Protein AF-A0A6C0EA77-F1 (afdb_monomer_lite)

Structure (mmCIF, N/CA/C/O backbone):
data_AF-A0A6C0EA77-F1
#
_entry.id   AF-A0A6C0EA77-F1
#
loop_
_atom_site.group_PDB
_atom_site.id
_atom_site.type_symbol
_atom_site.label_atom_id
_atom_site.label_alt_id
_atom_site.label_comp_id
_atom_site.label_asym_id
_atom_site.label_entity_id
_atom_site.label_seq_id
_atom_site.pdbx_PDB_ins_code
_atom_site.Cartn_x
_atom_site.Cartn_y
_atom_site.Cartn_z
_atom_site.occupancy
_atom_site.B_iso_or_equiv
_atom_site.auth_seq_id
_atom_site.auth_comp_id
_atom_site.auth_asym_id
_atom_site.auth_atom_id
_atom_site.pdbx_PDB_model_num
ATOM 1 N N . MET A 1 1 ? -48.193 -10.029 -31.477 1.00 40.25 1 MET A N 1
ATOM 2 C CA . MET A 1 1 ? -48.999 -8.963 -32.120 1.00 40.25 1 MET A CA 1
ATOM 3 C C . MET A 1 1 ? -50.515 -9.068 -31.832 1.00 40.25 1 MET A C 1
ATOM 5 O O . MET A 1 1 ? -51.301 -8.547 -32.607 1.00 40.25 1 MET A O 1
ATOM 9 N N . ALA A 1 2 ? -50.953 -9.656 -30.701 1.00 32.03 2 ALA A N 1
ATOM 10 C CA . ALA A 1 2 ? -52.383 -9.775 -30.340 1.00 32.03 2 ALA A CA 1
ATOM 11 C C . ALA A 1 2 ? -52.748 -9.271 -28.919 1.00 32.03 2 ALA A C 1
ATOM 13 O O . ALA A 1 2 ? -53.896 -9.382 -28.514 1.00 32.03 2 ALA A O 1
ATOM 14 N N . LEU A 1 3 ? -51.807 -8.672 -28.175 1.00 29.16 3 LEU A N 1
ATOM 15 C CA . LEU A 1 3 ? -52.054 -8.090 -26.840 1.00 29.16 3 LEU A CA 1
ATOM 16 C C . LEU A 1 3 ? -52.189 -6.555 -26.846 1.00 29.16 3 LEU A C 1
ATOM 18 O O . LEU A 1 3 ? -52.496 -5.957 -25.824 1.00 29.16 3 LEU A O 1
ATOM 22 N N . SER A 1 4 ? -52.022 -5.903 -28.000 1.00 28.41 4 SER A N 1
ATOM 23 C CA . SER A 1 4 ? -52.086 -4.439 -28.140 1.00 28.41 4 SER A CA 1
ATOM 24 C C . SER A 1 4 ? -53.464 -3.901 -28.558 1.00 28.41 4 SER A C 1
ATOM 26 O O . SER A 1 4 ? -53.570 -2.737 -28.929 1.00 28.41 4 SER A O 1
ATOM 28 N N . LYS A 1 5 ? -54.523 -4.726 -28.535 1.00 31.78 5 LYS A N 1
ATOM 29 C CA . LYS A 1 5 ? -55.884 -4.347 -28.978 1.00 31.78 5 LYS A CA 1
ATOM 30 C C . LYS A 1 5 ? -56.953 -4.334 -27.874 1.00 31.78 5 LYS A C 1
ATOM 32 O O . LYS A 1 5 ? -58.130 -4.206 -28.184 1.00 31.78 5 LYS A O 1
ATOM 37 N N . LEU A 1 6 ? -56.566 -4.408 -26.599 1.00 29.39 6 LEU A N 1
ATOM 38 C CA . LEU A 1 6 ? -57.495 -4.314 -25.457 1.00 29.39 6 LEU A CA 1
ATOM 39 C C . LEU A 1 6 ? -57.454 -2.964 -24.723 1.00 29.39 6 LEU A C 1
ATOM 41 O O . LEU A 1 6 ? -57.927 -2.850 -23.597 1.00 29.39 6 LEU A O 1
ATOM 45 N N . VAL A 1 7 ? -56.944 -1.913 -25.369 1.00 33.16 7 VAL A N 1
ATOM 46 C CA . VAL A 1 7 ? -57.145 -0.539 -24.894 1.00 33.16 7 VAL A CA 1
ATOM 47 C C . VAL A 1 7 ? -58.480 -0.043 -25.450 1.00 33.16 7 VAL A C 1
ATOM 49 O O . VAL A 1 7 ? -58.542 0.464 -26.567 1.00 33.16 7 VAL A O 1
ATOM 52 N N . MET A 1 8 ? -59.560 -0.224 -24.686 1.00 27.12 8 MET A N 1
ATOM 53 C CA . MET A 1 8 ? -60.803 0.531 -24.882 1.00 27.12 8 MET A CA 1
ATOM 54 C C . MET A 1 8 ? -60.910 1.675 -23.860 1.00 27.12 8 MET A C 1
ATOM 56 O O . MET A 1 8 ? -60.368 1.562 -22.758 1.00 27.12 8 MET A O 1
ATOM 60 N N . PRO A 1 9 ? -61.583 2.790 -24.206 1.00 30.00 9 PRO A N 1
ATOM 61 C CA . PRO A 1 9 ? -61.539 4.028 -23.440 1.00 30.00 9 PRO A CA 1
ATOM 62 C C . PRO A 1 9 ? -62.367 3.940 -22.155 1.00 30.00 9 PRO A C 1
ATOM 64 O O . PRO A 1 9 ? -63.505 3.473 -22.149 1.00 30.00 9 PRO A O 1
ATOM 67 N N . PHE A 1 10 ? -61.797 4.473 -21.076 1.00 34.44 10 PHE A N 1
ATOM 68 C CA . PHE A 1 10 ? -62.438 4.733 -19.791 1.00 34.44 10 PHE A CA 1
ATOM 69 C C . PHE A 1 10 ? -63.732 5.544 -19.957 1.00 34.44 10 PHE A C 1
ATOM 71 O O . PHE A 1 10 ? -63.677 6.768 -20.061 1.00 34.44 10 PHE A O 1
ATOM 78 N N . LYS A 1 11 ? -64.890 4.876 -19.963 1.00 31.81 11 LYS A N 1
ATOM 79 C CA . LYS A 1 11 ? -66.186 5.372 -19.455 1.00 31.81 11 LYS A CA 1
ATOM 80 C C . LYS A 1 11 ? -67.249 4.283 -19.646 1.00 31.81 11 LYS A C 1
ATOM 82 O O . LYS A 1 11 ? -67.615 3.974 -20.771 1.00 31.81 11 LYS A O 1
ATOM 87 N N . ARG A 1 12 ? -67.773 3.773 -18.521 1.00 33.94 12 ARG A N 1
ATOM 88 C CA . ARG A 1 12 ? -68.818 2.731 -18.369 1.00 33.94 12 ARG A CA 1
ATOM 89 C C . ARG A 1 12 ? -68.350 1.275 -18.521 1.00 33.94 12 ARG A C 1
ATOM 91 O O . ARG A 1 12 ? -68.742 0.580 -19.448 1.00 33.94 12 ARG A O 1
ATOM 98 N N . LEU A 1 13 ? -67.621 0.784 -17.519 1.00 34.97 13 LEU A N 1
ATOM 99 C CA . LEU A 1 13 ? -67.754 -0.611 -17.089 1.00 34.97 13 LEU A CA 1
ATOM 100 C C . LEU A 1 13 ? -68.566 -0.615 -15.796 1.00 34.97 13 LEU A C 1
ATOM 102 O O . LEU A 1 13 ? -68.224 0.044 -14.819 1.00 34.97 13 LEU A O 1
ATOM 106 N N . VAL A 1 14 ? -69.703 -1.291 -15.871 1.00 38.25 14 VAL A N 1
ATOM 107 C CA . VAL A 1 14 ? -70.642 -1.527 -14.783 1.00 38.25 14 VAL A CA 1
ATOM 108 C C . VAL A 1 14 ? -69.963 -2.387 -13.712 1.00 38.25 14 VAL A C 1
ATOM 110 O O . VAL A 1 14 ? -69.321 -3.385 -14.028 1.00 38.25 14 VAL A O 1
ATOM 113 N N . TYR A 1 15 ? -70.121 -1.961 -12.460 1.00 50.69 15 TYR A N 1
ATOM 114 C CA . TYR A 1 15 ? -69.788 -2.632 -11.205 1.00 50.69 15 TYR A CA 1
ATOM 115 C C . TYR A 1 15 ? -69.960 -4.159 -11.254 1.00 50.69 15 TYR A C 1
ATOM 117 O O . TYR A 1 15 ? -71.081 -4.657 -11.348 1.00 50.69 15 TYR A O 1
ATOM 125 N N . ARG A 1 16 ? -68.852 -4.900 -11.157 1.00 54.34 16 ARG A N 1
ATOM 126 C CA . ARG A 1 16 ? -68.843 -6.359 -10.969 1.00 54.34 16 ARG A CA 1
ATOM 127 C C . ARG A 1 16 ? -67.801 -6.744 -9.920 1.00 54.34 16 ARG A C 1
ATOM 129 O O . ARG A 1 16 ? -66.709 -7.222 -10.213 1.00 54.34 16 ARG A O 1
ATOM 136 N N . GLU A 1 17 ? -68.146 -6.432 -8.676 1.00 55.50 17 GLU A N 1
ATOM 137 C CA . GLU A 1 17 ? -67.391 -6.743 -7.457 1.00 55.50 17 GLU A CA 1
ATOM 138 C C . GLU A 1 17 ? -67.159 -8.257 -7.275 1.00 55.50 17 GLU A C 1
ATOM 140 O O . GLU A 1 17 ? -66.119 -8.687 -6.777 1.00 55.50 17 GLU A O 1
ATOM 145 N N . ASP A 1 18 ? -68.093 -9.063 -7.789 1.00 60.72 18 ASP A N 1
ATOM 146 C CA . ASP A 1 18 ? -68.051 -10.525 -7.870 1.00 60.72 18 ASP A CA 1
ATOM 147 C C . ASP A 1 18 ? -66.812 -11.045 -8.615 1.00 60.72 18 ASP A C 1
ATOM 149 O O . ASP A 1 18 ? -66.191 -12.019 -8.191 1.00 60.72 18 ASP A O 1
ATOM 153 N N . ILE A 1 19 ? -66.394 -10.362 -9.682 1.00 59.69 19 ILE A N 1
ATOM 154 C CA . ILE A 1 19 ? -65.247 -10.780 -10.499 1.00 59.69 19 ILE A CA 1
ATOM 155 C C . ILE A 1 19 ? -63.931 -10.560 -9.745 1.00 59.69 19 ILE A C 1
ATOM 157 O O . ILE A 1 19 ? -63.053 -11.424 -9.751 1.00 59.69 19 ILE A O 1
ATOM 161 N N . TYR A 1 20 ? -63.793 -9.427 -9.055 1.00 59.44 20 TYR A N 1
ATOM 162 C CA . TYR A 1 20 ? -62.599 -9.138 -8.260 1.00 59.44 20 TYR A CA 1
ATOM 163 C C . TYR A 1 20 ? -62.501 -10.046 -7.033 1.00 59.44 20 TYR A C 1
ATOM 165 O O . TYR A 1 20 ? -61.415 -10.535 -6.724 1.00 59.44 20 TYR A O 1
ATOM 173 N N . ALA A 1 21 ? -63.632 -10.340 -6.390 1.00 60.44 21 ALA A N 1
ATOM 174 C CA . ALA A 1 21 ? -63.709 -11.281 -5.279 1.00 60.44 21 ALA A CA 1
ATOM 175 C C . ALA A 1 21 ? -63.195 -12.678 -5.672 1.00 60.44 21 ALA A C 1
ATOM 177 O O . ALA A 1 21 ? -62.405 -13.274 -4.937 1.00 60.44 21 ALA A O 1
ATOM 178 N N . ASP A 1 22 ? -63.586 -13.182 -6.844 1.00 65.06 22 ASP A N 1
ATOM 179 C CA . ASP A 1 22 ? -63.135 -14.484 -7.345 1.00 65.06 22 ASP A CA 1
ATOM 180 C C . ASP A 1 22 ? -61.663 -14.490 -7.778 1.00 65.06 22 ASP A C 1
ATOM 182 O O . ASP A 1 22 ? -60.958 -15.482 -7.568 1.00 65.06 22 ASP A O 1
ATOM 186 N N . ILE A 1 23 ? -61.168 -13.382 -8.339 1.00 56.84 23 ILE A N 1
ATOM 187 C CA . ILE A 1 23 ? -59.751 -13.229 -8.693 1.00 56.84 23 ILE A CA 1
ATOM 188 C C . ILE A 1 23 ? -58.877 -13.220 -7.435 1.00 56.84 23 ILE A C 1
ATOM 190 O O . ILE A 1 23 ? -57.870 -13.920 -7.409 1.00 56.84 23 ILE A O 1
ATOM 194 N N . ILE A 1 24 ? -59.262 -12.496 -6.380 1.00 58.25 24 ILE A N 1
ATOM 195 C CA . ILE A 1 24 ? -58.490 -12.407 -5.127 1.00 58.25 24 ILE A CA 1
ATOM 196 C C . ILE A 1 24 ? -58.441 -13.760 -4.413 1.00 58.25 24 ILE A C 1
ATOM 198 O O . ILE A 1 24 ? -57.379 -14.163 -3.945 1.00 58.25 24 ILE A O 1
ATOM 202 N N . LYS A 1 25 ? -59.558 -14.500 -4.388 1.00 63.41 25 LYS A N 1
ATOM 203 C CA . LYS A 1 25 ? -59.599 -15.859 -3.819 1.00 63.41 25 LYS A CA 1
ATOM 204 C C . LYS A 1 25 ? -58.650 -16.828 -4.532 1.00 63.41 25 LYS A C 1
ATOM 206 O O . LYS A 1 25 ? -58.117 -17.730 -3.898 1.00 63.41 25 LYS A O 1
ATOM 211 N N . LYS A 1 26 ? -58.448 -16.669 -5.846 1.00 58.91 26 LYS A N 1
ATOM 212 C CA . LYS A 1 26 ? -57.553 -17.529 -6.646 1.00 58.91 26 LYS A CA 1
ATOM 213 C C . LYS A 1 26 ? -56.109 -17.022 -6.687 1.00 58.91 26 LYS A C 1
ATOM 215 O O . LYS A 1 26 ? -55.182 -17.825 -6.756 1.00 58.91 26 LYS A O 1
ATOM 220 N N . HIS A 1 27 ? -55.915 -15.707 -6.641 1.00 57.34 27 HIS A N 1
ATOM 221 C CA . HIS A 1 27 ? -54.627 -15.032 -6.782 1.00 57.34 27 HIS A CA 1
ATOM 222 C C . HIS A 1 27 ? -54.547 -13.818 -5.834 1.00 57.34 27 HIS A C 1
ATOM 224 O O . HIS A 1 27 ? -54.763 -12.685 -6.270 1.00 57.34 27 HIS A O 1
ATOM 230 N N . PRO A 1 28 ? -54.179 -14.016 -4.553 1.00 52.66 28 PRO A N 1
ATOM 231 C CA . PRO A 1 28 ? -54.221 -12.959 -3.533 1.00 52.66 28 PRO A CA 1
ATOM 232 C C . PRO A 1 28 ? -53.395 -11.707 -3.874 1.00 52.66 28 PRO A C 1
ATOM 234 O O . PRO A 1 28 ? -53.787 -10.595 -3.549 1.00 52.66 28 PRO A O 1
ATOM 237 N N . LEU A 1 29 ? -52.288 -11.854 -4.612 1.00 53.97 29 LEU A N 1
ATOM 238 C CA . LEU A 1 29 ? -51.427 -10.733 -5.025 1.00 53.97 29 LEU A CA 1
ATOM 239 C C . LEU A 1 29 ? -52.006 -9.877 -6.166 1.00 53.97 29 LEU A C 1
ATOM 241 O O . LEU A 1 29 ? -51.543 -8.755 -6.383 1.00 53.97 29 LEU A O 1
ATOM 245 N N . ALA A 1 30 ? -53.028 -10.362 -6.883 1.00 54.22 30 ALA A N 1
ATOM 246 C CA . ALA A 1 30 ? -53.712 -9.595 -7.931 1.00 54.22 30 ALA A CA 1
ATOM 247 C C . ALA A 1 30 ? -54.481 -8.389 -7.362 1.00 54.22 30 ALA A C 1
ATOM 249 O O . ALA A 1 30 ? -54.870 -7.485 -8.102 1.00 54.22 30 ALA A O 1
ATOM 250 N N . ILE A 1 31 ? -54.635 -8.342 -6.036 1.00 56.91 31 ILE A N 1
ATOM 251 C CA . ILE A 1 31 ? -55.291 -7.271 -5.299 1.00 56.91 31 ILE A CA 1
ATOM 252 C C . ILE A 1 31 ? -54.661 -5.889 -5.528 1.00 56.91 31 ILE A C 1
ATOM 254 O O . ILE A 1 31 ? -55.365 -4.885 -5.536 1.00 56.91 31 ILE A O 1
ATOM 258 N N . LYS A 1 32 ? -53.359 -5.840 -5.847 1.00 54.66 32 LYS A N 1
ATOM 259 C CA . LYS A 1 32 ? -52.628 -4.606 -6.196 1.00 54.66 32 LYS A CA 1
ATOM 260 C C . LYS A 1 32 ? -53.115 -3.946 -7.488 1.00 54.66 32 LYS A C 1
ATOM 262 O O . LYS A 1 32 ? -52.778 -2.796 -7.751 1.00 54.66 32 LYS A O 1
ATOM 267 N N . GLN A 1 33 ? -53.862 -4.683 -8.311 1.00 57.94 33 GLN A N 1
ATOM 268 C CA . GLN A 1 33 ? -54.412 -4.206 -9.580 1.00 57.94 33 GLN A CA 1
ATOM 269 C C . GLN A 1 33 ? -55.906 -3.870 -9.486 1.00 57.94 33 GLN A C 1
ATOM 271 O O . GLN A 1 33 ? -56.500 -3.458 -10.482 1.00 57.94 33 GLN A O 1
ATOM 276 N N . VAL A 1 34 ? -56.523 -4.039 -8.309 1.00 58.00 34 VAL A N 1
ATOM 277 C CA . VAL A 1 34 ? -57.930 -3.690 -8.089 1.00 58.00 34 VAL A CA 1
ATOM 278 C C . VAL A 1 34 ? -58.056 -2.164 -8.070 1.00 58.00 34 VAL A C 1
ATOM 280 O O . VAL A 1 34 ? -57.411 -1.511 -7.247 1.00 58.00 34 VAL A O 1
ATOM 283 N N . PRO A 1 35 ? -58.872 -1.565 -8.956 1.00 54.00 35 PRO A N 1
ATOM 284 C CA . PRO A 1 35 ? -59.045 -0.119 -8.977 1.00 54.00 35 PRO A CA 1
ATOM 285 C C . PRO A 1 35 ? -59.631 0.398 -7.658 1.00 54.00 35 PRO A C 1
ATOM 287 O O . PRO A 1 35 ? -60.556 -0.205 -7.115 1.00 54.00 35 PRO A O 1
ATOM 290 N N . TYR A 1 36 ? -59.148 1.545 -7.175 1.00 54.50 36 TYR A N 1
ATOM 291 C CA . TYR A 1 36 ? -59.525 2.091 -5.861 1.00 54.50 36 TYR A CA 1
ATOM 292 C C . TYR A 1 36 ? -61.039 2.315 -5.686 1.00 54.50 36 TYR A C 1
ATOM 294 O O . TYR A 1 36 ? -61.563 2.177 -4.589 1.00 54.50 36 TYR A O 1
ATOM 302 N N . TRP A 1 37 ? -61.770 2.614 -6.765 1.00 53.88 37 TRP A N 1
ATOM 303 C CA . TRP A 1 37 ? -63.228 2.812 -6.738 1.00 53.88 37 TRP A CA 1
ATOM 304 C C . TRP A 1 37 ? -64.040 1.510 -6.655 1.00 53.88 37 TRP A C 1
ATOM 306 O O . TRP A 1 37 ? -65.258 1.569 -6.527 1.00 53.88 37 TRP A O 1
ATOM 316 N N . CYS A 1 38 ? -63.397 0.341 -6.753 1.00 53.56 38 CYS A N 1
ATOM 317 C CA . CYS A 1 38 ? -64.032 -0.965 -6.550 1.00 53.56 38 CYS A CA 1
ATOM 318 C C . CYS A 1 38 ? -63.833 -1.496 -5.122 1.00 53.56 38 CYS A C 1
ATOM 320 O O . CYS A 1 38 ? -64.165 -2.646 -4.870 1.00 53.56 38 CYS A O 1
ATOM 322 N N . GLN A 1 39 ? -63.264 -0.711 -4.201 1.00 57.59 39 GLN A N 1
ATOM 323 C CA . GLN A 1 39 ? -62.893 -1.186 -2.870 1.00 57.59 39 GLN A CA 1
ATOM 324 C C . GLN A 1 39 ? -64.055 -1.065 -1.878 1.00 57.59 39 GLN A C 1
ATOM 326 O O . GLN A 1 39 ? -64.406 0.024 -1.431 1.00 57.59 39 GLN A O 1
ATOM 331 N N . THR A 1 40 ? -64.655 -2.204 -1.545 1.00 58.28 40 THR A N 1
ATOM 332 C CA . THR A 1 40 ? -65.819 -2.323 -0.658 1.00 58.28 40 THR A CA 1
ATOM 333 C C . THR A 1 40 ? -65.459 -3.036 0.646 1.00 58.28 40 THR A C 1
ATOM 335 O O . THR A 1 40 ? -64.425 -3.704 0.758 1.00 58.28 40 THR A O 1
ATOM 338 N N . GLU A 1 41 ? -66.342 -2.955 1.641 1.00 49.88 41 GLU A N 1
ATOM 339 C CA . GLU A 1 41 ? -66.232 -3.727 2.886 1.00 49.88 41 GLU A CA 1
ATOM 340 C C . GLU A 1 41 ? -66.149 -5.245 2.619 1.00 49.88 41 GLU A C 1
ATOM 342 O O . GLU A 1 41 ? -65.365 -5.960 3.246 1.00 49.88 41 GLU A O 1
ATOM 347 N N . GLN A 1 42 ? -66.876 -5.736 1.611 1.00 56.06 42 GLN A N 1
ATOM 348 C CA . GLN A 1 42 ? -66.912 -7.151 1.252 1.00 56.06 42 GLN A CA 1
ATOM 349 C C . GLN A 1 42 ? -65.589 -7.636 0.634 1.00 56.06 42 GLN A C 1
ATOM 351 O O . GLN A 1 42 ? -65.090 -8.698 1.013 1.00 56.06 42 GLN A O 1
ATOM 356 N N . LEU A 1 43 ? -64.961 -6.852 -0.248 1.00 56.69 43 LEU A N 1
ATOM 357 C CA . LEU A 1 43 ? -63.629 -7.165 -0.784 1.00 56.69 43 LEU A CA 1
ATOM 358 C C . LEU A 1 43 ? -62.529 -7.045 0.277 1.00 56.69 43 LEU A C 1
ATOM 360 O O . LEU A 1 43 ? -61.597 -7.848 0.282 1.00 56.69 43 LEU A O 1
ATOM 364 N N . THR A 1 44 ? -62.678 -6.112 1.220 1.00 52.75 44 THR A N 1
ATOM 365 C CA . THR A 1 44 ? -61.775 -5.959 2.375 1.00 52.75 44 THR A CA 1
ATOM 366 C C . THR A 1 44 ? -61.776 -7.219 3.241 1.00 52.75 44 THR A C 1
ATOM 368 O O . THR A 1 44 ? -60.721 -7.732 3.620 1.00 52.75 44 THR A O 1
ATOM 371 N N . LYS A 1 45 ? -62.965 -7.774 3.494 1.00 51.78 45 LYS A N 1
ATOM 372 C CA . LYS A 1 45 ? -63.132 -9.025 4.237 1.00 51.78 45 LYS A CA 1
ATOM 373 C C . LYS A 1 45 ? -62.506 -10.218 3.510 1.00 51.78 45 LYS A C 1
ATOM 375 O O . LYS A 1 45 ? -61.800 -11.007 4.131 1.00 51.78 45 LYS A O 1
ATOM 380 N N . ILE A 1 46 ? -62.680 -10.308 2.190 1.00 56.81 46 ILE A N 1
ATOM 381 C CA . ILE A 1 46 ? -62.063 -11.359 1.364 1.00 56.81 46 ILE A CA 1
ATOM 382 C C . ILE A 1 46 ? -60.531 -11.238 1.366 1.00 56.81 46 ILE A C 1
ATOM 384 O O . ILE A 1 46 ? -59.840 -12.249 1.498 1.00 56.81 46 ILE A O 1
ATOM 388 N N . ALA A 1 47 ? -59.983 -10.024 1.274 1.00 52.66 47 ALA A N 1
ATOM 389 C CA . ALA A 1 47 ? -58.542 -9.777 1.347 1.00 52.66 47 ALA A CA 1
ATOM 390 C C . ALA A 1 47 ? -57.946 -10.201 2.700 1.00 52.66 47 ALA A C 1
ATOM 392 O O . ALA A 1 47 ? -56.874 -10.808 2.757 1.00 52.66 47 ALA A O 1
ATOM 393 N N . PHE A 1 48 ? -58.664 -9.924 3.791 1.00 48.59 48 PHE A N 1
ATOM 394 C CA . PHE A 1 48 ? -58.296 -10.358 5.136 1.00 48.59 48 PHE A CA 1
ATOM 395 C C . PHE A 1 48 ? -58.330 -11.882 5.285 1.00 48.59 48 PHE A C 1
ATOM 397 O O . PHE A 1 48 ? -57.367 -12.480 5.766 1.00 48.59 48 PHE A O 1
ATOM 404 N N . GLU A 1 49 ? -59.396 -12.532 4.815 1.00 50.00 49 GLU A N 1
ATOM 405 C CA . GLU A 1 49 ? -59.535 -13.991 4.876 1.00 50.00 49 GLU A CA 1
ATOM 406 C C . GLU A 1 49 ? -58.411 -14.720 4.121 1.00 50.00 49 GLU A C 1
ATOM 408 O O . GLU A 1 49 ? -57.963 -15.776 4.583 1.00 50.00 49 GLU A O 1
ATOM 413 N N . ASN A 1 50 ? -57.907 -14.115 3.037 1.00 51.88 50 ASN A N 1
ATOM 414 C CA . ASN A 1 50 ? -56.840 -14.638 2.175 1.00 51.88 50 ASN A CA 1
ATOM 415 C C . ASN A 1 50 ? -55.428 -14.107 2.510 1.00 51.88 50 ASN A C 1
ATOM 417 O O . ASN A 1 50 ? -54.479 -14.409 1.791 1.00 51.88 50 ASN A O 1
ATOM 421 N N . GLY A 1 51 ? -55.260 -13.353 3.605 1.00 47.78 51 GLY A N 1
ATOM 422 C CA . GLY A 1 51 ? -53.943 -12.941 4.114 1.00 47.78 51 GLY A CA 1
ATOM 423 C C . GLY A 1 51 ? -53.226 -11.850 3.309 1.00 47.78 51 GLY A C 1
ATOM 424 O O . GLY A 1 51 ? -52.026 -11.669 3.485 1.00 47.78 51 GLY A O 1
ATOM 425 N N . CYS A 1 52 ? -53.937 -11.112 2.452 1.00 49.31 52 CYS A N 1
ATOM 426 C CA . CYS A 1 52 ? -53.383 -10.055 1.595 1.00 49.31 52 CYS A CA 1
ATOM 427 C C . CYS A 1 52 ? -53.948 -8.657 1.922 1.00 49.31 52 CYS A C 1
ATOM 429 O O . CYS A 1 52 ? -53.961 -7.769 1.070 1.00 49.31 52 CYS A O 1
ATOM 431 N N . LEU A 1 53 ? -54.435 -8.454 3.156 1.00 47.75 53 LEU A N 1
ATOM 432 C CA . LEU A 1 53 ? -55.040 -7.186 3.589 1.00 47.75 53 LEU A CA 1
ATOM 433 C C . LEU A 1 53 ? -54.053 -6.013 3.517 1.00 47.75 53 LEU A C 1
ATOM 435 O O . LEU A 1 53 ? -54.440 -4.931 3.096 1.00 47.75 53 LEU A O 1
ATOM 439 N N . ILE A 1 54 ? -52.786 -6.230 3.877 1.00 44.66 54 ILE A N 1
ATOM 440 C CA . ILE A 1 54 ? -51.753 -5.182 3.842 1.00 44.66 54 ILE A CA 1
ATOM 441 C C . ILE A 1 54 ? -51.540 -4.694 2.403 1.00 44.66 54 ILE A C 1
ATOM 443 O O . ILE A 1 54 ? -51.615 -3.500 2.147 1.00 44.66 54 ILE A O 1
ATOM 447 N N . ASP A 1 55 ? -51.405 -5.611 1.440 1.00 46.72 55 ASP A N 1
ATOM 448 C CA . ASP A 1 55 ? -51.244 -5.266 0.020 1.00 46.72 55 ASP A CA 1
ATOM 449 C C . ASP A 1 55 ? -52.480 -4.556 -0.571 1.00 46.72 55 ASP A C 1
ATOM 451 O O . ASP A 1 55 ? -52.353 -3.710 -1.460 1.00 46.72 55 ASP A O 1
ATOM 455 N N . TYR A 1 56 ? -53.681 -4.8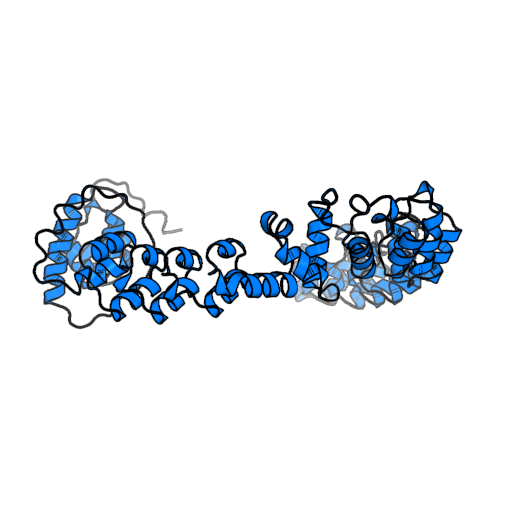93 -0.091 1.00 48.09 56 TYR A N 1
ATOM 456 C CA . TYR A 1 56 ? -54.924 -4.214 -0.467 1.00 48.09 56 TYR A CA 1
ATOM 457 C C . TYR A 1 56 ? -54.974 -2.784 0.078 1.00 48.09 56 TYR A C 1
ATOM 459 O O . TYR A 1 56 ? -55.289 -1.853 -0.663 1.00 48.09 56 TYR A O 1
ATOM 467 N N . VAL A 1 57 ? -54.602 -2.598 1.345 1.00 47.34 57 VAL A N 1
ATOM 468 C CA . VAL A 1 57 ? -54.581 -1.294 2.022 1.00 47.34 57 VAL A CA 1
ATOM 469 C C . VAL A 1 57 ? -53.464 -0.392 1.476 1.00 47.34 57 VAL A C 1
ATOM 471 O O . VAL A 1 57 ? -53.686 0.802 1.284 1.00 47.34 57 VAL A O 1
ATOM 474 N N . ASP A 1 58 ? -52.311 -0.943 1.104 1.00 48.28 58 ASP A N 1
ATOM 475 C CA . ASP A 1 58 ? -51.238 -0.188 0.440 1.00 48.28 58 ASP A CA 1
ATOM 476 C C . ASP A 1 58 ? -51.654 0.329 -0.944 1.00 48.28 58 ASP A C 1
ATOM 478 O O . ASP A 1 58 ? -51.267 1.428 -1.353 1.00 48.28 58 ASP A O 1
ATOM 482 N N . SER A 1 59 ? -52.491 -0.421 -1.672 1.00 51.59 59 SER A N 1
ATOM 483 C CA . SER A 1 59 ? -53.066 0.055 -2.940 1.00 51.59 59 SER A CA 1
ATOM 484 C C . SER A 1 59 ? -54.025 1.243 -2.743 1.00 51.59 59 SER A C 1
ATOM 486 O O . SER A 1 59 ? -54.138 2.100 -3.622 1.00 51.59 59 SER A O 1
ATOM 488 N N . TYR A 1 60 ? -54.670 1.325 -1.572 1.00 48.12 60 TYR A N 1
ATOM 489 C CA . TYR A 1 60 ? -55.615 2.377 -1.181 1.00 48.12 60 TYR A CA 1
ATOM 490 C C . TYR A 1 60 ? -54.910 3.675 -0.754 1.00 48.12 60 TYR A C 1
ATOM 492 O O . TYR A 1 60 ? -55.360 4.777 -1.077 1.00 48.12 60 TYR A O 1
ATOM 500 N N . TYR A 1 61 ? -53.756 3.551 -0.090 1.00 41.78 61 TYR A N 1
ATOM 501 C CA . TYR A 1 61 ? -53.017 4.663 0.519 1.00 41.78 61 TYR A CA 1
ATOM 502 C C . TYR A 1 61 ? -52.509 5.720 -0.466 1.00 41.78 61 TYR A C 1
ATOM 504 O O . TYR A 1 61 ? -52.211 6.845 -0.068 1.00 41.78 61 TYR A O 1
ATOM 512 N N . ARG A 1 62 ? -52.434 5.404 -1.765 1.00 44.66 62 ARG A N 1
ATOM 513 C CA . ARG A 1 62 ? -51.972 6.377 -2.761 1.00 44.66 62 ARG A CA 1
ATOM 514 C C . ARG A 1 62 ? -52.921 7.569 -2.953 1.00 44.66 62 ARG A C 1
ATOM 516 O O . ARG A 1 62 ? -52.486 8.510 -3.604 1.00 44.66 62 ARG A O 1
ATOM 523 N N . ASN A 1 63 ? -54.160 7.569 -2.419 1.00 40.09 63 ASN A N 1
ATOM 524 C CA . ASN A 1 63 ? -55.159 8.572 -2.827 1.00 40.09 63 ASN A CA 1
ATOM 525 C C . ASN A 1 63 ? -56.017 9.341 -1.766 1.00 40.09 63 ASN A C 1
ATOM 527 O O . ASN A 1 63 ? -56.528 10.363 -2.195 1.00 40.09 63 ASN A O 1
ATOM 531 N N . TYR A 1 64 ? -56.198 9.015 -0.461 1.00 35.72 64 TYR A N 1
ATOM 532 C CA . TYR A 1 64 ? -56.991 9.860 0.513 1.00 35.72 64 TYR A CA 1
ATOM 533 C C . TYR A 1 64 ? -56.624 9.637 2.032 1.00 35.72 64 TYR A C 1
ATOM 535 O O . TYR A 1 64 ? -55.913 8.679 2.326 1.00 35.72 64 TYR A O 1
ATOM 543 N N . PRO A 1 65 ? -57.050 10.496 3.011 1.00 34.84 65 PRO A N 1
ATOM 544 C CA . PRO A 1 65 ? -56.441 10.663 4.346 1.00 34.84 65 PRO A CA 1
ATOM 545 C C . PRO A 1 65 ? -57.014 9.824 5.519 1.00 34.84 65 PRO A C 1
ATOM 547 O O . PRO A 1 65 ? -58.131 9.315 5.516 1.00 34.84 65 PRO A O 1
ATOM 550 N N . VAL A 1 66 ? -56.203 9.802 6.584 1.00 36.84 66 VAL A N 1
ATOM 551 C CA . VAL A 1 66 ? -55.961 8.814 7.663 1.00 36.84 66 VAL A CA 1
ATOM 552 C C . VAL A 1 66 ? -57.109 8.485 8.648 1.00 36.84 66 VAL A C 1
ATOM 554 O O . VAL A 1 66 ? -57.005 7.523 9.402 1.00 36.84 66 VAL A O 1
ATOM 557 N N . ARG A 1 67 ? -58.227 9.220 8.691 1.00 33.12 67 ARG A N 1
ATOM 558 C CA . ARG A 1 67 ? -59.173 9.111 9.831 1.00 33.12 67 ARG A CA 1
ATOM 559 C C . ARG A 1 67 ? -60.035 7.839 9.827 1.00 33.12 67 ARG A C 1
ATOM 561 O O . ARG A 1 67 ? -60.305 7.288 10.885 1.00 33.12 67 ARG A O 1
ATOM 568 N N . THR A 1 68 ? -60.398 7.334 8.652 1.00 38.00 68 THR A N 1
ATOM 569 C CA . THR A 1 68 ? -61.227 6.122 8.485 1.00 38.00 68 THR A CA 1
ATOM 570 C C . THR A 1 68 ? -60.451 4.825 8.764 1.00 38.00 68 THR A C 1
ATOM 572 O O . THR A 1 68 ? -61.044 3.778 9.010 1.00 38.00 68 THR A O 1
ATOM 575 N N . TYR A 1 69 ? -59.114 4.897 8.754 1.00 40.88 69 TYR A N 1
ATOM 576 C CA . TYR A 1 69 ? -58.197 3.774 8.968 1.00 40.88 69 TYR A CA 1
ATOM 577 C C . TYR A 1 69 ? -58.260 3.238 10.401 1.00 40.88 69 TYR A C 1
ATOM 579 O O . TYR A 1 69 ? -58.295 2.028 10.613 1.00 40.88 69 TYR A O 1
ATOM 587 N N . TYR A 1 70 ? -58.317 4.133 11.389 1.00 37.91 70 TYR A N 1
ATOM 588 C CA . TYR A 1 70 ? -58.231 3.748 12.796 1.00 37.91 70 TYR A CA 1
ATOM 589 C C . TYR A 1 70 ? -59.474 2.978 13.257 1.00 37.91 70 TYR A C 1
ATOM 591 O O . TYR A 1 70 ? -59.352 1.984 13.968 1.00 37.91 70 TYR A O 1
ATOM 599 N N . ASP A 1 71 ? -60.660 3.372 12.790 1.00 39.94 71 ASP A N 1
ATOM 600 C CA . ASP A 1 71 ? -61.919 2.719 13.160 1.00 39.94 71 ASP A CA 1
ATOM 601 C C . ASP A 1 71 ? -62.101 1.364 12.455 1.00 39.94 71 ASP A C 1
ATOM 603 O O . ASP A 1 71 ? -62.557 0.399 13.076 1.00 39.94 71 ASP A O 1
ATOM 607 N N . LEU A 1 72 ? -61.659 1.242 11.197 1.00 38.94 72 LEU A N 1
ATOM 608 C CA . LEU A 1 72 ? -61.709 -0.018 10.447 1.00 38.94 72 LEU A CA 1
ATOM 609 C C . LEU A 1 72 ? -60.698 -1.042 10.994 1.00 38.94 72 LEU A C 1
ATOM 611 O O . LEU A 1 72 ? -61.040 -2.209 11.183 1.00 38.94 72 LEU A O 1
ATOM 615 N N . TYR A 1 73 ? -59.478 -0.601 11.323 1.00 40.06 73 TYR A N 1
ATOM 616 C CA . TYR A 1 73 ? -58.441 -1.457 11.910 1.00 40.06 73 TYR A CA 1
ATOM 617 C C . TYR A 1 73 ? -58.808 -1.894 13.332 1.00 40.06 73 TYR A C 1
ATOM 619 O O . TYR A 1 73 ? -58.625 -3.055 13.686 1.00 40.06 73 TYR A O 1
ATOM 627 N N . LYS A 1 74 ? -59.401 -0.999 14.135 1.00 40.09 74 LYS A N 1
ATOM 628 C CA . LYS A 1 74 ? -59.918 -1.308 15.477 1.00 40.09 74 LYS A CA 1
ATOM 629 C C . LYS A 1 74 ? -61.036 -2.352 15.421 1.00 40.09 74 LYS A C 1
ATOM 631 O O . LYS A 1 74 ? -61.019 -3.285 16.216 1.00 40.09 74 LYS A O 1
ATOM 636 N N . THR A 1 75 ? -61.948 -2.250 14.453 1.00 40.88 75 THR A N 1
ATOM 637 C CA . THR A 1 75 ? -63.060 -3.204 14.284 1.00 40.88 75 THR A CA 1
ATOM 638 C C . THR A 1 75 ? -62.570 -4.571 13.787 1.00 40.88 75 THR A C 1
ATOM 640 O O . THR A 1 75 ? -62.905 -5.598 14.374 1.00 40.88 75 THR A O 1
ATOM 643 N N . LEU A 1 76 ? -61.686 -4.603 12.783 1.00 39.19 76 LEU A N 1
ATOM 644 C CA . LEU A 1 76 ? -61.143 -5.848 12.219 1.00 39.19 76 LEU A CA 1
ATOM 645 C C . LEU A 1 76 ? -60.127 -6.546 13.142 1.00 39.19 76 LEU A C 1
ATOM 647 O O . LEU A 1 76 ? -60.066 -7.775 13.160 1.00 39.19 76 LEU A O 1
ATOM 651 N N . ALA A 1 77 ? -59.357 -5.801 13.944 1.00 40.06 77 ALA A N 1
ATOM 652 C CA . ALA A 1 77 ? -58.463 -6.372 14.954 1.00 40.06 77 ALA A CA 1
ATOM 653 C C . ALA A 1 77 ? -59.247 -7.008 16.115 1.00 40.06 77 ALA A C 1
ATOM 655 O O . ALA A 1 77 ? -58.879 -8.090 16.578 1.00 40.06 77 ALA A O 1
ATOM 656 N N . LEU A 1 78 ? -60.356 -6.386 16.540 1.00 38.44 78 LEU A N 1
ATOM 657 C CA . LEU A 1 78 ? -61.268 -6.944 17.546 1.00 38.44 78 LEU A CA 1
ATOM 658 C C . LEU A 1 78 ? -61.958 -8.229 17.049 1.00 38.44 78 LEU A C 1
ATOM 660 O O . LEU A 1 78 ? -62.052 -9.197 17.803 1.00 38.44 78 LEU A O 1
ATOM 664 N N . GLU A 1 79 ? -62.374 -8.285 15.779 1.00 37.69 79 GLU A N 1
ATOM 665 C CA . GLU A 1 79 ? -62.974 -9.492 15.184 1.00 37.69 79 GLU A CA 1
ATOM 666 C C . GLU A 1 79 ? -61.943 -10.592 14.857 1.00 37.69 79 GLU A C 1
ATOM 668 O O . GLU A 1 79 ? -62.224 -11.785 15.011 1.00 37.69 79 GLU A O 1
ATOM 673 N N . GLY A 1 80 ? -60.729 -10.218 14.441 1.00 36.16 80 GLY A N 1
ATOM 674 C CA . GLY A 1 80 ? -59.641 -11.143 14.113 1.00 36.16 80 GLY A CA 1
ATOM 675 C C . GLY A 1 80 ? -59.072 -11.877 15.331 1.00 36.16 80 GLY A C 1
ATOM 676 O O . GLY A 1 80 ? -58.778 -13.075 15.248 1.00 36.16 80 GLY A O 1
ATOM 677 N N . LEU A 1 81 ? -58.990 -11.197 16.481 1.00 36.75 81 LEU A N 1
ATOM 678 C CA . LEU A 1 81 ? -58.525 -11.773 17.750 1.00 36.75 81 LEU A CA 1
ATOM 679 C C . LEU A 1 81 ? -59.501 -12.805 18.339 1.00 36.75 81 LEU A C 1
ATOM 681 O O . LEU A 1 81 ? -59.069 -13.709 19.051 1.00 36.75 81 LEU A O 1
ATOM 685 N N . GLN A 1 82 ? -60.792 -12.746 17.992 1.00 35.19 82 GLN A N 1
ATOM 686 C CA . GLN A 1 82 ? -61.767 -13.764 18.402 1.00 35.19 82 GLN A CA 1
ATOM 687 C C . GLN A 1 82 ? -61.664 -15.074 17.597 1.00 35.19 82 GLN A C 1
ATOM 689 O O . GLN A 1 82 ? -62.206 -16.089 18.036 1.00 35.19 82 GLN A O 1
ATOM 694 N N . LYS A 1 83 ? -60.989 -15.096 16.431 1.00 38.66 83 LYS A N 1
ATOM 695 C CA . LYS A 1 83 ? -61.107 -16.215 15.471 1.00 38.66 83 LYS A CA 1
ATOM 696 C C . LYS A 1 83 ? -59.837 -16.969 15.066 1.00 38.66 83 LYS A C 1
ATOM 698 O O . LYS A 1 83 ? -59.988 -17.967 14.361 1.00 38.66 83 LYS A O 1
ATOM 703 N N . ARG A 1 84 ? -58.607 -16.616 15.467 1.00 36.09 84 ARG A N 1
ATOM 704 C CA . ARG A 1 84 ? -57.420 -17.391 15.019 1.00 36.09 84 ARG A CA 1
ATOM 705 C C . ARG A 1 84 ? -56.417 -17.739 16.122 1.00 36.09 84 ARG A C 1
ATOM 707 O O . ARG A 1 84 ? -55.727 -16.884 16.654 1.00 36.09 84 ARG A O 1
ATOM 714 N N . LYS A 1 85 ? -56.293 -19.053 16.365 1.00 33.12 85 LYS A N 1
ATOM 715 C CA . LYS A 1 85 ? -55.288 -19.711 17.218 1.00 33.12 85 LYS A CA 1
ATOM 716 C C . LYS A 1 85 ? -53.977 -20.081 16.508 1.00 33.12 85 LYS A C 1
ATOM 718 O O . LYS A 1 85 ? -53.076 -20.515 17.199 1.00 33.12 85 LYS A O 1
ATOM 723 N N . ASN A 1 86 ? -53.834 -19.965 15.183 1.00 37.91 86 ASN A N 1
ATOM 724 C CA . ASN A 1 86 ? -52.661 -20.527 14.490 1.00 37.91 86 ASN A CA 1
ATOM 725 C C . ASN A 1 86 ? -52.365 -19.853 13.137 1.00 37.91 86 ASN A C 1
ATOM 727 O O . ASN A 1 86 ? -52.849 -20.363 12.135 1.00 37.91 86 ASN A O 1
ATOM 731 N N . ILE A 1 87 ? -51.560 -18.779 13.082 1.00 32.44 87 ILE A N 1
ATOM 732 C CA . ILE A 1 87 ? -50.708 -18.409 11.920 1.00 32.44 87 ILE A CA 1
ATOM 733 C C . ILE A 1 87 ? -49.465 -17.657 12.445 1.00 32.44 87 ILE A C 1
ATOM 735 O O . ILE A 1 87 ? -49.597 -16.789 13.303 1.00 32.44 87 ILE A O 1
ATOM 739 N N . LYS A 1 88 ? -48.264 -18.001 11.951 1.00 27.41 88 LYS A N 1
ATOM 740 C CA . LYS A 1 88 ? -46.980 -17.352 12.298 1.00 27.41 88 LYS A CA 1
ATOM 741 C C . LYS A 1 88 ? -46.792 -16.010 11.554 1.00 27.41 88 LYS A C 1
ATOM 743 O O . LYS A 1 88 ? -47.177 -15.951 10.387 1.00 27.41 88 LYS A O 1
ATOM 748 N N . PRO A 1 89 ? -46.159 -14.978 12.151 1.00 27.05 89 PRO A N 1
ATOM 749 C CA . PRO A 1 89 ? -45.935 -13.694 11.483 1.00 27.05 89 PRO A CA 1
ATOM 750 C C . PRO A 1 89 ? -44.804 -13.767 10.446 1.00 27.05 89 PRO A C 1
ATOM 752 O O . PRO A 1 89 ? -43.808 -14.462 10.652 1.00 27.05 89 PRO A O 1
ATOM 755 N N . TYR A 1 90 ? -44.959 -13.013 9.355 1.00 23.47 90 TYR A N 1
ATOM 756 C CA . TYR A 1 90 ? -43.956 -12.788 8.310 1.00 23.47 90 TYR A CA 1
ATOM 757 C C . TYR A 1 90 ? -43.378 -11.373 8.477 1.00 23.47 90 TYR A C 1
ATOM 759 O O . TYR A 1 90 ? -44.137 -10.415 8.603 1.00 23.47 90 TYR A O 1
ATOM 767 N N . THR A 1 91 ? -42.052 -11.241 8.506 1.00 28.09 91 THR A N 1
ATOM 768 C CA . THR A 1 91 ? -41.323 -9.986 8.746 1.00 28.09 91 THR A CA 1
ATOM 769 C C . THR A 1 91 ? -40.853 -9.350 7.436 1.00 28.09 91 THR A C 1
ATOM 771 O O . THR A 1 91 ? -40.151 -9.984 6.648 1.00 28.09 91 THR A O 1
ATOM 774 N N . ARG A 1 92 ? -41.158 -8.064 7.218 1.00 24.64 92 ARG A N 1
ATOM 775 C CA . ARG A 1 92 ? -40.339 -7.202 6.351 1.00 24.64 92 ARG A CA 1
ATOM 776 C C . ARG A 1 92 ? -40.407 -5.749 6.824 1.00 24.64 92 ARG A C 1
ATOM 778 O O . ARG A 1 92 ? -41.483 -5.170 6.897 1.00 24.64 92 ARG A O 1
ATOM 785 N N . HIS A 1 93 ? -39.241 -5.222 7.189 1.00 28.97 93 HIS A N 1
ATOM 786 C CA . HIS A 1 93 ? -39.007 -3.863 7.667 1.00 28.97 93 HIS A CA 1
ATOM 787 C C . HIS A 1 93 ? -38.980 -2.865 6.505 1.00 28.97 93 HIS A C 1
ATOM 789 O O . HIS A 1 93 ? -38.139 -3.017 5.624 1.00 28.97 93 HIS A O 1
ATOM 795 N N . GLU A 1 94 ? -39.812 -1.823 6.558 1.00 25.56 94 GLU A N 1
ATOM 796 C CA . GLU A 1 94 ? -39.539 -0.525 5.925 1.00 25.56 94 GLU A CA 1
ATOM 797 C C . GLU A 1 94 ? -39.975 0.587 6.898 1.00 25.56 94 GLU A C 1
ATOM 799 O O . GLU A 1 94 ? -41.129 0.658 7.318 1.00 25.56 94 GLU A O 1
ATOM 804 N N . GLU A 1 95 ? -39.014 1.408 7.328 1.00 25.95 95 GLU A N 1
ATOM 805 C CA . GLU A 1 95 ? -39.207 2.526 8.255 1.00 25.95 95 GLU A CA 1
ATOM 806 C C . GLU A 1 95 ? -39.879 3.711 7.544 1.00 25.95 95 GLU A C 1
ATOM 808 O O . GLU A 1 95 ? -39.333 4.261 6.588 1.00 25.95 95 GLU A O 1
ATOM 813 N N . ILE A 1 96 ? -41.036 4.160 8.042 1.00 25.17 96 ILE A N 1
ATOM 814 C CA . ILE A 1 96 ? -41.662 5.422 7.623 1.00 25.17 96 ILE A CA 1
ATOM 815 C C . ILE A 1 96 ? -41.663 6.386 8.816 1.00 25.17 96 ILE A C 1
ATOM 817 O O . ILE A 1 96 ? -42.363 6.188 9.809 1.00 25.17 96 ILE A O 1
ATOM 821 N N . ASN A 1 97 ? -40.868 7.453 8.703 1.00 26.02 97 ASN A N 1
ATOM 822 C CA . ASN A 1 97 ? -40.848 8.594 9.619 1.00 26.02 97 ASN A CA 1
ATOM 823 C C . ASN A 1 97 ? -42.171 9.378 9.522 1.00 26.02 97 ASN A C 1
ATOM 825 O O . ASN A 1 97 ? -42.437 10.010 8.501 1.00 26.02 97 ASN A O 1
ATOM 829 N N . LEU A 1 98 ? -42.968 9.395 10.594 1.00 25.78 98 LEU A N 1
ATOM 830 C CA . LEU A 1 98 ? -44.127 10.282 10.742 1.00 25.78 98 LEU A CA 1
ATOM 831 C C . LEU A 1 98 ? -44.009 11.095 12.038 1.00 25.78 98 LEU A C 1
ATOM 833 O O . LEU A 1 98 ? -43.816 10.554 13.127 1.00 25.78 98 LEU A O 1
ATOM 837 N N . THR A 1 99 ? -44.116 12.413 11.907 1.00 24.09 99 THR A N 1
ATOM 838 C CA . THR A 1 99 ? -44.316 13.384 12.986 1.00 24.09 99 THR A CA 1
ATOM 839 C C . THR A 1 99 ? -45.788 13.363 13.426 1.00 24.09 99 THR A C 1
ATOM 841 O O . THR A 1 99 ? -46.685 13.510 12.599 1.00 24.09 99 THR A O 1
ATOM 844 N N . TYR A 1 100 ? -46.042 13.157 14.723 1.00 26.88 100 TYR A N 1
ATOM 845 C CA . TYR A 1 100 ? -47.382 12.958 15.304 1.00 26.88 100 TYR A CA 1
ATOM 846 C C . TYR A 1 100 ? -47.996 14.251 15.880 1.00 26.88 100 TYR A C 1
ATOM 848 O O . TYR A 1 100 ? -47.258 15.077 16.423 1.00 26.88 100 TYR A O 1
ATOM 856 N N . PRO A 1 101 ? -49.337 14.410 15.859 1.00 27.72 101 PRO A N 1
ATOM 857 C CA . PRO A 1 101 ? -50.061 15.346 16.712 1.00 27.72 101 PRO A CA 1
ATOM 858 C C . PRO A 1 101 ? -50.628 14.674 17.987 1.00 27.72 101 PRO A C 1
ATOM 860 O O . PRO A 1 101 ? -51.419 13.741 17.901 1.00 27.72 101 PRO A O 1
ATOM 863 N N . ASN A 1 102 ? -50.260 15.241 19.145 1.00 29.20 102 ASN A N 1
ATOM 864 C CA . ASN A 1 102 ? -50.879 15.202 20.486 1.00 29.20 102 ASN A CA 1
ATOM 865 C C . ASN A 1 102 ? -51.311 13.848 21.101 1.00 29.20 102 ASN A C 1
ATOM 867 O O . ASN A 1 102 ? -52.476 13.458 21.082 1.00 29.20 102 ASN A O 1
ATOM 871 N N . ASP A 1 103 ? -50.364 13.249 21.829 1.00 34.59 103 ASP A N 1
ATOM 872 C CA . ASP A 1 103 ? -50.398 11.957 22.541 1.00 34.59 103 ASP A CA 1
ATOM 873 C C . ASP A 1 103 ? -51.217 11.892 23.859 1.00 34.59 103 ASP A C 1
ATOM 875 O O . ASP A 1 103 ? -51.042 10.972 24.660 1.00 34.59 103 ASP A O 1
ATOM 879 N N . SER A 1 104 ? -52.108 12.845 24.156 1.00 31.88 104 SER A N 1
ATOM 880 C CA . SER A 1 104 ? -52.754 12.913 25.487 1.00 31.88 104 SER A CA 1
ATOM 881 C C . SER A 1 104 ? -54.028 12.069 25.644 1.00 31.88 104 SER A C 1
ATOM 883 O O . SER A 1 104 ? -54.432 11.785 26.774 1.00 31.88 104 SER A O 1
ATOM 885 N N . GLU A 1 105 ? -54.652 11.630 24.548 1.00 32.66 105 GLU A N 1
ATOM 886 C CA . GLU A 1 105 ? -55.969 10.970 24.588 1.00 32.66 105 GLU A CA 1
ATOM 887 C C . GLU A 1 105 ? -55.893 9.430 24.560 1.00 32.66 105 GLU A C 1
ATOM 889 O O . GLU A 1 105 ? -56.802 8.749 25.031 1.00 32.66 105 GLU A O 1
ATOM 894 N N . ILE A 1 106 ? -54.775 8.864 24.092 1.00 33.94 106 ILE A N 1
ATOM 895 C CA . ILE A 1 106 ? -54.602 7.413 23.886 1.00 33.94 106 ILE A CA 1
ATOM 896 C C . ILE A 1 106 ? -54.356 6.659 25.208 1.00 33.94 106 ILE A C 1
ATOM 898 O O . ILE A 1 106 ? -54.760 5.509 25.362 1.00 33.94 106 ILE A O 1
ATOM 902 N N . VAL A 1 107 ? -53.733 7.304 26.198 1.00 32.94 107 VAL A N 1
ATOM 903 C CA . VAL A 1 107 ? -53.181 6.619 27.387 1.00 32.94 107 VAL A CA 1
ATOM 904 C C . VAL A 1 107 ? -54.185 6.516 28.545 1.00 32.94 107 VAL A C 1
ATOM 906 O O . VAL A 1 107 ? -53.966 5.781 29.505 1.00 32.94 107 VAL A O 1
ATOM 909 N N . ARG A 1 108 ? -55.326 7.213 28.477 1.00 30.69 108 ARG A N 1
ATOM 910 C CA . ARG A 1 108 ? -56.233 7.351 29.631 1.00 30.69 108 ARG A CA 1
ATOM 911 C C . ARG A 1 108 ? -57.130 6.135 29.911 1.00 30.69 108 ARG A C 1
ATOM 913 O O . ARG A 1 108 ? -57.710 6.082 30.986 1.00 30.69 108 ARG A O 1
ATOM 920 N N . ASN A 1 109 ? -57.219 5.165 28.994 1.00 31.12 109 ASN A N 1
ATOM 921 C CA . ASN A 1 109 ? -58.197 4.064 29.062 1.00 31.12 109 ASN A CA 1
ATOM 922 C C . ASN A 1 109 ? -57.601 2.641 29.068 1.00 31.12 109 ASN A C 1
ATOM 924 O O . ASN A 1 109 ? -58.340 1.671 28.909 1.00 31.12 109 ASN A O 1
ATOM 928 N N . VAL A 1 110 ? -56.289 2.468 29.250 1.00 34.72 110 VAL A N 1
ATOM 929 C CA . VAL A 1 110 ? -55.646 1.141 29.162 1.00 34.72 110 VAL A CA 1
ATOM 930 C C . VAL A 1 110 ? -55.410 0.567 30.561 1.00 34.72 110 VAL A C 1
ATOM 932 O O . VAL A 1 110 ? -54.287 0.517 31.051 1.00 34.72 110 VAL A O 1
ATOM 935 N N . GLY A 1 111 ? -56.507 0.186 31.218 1.00 29.59 111 GLY A N 1
ATOM 936 C CA . GLY A 1 111 ? -56.505 -0.334 32.588 1.00 29.59 111 GLY A CA 1
ATOM 937 C C . GLY A 1 111 ? -56.002 -1.771 32.754 1.00 29.59 111 GLY A C 1
ATOM 938 O O . GLY A 1 111 ? -55.462 -2.060 33.804 1.00 29.59 111 GLY A O 1
ATOM 939 N N . ASP A 1 112 ? -56.098 -2.651 31.746 1.00 32.88 112 ASP A N 1
ATOM 940 C CA . ASP A 1 112 ? -55.839 -4.097 31.954 1.00 32.88 112 ASP A CA 1
ATOM 941 C C . ASP A 1 112 ? -55.202 -4.839 30.750 1.00 32.88 112 ASP A C 1
ATOM 943 O O . ASP A 1 112 ? -55.058 -6.058 30.762 1.00 32.88 112 ASP A O 1
ATOM 947 N N . TYR A 1 113 ? -54.775 -4.138 29.691 1.00 34.88 113 TYR A N 1
ATOM 948 C CA . TYR A 1 113 ? -54.221 -4.748 28.456 1.00 34.88 113 TYR A CA 1
ATOM 949 C C . TYR A 1 113 ? -52.675 -4.699 28.374 1.00 34.88 113 TYR A C 1
ATOM 951 O O . TYR A 1 113 ? -52.090 -4.589 27.293 1.00 34.88 113 TYR A O 1
ATOM 959 N N . GLN A 1 114 ? -52.006 -4.762 29.530 1.00 38.28 114 GLN A N 1
ATOM 960 C CA . GLN A 1 114 ? -50.643 -4.260 29.765 1.00 38.28 114 GLN A CA 1
ATOM 961 C C . GLN A 1 114 ? -49.445 -5.055 29.200 1.00 38.28 114 GLN A C 1
ATOM 963 O O . GLN A 1 114 ? -48.323 -4.622 29.408 1.00 38.28 114 GLN A O 1
ATOM 968 N N . ASP A 1 115 ? -49.596 -6.151 28.454 1.00 38.25 115 ASP A N 1
ATOM 969 C CA . ASP A 1 115 ? -48.413 -6.859 27.905 1.00 38.25 115 ASP A CA 1
ATOM 970 C C . ASP A 1 115 ? -48.377 -6.868 26.368 1.00 38.25 115 ASP A C 1
ATOM 972 O O . ASP A 1 115 ? -47.358 -6.539 25.760 1.00 38.25 115 ASP A O 1
ATOM 976 N N . ASN A 1 116 ? -49.501 -7.137 25.702 1.00 38.00 116 ASN A N 1
ATOM 977 C CA . ASN A 1 116 ? -49.531 -7.252 24.236 1.00 38.00 116 ASN A CA 1
ATOM 978 C C . ASN A 1 116 ? -49.412 -5.898 23.519 1.00 38.00 116 ASN A C 1
ATOM 980 O O . ASN A 1 116 ? -48.785 -5.811 22.464 1.00 38.00 116 ASN A O 1
ATOM 984 N N . ILE A 1 117 ? -49.974 -4.833 24.101 1.00 39.28 117 ILE A N 1
ATOM 985 C CA . ILE A 1 117 ? -49.834 -3.469 23.567 1.00 39.28 117 ILE A CA 1
ATOM 986 C C . ILE A 1 117 ? -48.391 -2.984 23.745 1.00 39.28 117 ILE A C 1
ATOM 988 O O . ILE A 1 117 ? -47.834 -2.382 22.830 1.00 39.28 117 ILE A O 1
ATOM 992 N N . TYR A 1 118 ? -47.752 -3.325 24.869 1.00 42.09 118 TYR A N 1
ATOM 993 C CA . TYR A 1 118 ? -46.343 -3.014 25.097 1.00 42.09 118 TYR A CA 1
ATOM 994 C C . TYR A 1 118 ? -45.468 -3.733 24.072 1.00 42.09 118 TYR A C 1
ATOM 996 O O . TYR A 1 118 ? -44.639 -3.078 23.454 1.00 42.09 118 TYR A O 1
ATOM 1004 N N . HIS A 1 119 ? -45.696 -5.025 23.804 1.00 42.28 119 HIS A N 1
ATOM 1005 C CA . HIS A 1 119 ? -44.964 -5.782 22.777 1.00 42.28 119 HIS A CA 1
ATOM 1006 C C . HIS A 1 119 ? -45.132 -5.232 21.350 1.00 42.28 119 HIS A C 1
ATOM 1008 O O . HIS A 1 119 ? -44.159 -5.197 20.600 1.00 42.28 119 HIS A O 1
ATOM 1014 N N . ALA A 1 120 ? -46.318 -4.741 20.987 1.00 41.44 120 ALA A N 1
ATOM 1015 C CA . ALA A 1 120 ? -46.546 -4.123 19.680 1.00 41.44 120 ALA A CA 1
ATOM 1016 C C . ALA A 1 120 ? -45.904 -2.726 19.566 1.00 41.44 120 ALA A C 1
ATOM 1018 O O . ALA A 1 120 ? -45.308 -2.395 18.544 1.00 41.44 120 ALA A O 1
ATOM 1019 N N . MET A 1 121 ? -45.965 -1.912 20.629 1.00 40.91 121 MET A N 1
ATOM 1020 C CA . MET A 1 121 ? -45.272 -0.615 20.686 1.00 40.91 121 MET A CA 1
ATOM 1021 C C . MET A 1 12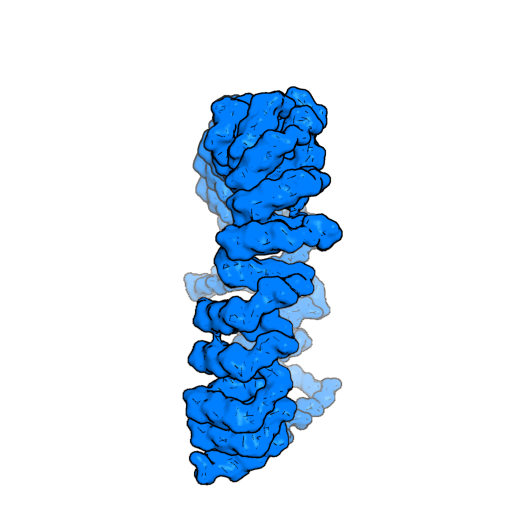1 ? -43.746 -0.789 20.696 1.00 40.91 121 MET A C 1
ATOM 1023 O O . MET A 1 121 ? -43.036 0.044 20.131 1.00 40.91 121 MET A O 1
ATOM 1027 N N . ILE A 1 122 ? -43.274 -1.901 21.277 1.00 45.28 122 ILE A N 1
ATOM 1028 C CA . ILE A 1 122 ? -41.880 -2.354 21.296 1.00 45.28 122 ILE A CA 1
ATOM 1029 C C . ILE A 1 122 ? -41.340 -2.595 19.875 1.00 45.28 122 ILE A C 1
ATOM 1031 O O . ILE A 1 122 ? -40.189 -2.289 19.578 1.00 45.28 122 ILE A O 1
ATOM 1035 N N . GLU A 1 123 ? -42.155 -3.146 18.978 1.00 45.16 123 GLU A N 1
ATOM 1036 C CA . GLU A 1 123 ? -41.734 -3.446 17.603 1.00 45.16 123 GLU A CA 1
ATOM 1037 C C . GLU A 1 123 ? -41.756 -2.232 16.664 1.00 45.16 123 GLU A C 1
ATOM 1039 O O . GLU A 1 123 ? -41.068 -2.259 15.646 1.00 45.16 123 GLU A O 1
ATOM 1044 N N . TYR A 1 124 ? -42.510 -1.174 16.990 1.00 42.16 124 TYR A N 1
ATOM 1045 C CA . TYR A 1 124 ? -42.856 -0.130 16.016 1.00 42.16 124 TYR A CA 1
ATOM 1046 C C . TYR A 1 124 ? -42.122 1.217 16.160 1.00 42.16 124 TYR A C 1
ATOM 1048 O O . TYR A 1 124 ? -42.034 1.927 15.159 1.00 42.16 124 TYR A O 1
ATOM 1056 N N . ASN A 1 125 ? -41.623 1.632 17.342 1.00 46.84 125 ASN A N 1
ATOM 1057 C CA . ASN A 1 125 ? -40.917 2.928 17.470 1.00 46.84 125 ASN A CA 1
ATOM 1058 C C . ASN A 1 125 ? -40.104 3.100 18.775 1.00 46.84 125 ASN A C 1
ATOM 1060 O O . ASN A 1 125 ? -40.678 3.120 19.864 1.00 46.84 125 ASN A O 1
ATOM 1064 N N . CYS A 1 126 ? -38.797 3.374 18.672 1.00 47.69 126 CYS A N 1
ATOM 1065 C CA . CYS A 1 126 ? -37.896 3.658 19.801 1.00 47.69 126 CYS A CA 1
ATOM 1066 C C . CYS A 1 126 ? -38.297 4.894 20.642 1.00 47.69 126 CYS A C 1
ATOM 1068 O O . CYS A 1 126 ? -38.039 4.931 21.843 1.00 47.69 126 CYS A O 1
ATOM 1070 N N . LYS A 1 127 ? -38.994 5.889 20.068 1.00 49.16 127 LYS A N 1
ATOM 1071 C CA . LYS A 1 127 ? -39.436 7.099 20.799 1.00 49.16 127 LYS A CA 1
ATOM 1072 C C . LYS A 1 127 ? -40.581 6.839 21.782 1.00 49.16 127 LYS A C 1
ATOM 1074 O O . LYS A 1 127 ? -40.641 7.487 22.824 1.00 49.16 127 LYS A O 1
ATOM 1079 N N . ASN A 1 128 ? -41.439 5.858 21.499 1.00 48.38 128 ASN A N 1
ATOM 1080 C CA . ASN A 1 128 ? -42.540 5.483 22.393 1.00 48.38 128 ASN A CA 1
ATOM 1081 C C . ASN A 1 128 ? -42.027 4.854 23.702 1.00 48.38 128 ASN A C 1
ATOM 1083 O O . ASN A 1 128 ? -42.700 4.911 24.730 1.00 48.38 128 ASN A O 1
ATOM 1087 N N . TYR A 1 129 ? -40.808 4.310 23.695 1.00 53.09 129 TYR A N 1
ATOM 1088 C CA . TYR A 1 129 ? -40.195 3.690 24.865 1.00 53.09 129 TYR A CA 1
ATOM 1089 C C . TYR A 1 129 ? -39.730 4.668 25.933 1.00 53.09 129 TYR A C 1
ATOM 1091 O O . TYR A 1 129 ? -39.862 4.347 27.110 1.00 53.09 129 TYR A O 1
ATOM 1099 N N . ALA A 1 130 ? -39.202 5.838 25.555 1.00 49.47 130 ALA A N 1
ATOM 1100 C CA . ALA A 1 130 ? -38.801 6.860 26.527 1.00 49.47 130 ALA A CA 1
ATOM 1101 C C . ALA A 1 130 ? -39.992 7.245 27.412 1.00 49.47 130 ALA A C 1
ATOM 1103 O O . ALA A 1 130 ? -39.887 7.265 28.635 1.00 49.47 130 ALA A O 1
ATOM 1104 N N . T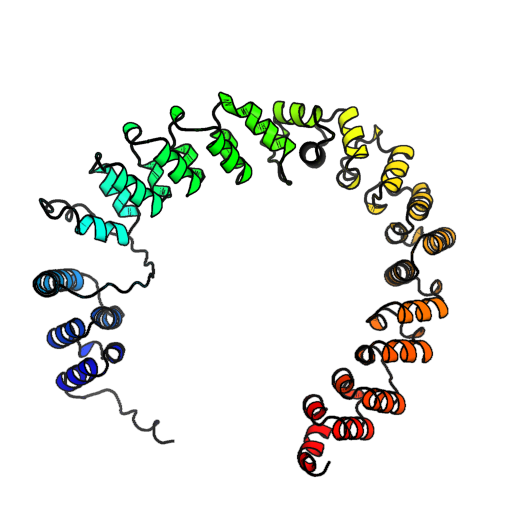YR A 1 131 ? -41.155 7.416 26.781 1.00 49.75 131 TYR A N 1
ATOM 1105 C CA . TYR A 1 131 ? -42.417 7.709 27.447 1.00 49.75 131 TYR A CA 1
ATOM 1106 C C . TYR A 1 131 ? -42.901 6.561 28.348 1.00 49.75 131 TYR A C 1
ATOM 1108 O O . TYR A 1 131 ? -43.300 6.790 29.491 1.00 49.75 131 TYR A O 1
ATOM 1116 N N . ILE A 1 132 ? -42.843 5.316 27.859 1.00 50.47 132 ILE A N 1
ATOM 1117 C CA . ILE A 1 132 ? -43.225 4.126 28.634 1.00 50.47 132 ILE A CA 1
ATOM 1118 C C . ILE A 1 132 ? -42.339 3.972 29.879 1.00 50.47 132 ILE A C 1
ATOM 1120 O O . ILE A 1 132 ? -42.857 3.724 30.966 1.00 50.47 132 ILE A O 1
ATOM 1124 N N . TYR A 1 133 ? -41.025 4.159 29.742 1.00 54.09 133 TYR A N 1
ATOM 1125 C CA . TYR A 1 133 ? -40.071 4.039 30.848 1.00 54.09 133 TYR A CA 1
ATOM 1126 C C . TYR A 1 133 ? -40.222 5.181 31.869 1.00 54.09 133 TYR A C 1
ATOM 1128 O O . TYR A 1 133 ? -40.161 4.948 33.075 1.00 54.09 133 TYR A O 1
ATOM 1136 N N . GLU A 1 134 ? -40.478 6.414 31.413 1.00 51.34 134 GLU A N 1
ATOM 1137 C CA . GLU A 1 134 ? -40.752 7.559 32.298 1.00 51.34 134 GLU A CA 1
ATOM 1138 C C . GLU A 1 134 ? -42.033 7.372 33.130 1.00 51.34 134 GLU A C 1
ATOM 1140 O O . GLU A 1 134 ? -42.099 7.825 34.278 1.00 51.34 134 GLU A O 1
ATOM 1145 N N . LYS A 1 135 ? -43.040 6.686 32.570 1.00 50.97 135 LYS A N 1
ATOM 1146 C CA . LYS A 1 135 ? -44.331 6.397 33.217 1.00 50.97 135 LYS A CA 1
ATOM 1147 C C . LYS A 1 135 ? -44.325 5.131 34.082 1.00 50.97 135 LYS A C 1
ATOM 1149 O O . LYS A 1 135 ? -45.062 5.092 35.064 1.00 50.97 135 LYS A O 1
ATOM 1154 N N . HIS A 1 136 ? -43.504 4.132 33.751 1.00 50.09 136 HIS A N 1
ATOM 1155 C CA . HIS A 1 136 ? -43.395 2.852 34.460 1.00 50.09 136 HIS A CA 1
ATOM 1156 C C . HIS A 1 136 ? -41.956 2.645 34.951 1.00 50.09 136 HIS A C 1
ATOM 1158 O O . HIS A 1 136 ? -41.129 2.038 34.270 1.00 50.09 136 HIS A O 1
ATOM 1164 N N . ARG A 1 137 ? -41.659 3.169 36.148 1.00 51.38 137 ARG A N 1
ATOM 1165 C CA . ARG A 1 137 ? -40.308 3.210 36.749 1.00 51.38 137 ARG A CA 1
ATOM 1166 C C . ARG A 1 137 ? -39.759 1.843 37.181 1.00 51.38 137 ARG A C 1
ATOM 1168 O O . ARG A 1 137 ? -38.609 1.759 37.602 1.00 51.38 137 ARG A O 1
ATOM 1175 N N . ASP A 1 138 ? -40.562 0.796 37.065 1.00 57.34 138 ASP A N 1
ATOM 1176 C CA . ASP A 1 138 ? -40.370 -0.518 37.676 1.00 57.34 138 ASP A CA 1
ATOM 1177 C C . ASP A 1 138 ? -40.407 -1.630 36.612 1.00 57.34 138 ASP A C 1
ATOM 1179 O O . ASP A 1 138 ? -40.915 -2.735 36.800 1.00 57.34 138 ASP A O 1
ATOM 1183 N N . LEU A 1 139 ? -39.811 -1.342 35.454 1.00 61.16 139 LEU A N 1
ATOM 1184 C CA . LEU A 1 139 ? -39.475 -2.364 34.471 1.00 61.16 139 LEU A CA 1
ATOM 1185 C C . LEU A 1 139 ? -38.410 -3.296 35.065 1.00 61.16 139 LEU A C 1
ATOM 1187 O O . LEU A 1 139 ? -37.285 -2.885 35.339 1.00 61.16 139 LEU A O 1
ATOM 1191 N N . GLY A 1 140 ? -38.779 -4.561 35.281 1.00 68.44 140 GLY A N 1
ATOM 1192 C CA . GLY A 1 140 ? -37.855 -5.579 35.782 1.00 68.44 140 GLY A CA 1
ATOM 1193 C C . GLY A 1 140 ? -36.632 -5.764 34.873 1.00 68.44 140 GLY A C 1
ATOM 1194 O O . GLY A 1 140 ? -36.710 -5.576 33.656 1.00 68.44 140 GLY A O 1
ATOM 1195 N N . GLU A 1 141 ? -35.512 -6.193 35.458 1.00 71.69 141 GLU A N 1
ATOM 1196 C CA . GLU A 1 141 ? -34.190 -6.289 34.812 1.00 71.69 141 GLU A CA 1
ATOM 1197 C C . GLU A 1 141 ? -34.205 -7.026 33.462 1.00 71.69 141 GLU A C 1
ATOM 1199 O O . GLU A 1 141 ? -33.565 -6.593 32.505 1.00 71.69 141 GLU A O 1
ATOM 1204 N N . LYS A 1 142 ? -35.001 -8.096 33.335 1.00 75.75 142 LYS A N 1
ATOM 1205 C CA . LYS A 1 142 ? -35.153 -8.842 32.077 1.00 75.75 142 LYS A CA 1
ATOM 1206 C C . LYS A 1 142 ? -35.711 -7.976 30.938 1.00 75.75 142 LYS A C 1
ATOM 1208 O O . LYS A 1 142 ? -35.162 -7.987 29.839 1.00 75.75 142 LYS A O 1
ATOM 1213 N N . ARG A 1 143 ? -36.768 -7.200 31.205 1.00 73.00 143 ARG A N 1
ATOM 1214 C CA . ARG A 1 143 ? -37.399 -6.314 30.208 1.00 73.00 143 ARG A CA 1
ATOM 1215 C C . ARG A 1 143 ? -36.458 -5.177 29.823 1.00 73.00 143 ARG A C 1
ATOM 1217 O O . ARG A 1 143 ? -36.366 -4.825 28.651 1.00 73.00 143 ARG A O 1
ATOM 1224 N N . LEU A 1 144 ? -35.724 -4.643 30.797 1.00 75.75 144 LEU A N 1
ATOM 1225 C CA . LEU A 1 144 ? -34.717 -3.614 30.560 1.00 75.75 144 LEU A CA 1
ATOM 1226 C C . LEU A 1 144 ? -33.561 -4.139 29.688 1.00 75.75 144 LEU A C 1
ATOM 1228 O O . LEU A 1 144 ? -33.155 -3.477 28.736 1.00 75.75 144 LEU A O 1
ATOM 1232 N N . ASN A 1 145 ? -33.093 -5.363 29.934 1.00 80.12 145 ASN A N 1
ATOM 1233 C CA . ASN A 1 145 ? -32.068 -6.019 29.121 1.00 80.12 145 ASN A CA 1
ATOM 1234 C C . ASN A 1 145 ? -32.506 -6.293 27.673 1.00 80.12 145 ASN A C 1
ATOM 1236 O O . ASN A 1 145 ? -31.694 -6.155 26.754 1.00 80.12 145 ASN A O 1
ATOM 1240 N N . GLU A 1 146 ? -33.760 -6.701 27.463 1.00 77.50 146 GLU A N 1
ATOM 1241 C CA . GLU A 1 146 ? -34.350 -6.879 26.128 1.00 77.50 146 GLU A CA 1
ATOM 1242 C C . GLU A 1 146 ? -34.483 -5.536 25.393 1.00 77.50 146 GLU A C 1
ATOM 1244 O O . GLU A 1 146 ? -34.206 -5.447 24.197 1.00 77.50 146 GLU A O 1
ATOM 1249 N N . LEU A 1 147 ? -34.852 -4.478 26.119 1.00 74.75 147 LEU A N 1
ATOM 1250 C CA . LEU A 1 147 ? -34.995 -3.124 25.589 1.00 74.75 147 LEU A CA 1
ATOM 1251 C C . LEU A 1 147 ? -33.656 -2.549 25.121 1.00 74.75 147 LEU A C 1
ATOM 1253 O O . LEU A 1 147 ? -33.549 -2.115 23.976 1.00 74.75 147 LEU A O 1
ATOM 1257 N N . ILE A 1 148 ? -32.622 -2.609 25.962 1.00 84.00 148 ILE A N 1
ATOM 1258 C CA . ILE A 1 148 ? -31.277 -2.128 25.611 1.00 84.00 148 ILE A CA 1
ATOM 1259 C C . ILE A 1 148 ? -30.683 -2.921 24.444 1.00 84.00 148 ILE A C 1
ATOM 1261 O O . ILE A 1 148 ? -29.952 -2.365 23.632 1.00 84.00 148 ILE A O 1
ATOM 1265 N N . GLN A 1 149 ? -31.029 -4.203 24.313 1.00 84.81 149 GLN A N 1
ATOM 1266 C CA . GLN A 1 149 ? -30.585 -5.019 23.186 1.00 84.81 149 GLN A CA 1
ATOM 1267 C C . GLN A 1 149 ? -31.199 -4.594 21.846 1.00 84.81 149 GLN A C 1
ATOM 1269 O O . GLN A 1 149 ? -30.547 -4.751 20.818 1.00 84.81 149 GLN A O 1
ATOM 1274 N N . LYS A 1 150 ? -32.433 -4.078 21.846 1.00 79.25 150 LYS A N 1
ATOM 1275 C CA . LYS A 1 150 ? -33.105 -3.594 20.630 1.00 79.25 150 LYS A CA 1
ATOM 1276 C C . LYS A 1 150 ? -32.775 -2.135 20.309 1.00 79.25 150 LYS A C 1
ATOM 1278 O O . LYS A 1 150 ? -32.651 -1.798 19.138 1.00 79.25 150 LYS A O 1
ATOM 1283 N N . CYS A 1 151 ? -32.642 -1.283 21.328 1.00 76.62 151 CYS A N 1
ATOM 1284 C CA . CYS A 1 151 ? -32.362 0.148 21.179 1.00 76.62 151 CYS A CA 1
ATOM 1285 C C . CYS A 1 151 ? -31.341 0.612 22.236 1.00 76.62 151 CYS A C 1
ATOM 1287 O O . CYS A 1 151 ? -31.735 1.096 23.304 1.00 76.62 151 CYS A O 1
ATOM 1289 N N . PRO A 1 152 ? -30.030 0.469 21.973 1.00 84.75 152 PRO A N 1
ATOM 1290 C CA . PRO A 1 152 ? -28.980 0.816 22.929 1.00 84.75 152 PRO A CA 1
ATOM 1291 C C . PRO A 1 152 ? -28.995 2.283 23.383 1.00 84.75 152 PRO A C 1
ATOM 1293 O O . PRO A 1 152 ? -28.626 2.566 24.523 1.00 84.75 152 PRO A O 1
ATOM 1296 N N . GLU A 1 153 ? -29.452 3.223 22.547 1.00 80.06 153 GLU A N 1
ATOM 1297 C CA . GLU A 1 153 ? -29.472 4.667 22.844 1.00 80.06 153 GLU A CA 1
ATOM 1298 C C . GLU A 1 153 ? -30.433 5.035 23.987 1.00 80.06 153 GLU A C 1
ATOM 1300 O O . GLU A 1 153 ? -30.372 6.136 24.547 1.00 80.06 153 GLU A O 1
ATOM 1305 N N . MET A 1 154 ? -31.327 4.112 24.350 1.00 78.38 154 MET A N 1
ATOM 1306 C CA . MET A 1 154 ? -32.287 4.275 25.438 1.00 78.38 154 MET A CA 1
ATOM 1307 C C . MET A 1 154 ? -31.650 4.211 26.824 1.00 78.38 154 MET A C 1
ATOM 1309 O O . MET A 1 154 ? -32.277 4.642 27.793 1.00 78.38 154 MET A O 1
ATOM 1313 N N . PHE A 1 155 ? -30.403 3.740 26.933 1.00 86.81 155 PHE A N 1
ATOM 1314 C CA . PHE A 1 155 ? -29.704 3.622 28.212 1.00 86.81 155 PHE A CA 1
ATOM 1315 C C . PHE A 1 155 ? -29.655 4.946 28.996 1.00 86.81 155 PHE A C 1
ATOM 1317 O O . PHE A 1 155 ? -29.719 4.947 30.223 1.00 86.81 155 PHE A O 1
ATOM 1324 N N . LYS A 1 156 ? -29.663 6.090 28.298 1.00 86.56 156 LYS A N 1
ATOM 1325 C CA . LYS A 1 156 ? -29.723 7.436 28.897 1.00 86.56 156 LYS A CA 1
ATOM 1326 C C . LYS A 1 156 ? -30.941 7.700 29.791 1.00 86.56 156 LYS A C 1
ATOM 1328 O O . LYS A 1 156 ? -30.897 8.607 30.616 1.00 86.56 156 LYS A O 1
ATOM 1333 N N . HIS A 1 157 ? -32.021 6.938 29.612 1.00 79.69 157 HIS A N 1
ATOM 1334 C CA . HIS A 1 157 ? -33.256 7.042 30.395 1.00 79.69 157 HIS A CA 1
ATOM 1335 C C . HIS A 1 157 ? -33.323 6.027 31.545 1.00 79.69 157 HIS A C 1
ATOM 1337 O O . HIS A 1 157 ? -34.275 6.053 32.323 1.00 79.69 157 HIS A O 1
ATOM 1343 N N . VAL A 1 158 ? -32.331 5.138 31.673 1.00 80.81 158 VAL A N 1
ATOM 1344 C CA . VAL A 1 158 ? -32.315 4.115 32.722 1.00 80.81 158 VAL A CA 1
ATOM 1345 C C . VAL A 1 158 ? -32.101 4.778 34.084 1.00 80.81 158 VAL A C 1
ATOM 1347 O O . VAL A 1 158 ? -31.089 5.459 34.287 1.00 80.81 158 VAL A O 1
ATOM 1350 N N . PRO A 1 159 ? -33.015 4.576 35.052 1.00 78.88 159 PRO A N 1
ATOM 1351 C CA . PRO A 1 159 ? -32.861 5.122 36.389 1.00 78.88 159 PRO A CA 1
ATOM 1352 C C . PRO A 1 159 ? -31.566 4.649 37.054 1.00 78.88 159 PRO A C 1
ATOM 1354 O O . PRO A 1 159 ? -31.204 3.475 36.993 1.00 78.88 159 PRO A O 1
ATOM 1357 N N . LYS A 1 160 ? -30.897 5.555 37.773 1.00 85.00 160 LYS A N 1
ATOM 1358 C CA . LYS A 1 160 ? -29.636 5.279 38.488 1.00 85.00 160 LYS A CA 1
ATOM 1359 C C . LYS A 1 160 ? -29.723 4.062 39.426 1.00 85.00 160 LYS A C 1
ATOM 1361 O O . LYS A 1 160 ? -28.756 3.325 39.570 1.00 85.00 160 LYS A O 1
ATOM 1366 N N . ASN A 1 161 ? -30.874 3.844 40.060 1.00 84.94 161 ASN A N 1
ATOM 1367 C CA . ASN A 1 161 ? -31.131 2.714 40.961 1.00 84.94 161 ASN A CA 1
ATOM 1368 C C . ASN A 1 161 ? -31.424 1.385 40.239 1.00 84.94 161 ASN A C 1
ATOM 1370 O O . ASN A 1 161 ? -31.424 0.350 40.891 1.00 84.94 161 ASN A O 1
ATOM 1374 N N . SER A 1 162 ? -31.679 1.416 38.928 1.00 84.25 162 SER A N 1
ATOM 1375 C CA . SER A 1 162 ? -31.953 0.233 38.097 1.00 84.25 162 SER A CA 1
ATOM 1376 C C . SER A 1 162 ? -30.727 -0.238 37.306 1.00 84.25 162 SER A C 1
ATOM 1378 O O . SER A 1 162 ? -30.798 -1.245 36.609 1.00 84.25 162 SER A O 1
ATOM 1380 N N . GLN A 1 163 ? -29.607 0.488 37.380 1.00 89.81 163 GLN A N 1
ATOM 1381 C CA . GLN A 1 163 ? -28.359 0.075 36.746 1.00 89.81 163 GLN A CA 1
ATOM 1382 C C . GLN A 1 163 ? -27.728 -1.094 37.513 1.00 89.81 163 GLN A C 1
ATOM 1384 O O . GLN A 1 163 ? -27.525 -1.014 38.725 1.00 89.81 163 GLN A O 1
ATOM 1389 N N . THR A 1 164 ? -27.377 -2.153 36.788 1.00 92.56 164 THR A N 1
ATOM 1390 C CA . THR A 1 164 ? -26.577 -3.287 37.266 1.00 92.56 164 THR A CA 1
ATOM 1391 C C . THR A 1 164 ? -25.297 -3.388 36.438 1.00 92.56 164 THR A C 1
ATOM 1393 O O . THR A 1 164 ? -25.235 -2.867 35.323 1.00 92.56 164 THR A O 1
ATOM 1396 N N . GLN A 1 165 ? -24.258 -4.046 36.966 1.00 94.06 165 GLN A N 1
ATOM 1397 C CA . GLN A 1 165 ? -22.984 -4.188 36.248 1.00 94.06 165 GLN A CA 1
ATOM 1398 C C . GLN A 1 165 ? -23.177 -4.863 34.882 1.00 94.06 165 GLN A C 1
ATOM 1400 O O . GLN A 1 165 ? -22.624 -4.411 33.882 1.00 94.06 165 GLN A O 1
ATOM 1405 N N . GLU A 1 166 ? -23.995 -5.917 34.834 1.00 92.69 166 GLU A N 1
ATOM 1406 C CA . GLU A 1 166 ? -24.292 -6.660 33.607 1.00 92.69 166 GLU A CA 1
ATOM 1407 C C . GLU A 1 166 ? -24.980 -5.773 32.563 1.00 92.69 166 GLU A C 1
ATOM 1409 O O . GLU A 1 166 ? -24.556 -5.731 31.405 1.00 92.69 166 GLU A O 1
ATOM 1414 N N . LEU A 1 167 ? -25.988 -5.003 32.984 1.00 91.62 167 LEU A N 1
ATOM 1415 C CA . LEU A 1 167 ? -26.700 -4.085 32.104 1.00 91.62 167 LEU A CA 1
ATOM 1416 C C . LEU A 1 167 ? -25.776 -2.987 31.560 1.00 91.62 167 LEU A C 1
ATOM 1418 O O . LEU A 1 167 ? -25.800 -2.714 30.360 1.00 91.62 167 LEU A O 1
ATOM 1422 N N . CYS A 1 168 ? -24.957 -2.373 32.419 1.00 94.62 168 CYS A N 1
ATOM 1423 C CA . CYS A 1 168 ? -24.000 -1.337 32.023 1.00 94.62 168 CYS A CA 1
ATOM 1424 C C . CYS A 1 168 ? -22.982 -1.876 31.009 1.00 94.62 168 CYS A C 1
ATOM 1426 O O . CYS A 1 168 ? -22.780 -1.263 29.960 1.00 94.62 168 CYS A O 1
ATOM 1428 N N . ASN A 1 169 ? -22.400 -3.051 31.274 1.00 93.38 169 ASN A N 1
ATOM 1429 C CA . ASN A 1 169 ? -21.462 -3.709 30.362 1.00 93.38 169 ASN A CA 1
ATOM 1430 C C . ASN A 1 169 ? -22.109 -3.963 28.996 1.00 93.38 169 ASN A C 1
ATOM 1432 O O . ASN A 1 169 ? -21.529 -3.650 27.956 1.00 93.38 169 ASN A O 1
ATOM 1436 N N . LYS A 1 170 ? -23.335 -4.500 28.991 1.00 93.06 170 LYS A N 1
ATOM 1437 C CA . LYS A 1 170 ? -24.081 -4.788 27.763 1.00 93.06 170 LYS A CA 1
ATOM 1438 C C . LYS A 1 170 ? -24.400 -3.511 26.985 1.00 93.06 170 LYS A C 1
ATOM 1440 O O . LYS A 1 170 ? -24.187 -3.473 25.776 1.00 93.06 170 LYS A O 1
ATOM 1445 N N . ALA A 1 171 ? -24.868 -2.465 27.666 1.00 92.88 171 ALA A N 1
ATOM 1446 C CA . ALA A 1 171 ? -25.223 -1.190 27.048 1.00 92.88 171 ALA A CA 1
ATOM 1447 C C . ALA A 1 171 ? -24.023 -0.508 26.381 1.00 92.88 171 ALA A C 1
ATOM 1449 O O . ALA A 1 171 ? -24.147 -0.024 25.257 1.00 92.88 171 ALA A O 1
ATOM 1450 N N . VAL A 1 172 ? -22.869 -0.490 27.054 1.00 94.25 172 VAL A N 1
ATOM 1451 C CA . VAL A 1 172 ? -21.634 0.109 26.528 1.00 94.25 172 VAL A CA 1
ATOM 1452 C C . VAL A 1 172 ? -21.066 -0.709 25.374 1.00 94.25 172 VAL A C 1
ATOM 1454 O O . VAL A 1 172 ? -20.673 -0.138 24.362 1.00 94.25 172 VAL A O 1
ATOM 1457 N N . LYS A 1 173 ? -21.094 -2.043 25.472 1.00 92.56 173 LYS A N 1
ATOM 1458 C CA . LYS A 1 173 ? -20.653 -2.928 24.386 1.00 92.56 173 LYS A CA 1
ATOM 1459 C C . LYS A 1 173 ? -21.497 -2.776 23.118 1.00 92.56 173 LYS A C 1
ATOM 1461 O O . LYS A 1 173 ? -20.970 -2.899 22.019 1.00 92.56 173 LYS A O 1
ATOM 1466 N N . LEU A 1 174 ? -22.802 -2.543 23.267 1.00 91.06 174 LEU A N 1
ATOM 1467 C CA . LEU A 1 174 ? -23.705 -2.312 22.138 1.00 91.06 174 LEU A CA 1
ATOM 1468 C C . LEU A 1 174 ? -23.538 -0.914 21.534 1.00 91.06 174 LEU A C 1
ATOM 1470 O O . LEU A 1 174 ? -23.659 -0.764 20.323 1.00 91.06 174 LEU A O 1
ATOM 1474 N N . HIS A 1 175 ? -23.285 0.100 22.365 1.00 91.06 175 HIS A N 1
ATOM 1475 C CA . HIS A 1 175 ? -23.082 1.471 21.911 1.00 91.06 175 HIS A CA 1
ATOM 1476 C C . HIS A 1 175 ? -22.171 2.236 22.880 1.00 91.06 175 HIS A C 1
ATOM 1478 O O . HIS A 1 175 ? -22.595 2.620 23.974 1.00 91.06 175 HIS A O 1
ATOM 1484 N N . GLY A 1 176 ? -20.929 2.506 22.462 1.00 90.44 176 GLY A N 1
ATOM 1485 C CA . GLY A 1 176 ? -19.876 3.032 23.339 1.00 90.44 176 GLY A CA 1
ATOM 1486 C C . GLY A 1 176 ? -20.221 4.349 24.039 1.00 90.44 176 GLY A C 1
ATOM 1487 O O . GLY A 1 176 ? -19.905 4.530 25.213 1.00 90.44 176 GLY A O 1
ATOM 1488 N N . ASP A 1 177 ? -20.991 5.228 23.382 1.00 90.81 177 ASP A N 1
ATOM 1489 C CA . ASP A 1 177 ? -21.428 6.504 23.974 1.00 90.81 177 ASP A CA 1
ATOM 1490 C C . ASP A 1 177 ? -22.296 6.346 25.227 1.00 90.81 177 ASP A C 1
ATOM 1492 O O . ASP A 1 177 ? -22.508 7.330 25.933 1.00 90.81 177 ASP A O 1
ATOM 1496 N N . ASN A 1 178 ? -22.803 5.148 25.527 1.00 93.56 178 ASN A N 1
ATOM 1497 C CA . ASN A 1 178 ? -23.562 4.906 26.748 1.00 93.56 178 ASN A CA 1
ATOM 1498 C C . ASN A 1 178 ? -22.720 5.055 28.020 1.00 93.56 178 ASN A C 1
ATOM 1500 O O . ASN A 1 178 ? -23.298 5.272 29.085 1.00 93.56 178 ASN A O 1
ATOM 1504 N N . ILE A 1 179 ? -21.384 5.029 27.919 1.00 93.81 179 ILE A N 1
ATOM 1505 C CA . ILE A 1 179 ? -20.473 5.221 29.055 1.00 93.81 179 ILE A CA 1
ATOM 1506 C C . ILE A 1 179 ? -20.749 6.528 29.814 1.00 93.81 179 ILE A C 1
ATOM 1508 O O . ILE A 1 179 ? -20.683 6.551 31.039 1.00 93.81 179 ILE A O 1
ATOM 1512 N N . LYS A 1 180 ? -21.197 7.583 29.114 1.00 93.19 180 LYS A N 1
ATOM 1513 C CA . LYS A 1 180 ? -21.553 8.885 29.709 1.00 93.19 180 LYS A CA 1
ATOM 1514 C C . LYS A 1 180 ? -22.750 8.841 30.664 1.00 93.19 180 LYS A C 1
ATOM 1516 O O . LYS A 1 180 ? -22.977 9.789 31.411 1.00 93.19 180 LYS A O 1
ATOM 1521 N N . TYR A 1 181 ? -23.534 7.765 30.618 1.00 91.94 181 TYR A N 1
ATOM 1522 C CA . TYR A 1 181 ? -24.714 7.556 31.459 1.00 91.94 181 TYR A CA 1
ATOM 1523 C C . TYR A 1 181 ? -24.511 6.461 32.515 1.00 91.94 181 TYR A C 1
ATOM 1525 O O . TYR A 1 181 ? -25.378 6.274 33.373 1.00 91.94 181 TYR A O 1
ATOM 1533 N N . VAL A 1 182 ? -23.390 5.735 32.471 1.00 93.94 182 VAL A N 1
ATOM 1534 C CA . VAL A 1 182 ? -23.055 4.707 33.462 1.00 93.94 182 VAL A CA 1
ATOM 1535 C C . VAL A 1 182 ? -22.656 5.389 34.768 1.00 93.94 182 VAL A C 1
ATOM 1537 O O . VAL A 1 182 ? -21.888 6.349 34.784 1.00 93.94 182 VAL A O 1
ATOM 1540 N N . LEU A 1 183 ? -23.188 4.908 35.892 1.00 92.19 183 LEU A N 1
ATOM 1541 C CA . LEU A 1 183 ? -22.747 5.393 37.196 1.00 92.19 183 LEU A CA 1
ATOM 1542 C C . LEU A 1 183 ? -21.274 5.036 37.439 1.00 92.19 183 LEU A C 1
ATOM 1544 O O . LEU A 1 183 ? -20.906 3.891 37.186 1.00 92.19 183 LEU A O 1
ATOM 1548 N N . PRO A 1 184 ? -20.468 5.928 38.050 1.00 89.44 184 PRO A N 1
ATOM 1549 C CA . PRO A 1 184 ? -19.038 5.688 38.271 1.00 89.44 184 PRO A CA 1
ATOM 1550 C C . PRO A 1 184 ? -18.713 4.334 38.916 1.00 89.44 184 PRO A C 1
ATOM 1552 O O . PRO A 1 184 ? -17.797 3.654 38.480 1.00 89.44 184 PRO A O 1
ATOM 1555 N N . LYS A 1 185 ? -19.528 3.881 39.881 1.00 91.94 185 LYS A N 1
ATOM 1556 C CA . LYS A 1 185 ? -19.368 2.580 40.562 1.00 91.94 185 LYS A CA 1
ATOM 1557 C C . LYS A 1 185 ? -19.524 1.337 39.666 1.00 91.94 185 LYS A C 1
ATOM 1559 O O . LYS A 1 185 ? -19.232 0.242 40.128 1.00 91.94 185 LYS A O 1
ATOM 1564 N N . TYR A 1 186 ? -20.063 1.489 38.455 1.00 94.50 186 TYR A N 1
ATOM 1565 C CA . TYR A 1 186 ? -20.224 0.413 37.471 1.00 94.50 186 TYR A CA 1
ATOM 1566 C C . TYR A 1 186 ? -19.279 0.568 36.275 1.00 94.50 186 TYR A C 1
ATOM 1568 O O . TYR A 1 186 ? -19.313 -0.262 35.367 1.00 94.50 186 TYR A O 1
ATOM 1576 N N . VAL A 1 187 ? -18.459 1.621 36.236 1.00 92.44 187 VAL A N 1
ATOM 1577 C CA . VAL A 1 187 ? -17.426 1.764 35.210 1.00 92.44 187 VAL A CA 1
ATOM 1578 C C . VAL A 1 187 ? -16.249 0.883 35.607 1.00 92.44 187 VAL A C 1
ATOM 1580 O O . VAL A 1 187 ? -15.679 1.054 36.679 1.00 92.44 187 VAL A O 1
ATOM 1583 N N . THR A 1 188 ? -15.905 -0.079 34.755 1.00 92.56 188 THR A N 1
ATOM 1584 C CA . THR A 1 188 ? -14.814 -1.026 35.015 1.00 92.56 188 THR A CA 1
ATOM 1585 C C . THR A 1 188 ? -13.618 -0.755 34.118 1.00 92.56 188 THR A C 1
ATOM 1587 O O . THR A 1 188 ? -13.747 -0.183 33.033 1.00 92.56 188 THR A O 1
ATOM 1590 N N . TYR A 1 189 ? -12.455 -1.238 34.551 1.00 89.31 189 TYR A N 1
ATOM 1591 C CA . TYR A 1 189 ? -11.226 -1.207 33.767 1.00 89.31 189 TYR A CA 1
ATOM 1592 C C . TYR A 1 189 ? -11.412 -1.786 32.354 1.00 89.31 189 TYR A C 1
ATOM 1594 O O . TYR A 1 189 ? -11.049 -1.141 31.373 1.00 89.31 189 TYR A O 1
ATOM 1602 N N . ASP A 1 190 ? -12.028 -2.968 32.235 1.00 89.56 190 ASP A N 1
ATOM 1603 C CA . ASP A 1 190 ? -12.232 -3.630 30.941 1.00 89.56 190 ASP A CA 1
ATOM 1604 C C . ASP A 1 190 ? -13.107 -2.795 29.996 1.00 89.56 190 ASP A C 1
ATOM 1606 O O . ASP A 1 190 ? -12.790 -2.681 28.815 1.00 89.56 190 ASP A O 1
ATOM 1610 N N . MET A 1 191 ? -14.156 -2.141 30.516 1.00 91.25 191 MET A N 1
ATOM 1611 C CA . MET A 1 191 ? -14.988 -1.234 29.716 1.00 91.25 191 MET A CA 1
ATOM 1612 C C . MET A 1 191 ? -14.172 -0.064 29.165 1.00 91.25 191 MET A C 1
ATOM 1614 O O . MET A 1 191 ? -14.267 0.248 27.981 1.00 91.25 191 MET A O 1
ATOM 1618 N N . CYS A 1 192 ? -13.374 0.585 30.015 1.00 88.94 192 CYS A N 1
ATOM 1619 C CA . CYS A 1 192 ? -12.534 1.709 29.611 1.00 88.94 192 CYS A CA 1
ATOM 1620 C C . CYS A 1 192 ? -11.484 1.287 28.574 1.00 88.94 192 CYS A C 1
ATOM 1622 O O . CYS A 1 192 ? -11.315 1.985 27.575 1.00 88.94 192 CYS A O 1
ATOM 1624 N N . ARG A 1 193 ? -10.835 0.132 28.765 1.00 84.56 193 ARG A N 1
ATOM 1625 C CA . ARG A 1 193 ? -9.855 -0.407 27.814 1.00 84.56 193 ARG A CA 1
ATOM 1626 C C . ARG A 1 193 ? -10.493 -0.650 26.450 1.00 84.56 193 ARG A C 1
ATOM 1628 O O . ARG A 1 193 ? -10.002 -0.143 25.447 1.00 84.56 193 ARG A O 1
ATOM 1635 N N . ASP A 1 194 ? -11.587 -1.404 26.410 1.00 86.19 194 ASP A N 1
ATOM 1636 C CA . ASP A 1 194 ? -12.228 -1.801 25.155 1.00 86.19 194 ASP A CA 1
ATOM 1637 C C . ASP A 1 194 ? -12.757 -0.572 24.383 1.00 86.19 194 ASP A C 1
ATOM 1639 O O . ASP A 1 194 ? -12.634 -0.493 23.156 1.00 86.19 194 ASP A O 1
ATOM 1643 N N . LEU A 1 195 ? -13.276 0.432 25.101 1.00 85.88 195 LEU A N 1
ATOM 1644 C CA . LEU A 1 195 ? -13.699 1.706 24.516 1.00 85.88 195 LEU A CA 1
ATOM 1645 C C . LEU A 1 195 ? -12.535 2.488 23.915 1.00 85.88 195 LEU A C 1
ATOM 1647 O O . LEU A 1 195 ? -12.640 2.939 22.777 1.00 85.88 195 LEU A O 1
ATOM 1651 N N . LEU A 1 196 ? -11.431 2.635 24.648 1.00 78.81 196 LEU A N 1
ATOM 1652 C CA . LEU A 1 196 ? -10.269 3.400 24.191 1.00 78.81 196 LEU A CA 1
ATOM 1653 C C . LEU A 1 196 ? -9.524 2.733 23.033 1.00 78.81 196 LEU A C 1
ATOM 1655 O O . LEU A 1 196 ? -8.940 3.433 22.208 1.00 78.81 196 LEU A O 1
ATOM 1659 N N . MET A 1 197 ? -9.592 1.403 22.931 1.00 76.25 197 MET A N 1
ATOM 1660 C CA . MET A 1 197 ? -9.117 0.669 21.754 1.00 76.25 197 MET A CA 1
ATOM 1661 C C . MET A 1 197 ? -9.982 0.923 20.510 1.00 76.25 197 MET A C 1
ATOM 1663 O O . MET A 1 197 ? -9.508 0.717 19.394 1.00 76.25 197 MET A O 1
ATOM 1667 N N . THR A 1 198 ? -11.230 1.373 20.688 1.00 77.50 198 THR A N 1
ATOM 1668 C CA . THR A 1 198 ? -12.179 1.628 19.594 1.00 77.50 198 THR A CA 1
ATOM 1669 C C . THR A 1 198 ? -12.207 3.104 19.198 1.00 77.50 198 THR A C 1
ATOM 1671 O O . THR A 1 198 ? -11.924 3.443 18.051 1.00 77.50 198 THR A O 1
ATOM 1674 N N . GLU A 1 199 ? -12.529 4.001 20.135 1.00 74.88 199 GLU A N 1
ATOM 1675 C CA . GLU A 1 199 ? -12.547 5.442 19.897 1.00 74.88 199 GLU A CA 1
ATOM 1676 C C . GLU A 1 199 ? -11.913 6.230 21.041 1.00 74.88 199 GLU A C 1
ATOM 1678 O O . GLU A 1 199 ? -12.188 6.070 22.230 1.00 74.88 199 GLU A O 1
ATOM 1683 N N . ARG A 1 200 ? -11.107 7.198 20.627 1.00 70.44 200 ARG A N 1
ATOM 1684 C CA . ARG A 1 200 ? -10.260 8.030 21.479 1.00 70.44 200 ARG A CA 1
ATOM 1685 C C . ARG A 1 200 ? -11.031 9.037 22.341 1.00 70.44 200 ARG A C 1
ATOM 1687 O O . ARG A 1 200 ? -10.541 9.476 23.377 1.00 70.44 200 ARG A O 1
ATOM 1694 N N . LYS A 1 201 ? -12.259 9.377 21.936 1.00 79.25 201 LYS A N 1
ATOM 1695 C CA . LYS A 1 201 ? -13.129 10.372 22.590 1.00 79.25 201 LYS A CA 1
ATOM 1696 C C . LYS A 1 201 ? -13.632 9.953 23.979 1.00 79.25 201 LYS A C 1
ATOM 1698 O O . LYS A 1 201 ? -14.252 10.756 24.664 1.00 79.25 201 LYS A O 1
ATOM 1703 N N . TYR A 1 202 ? -13.421 8.697 24.379 1.00 83.75 202 TYR A N 1
ATOM 1704 C CA . TYR A 1 202 ? -13.940 8.170 25.642 1.00 83.75 202 TYR A CA 1
ATOM 1705 C C . TYR A 1 202 ? -13.029 8.407 26.851 1.00 83.75 202 TYR A C 1
ATOM 1707 O O . TYR A 1 202 ? -13.426 8.071 27.965 1.00 83.75 202 TYR A O 1
ATOM 1715 N N . ILE A 1 203 ? -11.847 9.005 26.654 1.00 79.31 203 ILE A N 1
ATOM 1716 C CA . ILE A 1 203 ? -10.879 9.258 27.732 1.00 79.31 203 ILE A CA 1
ATOM 1717 C C . ILE A 1 203 ? -11.470 10.104 28.868 1.00 79.31 203 ILE A C 1
ATOM 1719 O O . ILE A 1 203 ? -11.206 9.829 30.034 1.00 79.31 203 ILE A O 1
ATOM 1723 N N . ASP A 1 204 ? -12.360 11.043 28.540 1.00 82.50 204 ASP A N 1
ATOM 1724 C CA . ASP A 1 204 ? -13.019 11.929 29.507 1.00 82.50 204 ASP A CA 1
ATOM 1725 C C . ASP A 1 204 ? -13.980 11.189 30.457 1.00 82.50 204 ASP A C 1
ATOM 1727 O O . ASP A 1 204 ? -14.386 11.732 31.483 1.00 82.50 204 ASP A O 1
ATOM 1731 N N . TYR A 1 205 ? -14.354 9.948 30.127 1.00 85.00 205 TYR A N 1
ATOM 1732 C CA . TYR A 1 205 ? -15.238 9.106 30.939 1.00 85.00 205 TYR A CA 1
ATOM 1733 C C . TYR A 1 205 ? -14.483 8.033 31.728 1.00 85.00 205 TYR A C 1
ATOM 1735 O O . TYR A 1 205 ? -15.112 7.205 32.389 1.00 85.00 205 TYR A O 1
ATOM 1743 N N . VAL A 1 206 ? -13.149 8.024 31.661 1.00 84.88 206 VAL A N 1
ATOM 1744 C CA . VAL A 1 206 ? -12.317 7.094 32.423 1.00 84.88 206 VAL A CA 1
ATOM 1745 C C . VAL A 1 206 ? -12.204 7.589 33.869 1.00 84.88 206 VAL A C 1
ATOM 1747 O O . VAL A 1 206 ? -11.778 8.722 34.099 1.00 84.88 206 VAL A O 1
ATOM 1750 N N . PRO A 1 207 ? -12.562 6.762 34.867 1.00 86.75 207 PRO A N 1
ATOM 1751 C CA . PRO A 1 207 ? -12.346 7.081 36.270 1.00 86.75 207 PRO A CA 1
ATOM 1752 C C . PRO A 1 207 ? -10.884 7.430 36.567 1.00 86.75 207 PRO A C 1
ATOM 1754 O O . PRO A 1 207 ? -9.966 6.806 36.035 1.00 86.75 207 PRO A O 1
ATOM 1757 N N . HIS A 1 208 ? -10.665 8.373 37.488 1.00 81.88 208 HIS A N 1
ATOM 1758 C CA . HIS A 1 208 ? -9.321 8.788 37.914 1.00 81.88 208 HIS A CA 1
ATOM 1759 C C . HIS A 1 208 ? -8.434 7.623 38.381 1.00 81.88 208 HIS A C 1
ATOM 1761 O O . HIS A 1 208 ? -7.222 7.697 38.241 1.00 81.88 208 HIS A O 1
ATOM 1767 N N . GLU A 1 209 ? -9.018 6.548 38.911 1.00 85.06 209 GLU A N 1
ATOM 1768 C CA . GLU A 1 209 ? -8.284 5.347 39.333 1.00 85.06 209 GLU A CA 1
ATOM 1769 C C . GLU A 1 209 ? -7.695 4.529 38.172 1.00 85.06 209 GLU A C 1
ATOM 1771 O O . GLU A 1 209 ? -6.753 3.772 38.387 1.00 85.06 209 GLU A O 1
ATOM 1776 N N . TYR A 1 210 ? -8.209 4.686 36.946 1.00 85.00 210 TYR A N 1
ATOM 1777 C CA . TYR A 1 210 ? -7.743 3.948 35.764 1.00 85.00 210 TYR A CA 1
ATOM 1778 C C . TYR A 1 210 ? -7.007 4.826 34.752 1.00 85.00 210 TYR A C 1
ATOM 1780 O O . TYR A 1 210 ? -6.414 4.291 33.817 1.00 85.00 210 TYR A O 1
ATOM 1788 N N . ILE A 1 211 ? -7.048 6.154 34.903 1.00 83.06 211 ILE A N 1
ATOM 1789 C CA . ILE A 1 211 ? -6.577 7.080 33.866 1.00 83.06 211 ILE A CA 1
ATOM 1790 C C . ILE A 1 211 ? -5.106 6.855 33.503 1.00 83.06 211 ILE A C 1
ATOM 1792 O O . ILE A 1 211 ? -4.785 6.788 32.321 1.00 83.06 211 ILE A O 1
ATOM 1796 N N . ASP A 1 212 ? -4.234 6.648 34.490 1.00 81.50 212 ASP A N 1
ATOM 1797 C CA . ASP A 1 212 ? -2.798 6.481 34.254 1.00 81.50 212 ASP A CA 1
ATOM 1798 C C . ASP A 1 212 ? -2.497 5.195 33.472 1.00 81.50 212 ASP A C 1
ATOM 1800 O O . ASP A 1 212 ? -1.810 5.237 32.452 1.00 81.50 212 ASP A O 1
ATOM 1804 N N . THR A 1 213 ? -3.075 4.063 33.888 1.00 83.50 213 THR A N 1
ATOM 1805 C CA . THR A 1 213 ? -2.919 2.775 33.189 1.00 83.50 213 THR A CA 1
ATOM 1806 C C . THR A 1 213 ? -3.519 2.820 31.785 1.00 83.50 213 THR A C 1
ATOM 1808 O O . THR A 1 213 ? -2.969 2.237 30.850 1.00 83.50 213 THR A O 1
ATOM 1811 N N . MET A 1 214 ? -4.636 3.535 31.612 1.00 85.00 214 MET A N 1
ATOM 1812 C CA . MET A 1 214 ? -5.246 3.714 30.298 1.00 85.00 214 MET A CA 1
ATOM 1813 C C . MET A 1 214 ? -4.355 4.537 29.376 1.00 85.00 214 MET A C 1
ATOM 1815 O O . MET A 1 214 ? -4.161 4.128 28.237 1.00 85.00 214 MET A O 1
ATOM 1819 N N . LEU A 1 215 ? -3.772 5.644 29.850 1.00 82.44 215 LEU A N 1
ATOM 1820 C CA . LEU A 1 215 ? -2.831 6.445 29.059 1.00 82.44 215 LEU A CA 1
ATOM 1821 C C . LEU A 1 215 ? -1.594 5.631 28.662 1.00 82.44 215 LEU A C 1
ATOM 1823 O O . LEU A 1 215 ? -1.120 5.765 27.536 1.00 82.44 215 LEU A O 1
ATOM 1827 N N . GLU A 1 216 ? -1.110 4.755 29.543 1.00 83.00 216 GLU A N 1
ATOM 1828 C CA . GLU A 1 216 ? 0.020 3.871 29.253 1.00 83.00 216 GLU A CA 1
ATOM 1829 C C . GLU A 1 216 ? -0.279 2.896 28.116 1.00 83.00 216 GLU A C 1
ATOM 1831 O O . GLU A 1 216 ? 0.420 2.898 27.102 1.00 83.00 216 GLU A O 1
ATOM 1836 N N . ILE A 1 217 ? -1.370 2.134 28.218 1.00 79.00 217 ILE A N 1
ATOM 1837 C CA . ILE A 1 217 ? -1.830 1.247 27.136 1.00 79.00 217 ILE A CA 1
ATOM 1838 C C . ILE A 1 217 ? -1.978 2.022 25.833 1.00 79.00 217 ILE A C 1
ATOM 1840 O O . ILE A 1 217 ? -1.582 1.564 24.763 1.00 79.00 217 ILE A O 1
ATOM 1844 N N . TYR A 1 218 ? -2.530 3.220 25.933 1.00 79.06 218 TYR A N 1
ATOM 1845 C CA . TYR A 1 218 ? -2.839 4.034 24.784 1.00 79.06 218 TYR A CA 1
ATOM 1846 C C . TYR A 1 218 ? -1.603 4.570 24.064 1.00 79.06 218 TYR A C 1
ATOM 1848 O O . TYR A 1 218 ? -1.594 4.633 22.840 1.00 79.06 218 TYR A O 1
ATOM 1856 N N . VAL A 1 219 ? -0.548 4.947 24.785 1.00 82.88 219 VAL A N 1
ATOM 1857 C CA . VAL A 1 219 ? 0.724 5.329 24.161 1.00 82.88 219 VAL A CA 1
ATOM 1858 C C . VAL A 1 219 ? 1.426 4.093 23.597 1.00 82.88 219 VAL A C 1
ATOM 1860 O O . VAL A 1 219 ? 1.854 4.119 22.448 1.00 82.88 219 VAL A O 1
ATOM 1863 N N . LEU A 1 220 ? 1.483 2.994 24.353 1.00 83.69 220 LEU A N 1
ATOM 1864 C CA . LEU A 1 220 ? 2.316 1.832 24.019 1.00 83.69 220 LEU A CA 1
ATOM 1865 C C . LEU A 1 220 ? 1.719 0.877 22.976 1.00 83.69 220 LEU A C 1
ATOM 1867 O O . LEU A 1 220 ? 2.459 0.128 22.338 1.00 83.69 220 LEU A O 1
ATOM 1871 N N . GLN A 1 221 ? 0.394 0.837 22.827 1.00 79.12 221 GLN A N 1
ATOM 1872 C CA . GLN A 1 221 ? -0.280 -0.126 21.944 1.00 79.12 221 GLN A CA 1
ATOM 1873 C C . GLN A 1 221 ? -0.902 0.506 20.698 1.00 79.12 221 GLN A C 1
ATOM 1875 O O . GLN A 1 221 ? -1.402 -0.226 19.842 1.00 79.12 221 GLN A O 1
ATOM 1880 N N . SER A 1 222 ? -0.953 1.838 20.582 1.00 64.44 222 SER A N 1
ATOM 1881 C CA . SER A 1 222 ? -1.791 2.420 19.534 1.00 64.44 222 SER A CA 1
ATOM 1882 C C . SER A 1 222 ? -1.178 2.351 18.139 1.00 64.44 222 SER A C 1
ATOM 1884 O O . SER A 1 222 ? -0.035 2.739 17.932 1.00 64.44 222 SER A O 1
ATOM 1886 N N . ASN A 1 223 ? -2.016 1.956 17.176 1.00 58.34 223 ASN A N 1
ATOM 1887 C CA . ASN A 1 223 ? -1.766 2.023 15.738 1.00 58.34 223 ASN A CA 1
ATOM 1888 C C . ASN A 1 223 ? -2.263 3.367 15.160 1.00 58.34 223 ASN A C 1
ATOM 1890 O O . ASN A 1 223 ? -3.244 3.409 14.418 1.00 58.34 223 ASN A O 1
ATOM 1894 N N . GLY A 1 224 ? -1.596 4.475 15.502 1.00 56.66 224 GLY A N 1
ATOM 1895 C CA . GLY A 1 224 ? -1.440 5.565 14.529 1.00 56.66 224 GLY A CA 1
ATOM 1896 C C . GLY A 1 224 ? -2.314 6.834 14.550 1.00 56.66 224 GLY A C 1
ATOM 1897 O O . GLY A 1 224 ? -2.251 7.556 13.559 1.00 56.66 224 GLY A O 1
ATOM 1898 N N . SER A 1 225 ? -3.049 7.242 15.601 1.00 64.19 225 SER A N 1
ATOM 1899 C CA . SER A 1 225 ? -3.672 8.601 15.581 1.00 64.19 225 SER A CA 1
ATOM 1900 C C . SER A 1 225 ? -3.946 9.262 16.945 1.00 64.19 225 SER A C 1
ATOM 1902 O O . SER A 1 225 ? -5.061 9.213 17.455 1.00 64.19 225 SER A O 1
ATOM 1904 N N . PHE A 1 226 ? -2.973 9.937 17.548 1.00 74.06 226 PHE A N 1
ATOM 1905 C CA . PHE A 1 226 ? -3.173 10.726 18.771 1.00 74.06 226 PHE A CA 1
ATOM 1906 C C . PHE A 1 226 ? -3.893 12.050 18.476 1.00 74.06 226 PHE A C 1
ATOM 1908 O O . PHE A 1 226 ? -3.588 12.730 17.500 1.00 74.06 226 PHE A O 1
ATOM 1915 N N . ASN A 1 227 ? -4.872 12.419 19.310 1.00 73.69 227 ASN A N 1
ATOM 1916 C CA . ASN A 1 227 ? -5.499 13.744 19.233 1.00 73.69 227 ASN A CA 1
ATOM 1917 C C . ASN A 1 227 ? -4.575 14.806 19.865 1.00 73.69 227 ASN A C 1
ATOM 1919 O O . ASN A 1 227 ? -3.755 14.479 20.725 1.00 73.69 227 ASN A O 1
ATOM 1923 N N . LEU A 1 228 ? -4.742 16.076 19.483 1.00 70.62 228 LEU A N 1
ATOM 1924 C CA . LEU A 1 228 ? -3.942 17.213 19.953 1.00 70.62 228 LEU A CA 1
ATOM 1925 C C . LEU A 1 228 ? -3.900 17.324 21.484 1.00 70.62 228 LEU A C 1
ATOM 1927 O O . LEU A 1 228 ? -2.824 17.527 22.038 1.00 70.62 228 LEU A O 1
ATOM 1931 N N . ASP A 1 229 ? -5.029 17.113 22.165 1.00 73.62 229 ASP A N 1
ATOM 1932 C CA . ASP A 1 229 ? -5.098 17.196 23.633 1.00 73.62 229 ASP A CA 1
ATOM 1933 C C . ASP A 1 229 ? -4.209 16.149 24.320 1.00 73.62 229 ASP A C 1
ATOM 1935 O O . ASP A 1 229 ? -3.661 16.383 25.395 1.00 73.62 229 ASP A O 1
ATOM 1939 N N . MET A 1 230 ? -4.022 14.991 23.683 1.00 72.88 230 MET A N 1
ATOM 1940 C CA . MET A 1 230 ? -3.146 13.939 24.196 1.00 72.88 230 MET A CA 1
ATOM 1941 C C . MET A 1 230 ? -1.679 14.191 23.888 1.00 72.88 230 MET A C 1
ATOM 1943 O O . MET A 1 230 ? -0.834 13.843 24.708 1.00 72.88 230 MET A O 1
ATOM 1947 N N . LEU A 1 231 ? -1.374 14.802 22.743 1.00 75.38 231 LEU A N 1
ATOM 1948 C CA . LEU A 1 231 ? -0.014 15.251 22.436 1.00 75.38 231 LEU A CA 1
ATOM 1949 C C . LEU A 1 231 ? 0.463 16.306 23.449 1.00 75.38 231 LEU A C 1
ATOM 1951 O O . LEU A 1 231 ? 1.647 16.363 23.763 1.00 75.38 231 LEU A O 1
ATOM 1955 N N . ASP A 1 232 ? -0.467 17.079 24.014 1.00 77.06 232 ASP A N 1
ATOM 1956 C CA . ASP A 1 232 ? -0.197 18.056 25.072 1.00 77.06 232 ASP A CA 1
ATOM 1957 C C . ASP A 1 232 ? -0.271 17.456 26.498 1.00 77.06 232 ASP A C 1
ATOM 1959 O O . ASP A 1 232 ? -0.001 18.148 27.484 1.00 77.06 232 ASP A O 1
ATOM 1963 N N . ASN A 1 233 ? -0.598 16.166 26.648 1.00 80.81 233 ASN A N 1
ATOM 1964 C CA . ASN A 1 233 ? -0.687 15.515 27.953 1.00 80.81 233 ASN A CA 1
ATOM 1965 C C . ASN A 1 233 ? 0.708 15.121 28.478 1.00 80.81 233 ASN A C 1
ATOM 1967 O O . ASN A 1 233 ? 1.373 14.230 27.947 1.00 80.81 233 ASN A O 1
ATOM 1971 N N . LYS A 1 234 ? 1.124 15.743 29.590 1.00 81.69 234 LYS A N 1
ATOM 1972 C CA . LYS A 1 234 ? 2.427 15.510 30.238 1.00 81.69 234 LYS A CA 1
ATOM 1973 C C . LYS A 1 234 ? 2.686 14.043 30.602 1.00 81.69 234 LYS A C 1
ATOM 1975 O O . LYS A 1 234 ? 3.830 13.603 30.524 1.00 81.69 234 LYS A O 1
ATOM 1980 N N . LYS A 1 235 ? 1.656 13.286 30.992 1.00 83.88 235 LYS A N 1
ATOM 1981 C CA . LYS A 1 235 ? 1.813 11.876 31.365 1.00 83.88 235 LYS A CA 1
ATOM 1982 C C . LYS A 1 235 ? 2.020 10.994 30.137 1.00 83.88 235 LYS A C 1
ATOM 1984 O O . LYS A 1 235 ? 2.904 10.147 30.158 1.00 83.88 235 LYS A O 1
ATOM 1989 N N . CYS A 1 236 ? 1.287 11.246 29.048 1.00 84.31 236 CYS A N 1
ATOM 1990 C CA . CYS A 1 236 ? 1.526 10.572 27.767 1.00 84.31 236 CYS A CA 1
ATOM 1991 C C . CYS A 1 236 ? 2.957 10.806 27.266 1.00 84.31 236 CYS A C 1
ATOM 1993 O O . CYS A 1 236 ? 3.617 9.865 26.831 1.00 84.31 236 CYS A O 1
ATOM 1995 N N . LEU A 1 237 ? 3.448 12.044 27.389 1.00 80.69 237 LEU A N 1
ATOM 1996 C CA . LEU A 1 237 ? 4.834 12.398 27.076 1.00 80.69 237 LEU A CA 1
ATOM 1997 C C . LEU A 1 237 ? 5.826 11.599 27.927 1.00 80.69 237 LEU A C 1
ATOM 1999 O O . LEU A 1 237 ? 6.742 10.998 27.381 1.00 80.69 237 LEU A O 1
ATOM 2003 N N . GLU A 1 238 ? 5.630 11.547 29.247 1.00 84.25 238 GLU A N 1
ATOM 2004 C CA . GLU A 1 238 ? 6.474 10.775 30.171 1.00 84.25 238 GLU A CA 1
ATOM 2005 C C . GLU A 1 238 ? 6.497 9.273 29.824 1.00 84.25 238 GLU A C 1
ATOM 2007 O O . GLU A 1 238 ? 7.560 8.651 29.814 1.00 84.25 238 GLU A O 1
ATOM 2012 N N . ILE A 1 239 ? 5.343 8.688 29.485 1.00 86.31 239 ILE A N 1
ATOM 2013 C CA . ILE A 1 239 ? 5.242 7.280 29.075 1.00 86.31 239 ILE A CA 1
ATOM 2014 C C . ILE A 1 239 ? 6.004 7.043 27.768 1.00 86.31 239 ILE A C 1
ATOM 2016 O O . ILE A 1 239 ? 6.821 6.126 27.695 1.00 86.31 239 ILE A O 1
ATOM 2020 N N . ALA A 1 240 ? 5.779 7.880 26.751 1.00 84.88 240 ALA A N 1
ATOM 2021 C CA . ALA A 1 240 ? 6.468 7.756 25.469 1.00 84.88 240 ALA A CA 1
ATOM 2022 C C . ALA A 1 240 ? 7.992 7.895 25.633 1.00 84.88 240 ALA A C 1
ATOM 2024 O O . ALA A 1 240 ? 8.764 7.160 25.020 1.00 84.88 240 ALA A O 1
ATOM 2025 N N . LEU A 1 241 ? 8.419 8.800 26.518 1.00 78.81 241 LEU A N 1
ATOM 2026 C CA . LEU A 1 241 ? 9.817 9.069 26.854 1.00 78.81 241 LEU A CA 1
ATOM 2027 C C . LEU A 1 241 ? 10.531 7.912 27.546 1.00 78.81 241 LEU A C 1
ATOM 2029 O O . LEU A 1 241 ? 11.713 7.671 27.309 1.00 78.81 241 LEU A O 1
ATOM 2033 N N . THR A 1 242 ? 9.822 7.216 28.425 1.00 85.12 242 THR A N 1
ATOM 2034 C CA . THR A 1 242 ? 10.363 6.079 29.179 1.00 85.12 242 THR A CA 1
ATOM 2035 C C . THR A 1 242 ? 10.357 4.782 28.373 1.00 85.12 242 THR A C 1
ATOM 2037 O O . THR A 1 242 ? 11.056 3.842 28.738 1.00 85.12 242 THR A O 1
ATOM 2040 N N . ASN A 1 243 ? 9.629 4.745 27.252 1.00 85.44 243 ASN A N 1
ATOM 2041 C CA . ASN A 1 243 ? 9.432 3.559 26.422 1.00 85.44 243 ASN A CA 1
ATOM 2042 C C . ASN A 1 243 ? 9.800 3.817 24.953 1.00 85.44 243 ASN A C 1
ATOM 2044 O O . ASN A 1 243 ? 9.050 3.445 24.056 1.00 85.44 243 ASN A O 1
ATOM 2048 N N . THR A 1 244 ? 10.936 4.461 24.684 1.00 78.19 244 THR A N 1
ATOM 2049 C CA . THR A 1 244 ? 11.340 4.854 23.318 1.00 78.19 244 THR A CA 1
ATOM 2050 C C . THR A 1 244 ? 11.624 3.688 22.376 1.00 78.19 244 THR A C 1
ATOM 2052 O O . THR A 1 244 ? 11.640 3.884 21.169 1.00 78.19 244 THR A O 1
ATOM 2055 N N . ASP A 1 245 ? 11.797 2.482 22.911 1.00 80.38 245 ASP A N 1
ATOM 2056 C CA . ASP A 1 245 ? 11.990 1.263 22.117 1.00 80.38 245 ASP A CA 1
ATOM 2057 C C . ASP A 1 245 ? 10.645 0.642 21.685 1.00 80.38 245 ASP A C 1
ATOM 2059 O O . ASP A 1 245 ? 10.597 -0.318 20.916 1.00 80.38 245 ASP A O 1
ATOM 2063 N N . ASN A 1 246 ? 9.523 1.165 22.197 1.00 86.75 246 ASN A N 1
ATOM 2064 C CA . ASN A 1 246 ? 8.183 0.725 21.838 1.00 86.75 246 ASN A CA 1
ATOM 2065 C C . ASN A 1 246 ? 7.666 1.500 20.612 1.00 86.75 246 ASN A C 1
ATOM 2067 O O . ASN A 1 246 ? 7.689 2.731 20.568 1.00 86.75 246 ASN A O 1
ATOM 2071 N N . ILE A 1 247 ? 7.120 0.765 19.640 1.00 82.75 247 ILE A N 1
ATOM 2072 C CA . ILE A 1 247 ? 6.595 1.316 18.380 1.00 82.75 247 ILE A CA 1
ATOM 2073 C C . ILE A 1 247 ? 5.490 2.360 18.621 1.00 82.75 247 ILE A C 1
ATOM 2075 O O . ILE A 1 247 ? 5.470 3.396 17.962 1.00 82.75 247 ILE A O 1
ATOM 2079 N N . GLY A 1 248 ? 4.582 2.126 19.570 1.00 84.19 248 GLY A N 1
ATOM 2080 C CA . GLY A 1 248 ? 3.517 3.070 19.916 1.00 84.19 248 GLY A CA 1
ATOM 2081 C C . GLY A 1 248 ? 4.060 4.390 20.471 1.00 84.19 248 GLY A C 1
ATOM 2082 O O . GLY A 1 248 ? 3.620 5.464 20.050 1.00 84.19 248 GLY A O 1
ATOM 2083 N N . SER A 1 249 ? 5.081 4.328 21.331 1.00 85.75 249 SER A N 1
ATOM 2084 C CA . SER A 1 249 ? 5.794 5.518 21.814 1.00 85.75 249 SER A CA 1
ATOM 2085 C C . SER A 1 249 ? 6.459 6.286 20.677 1.00 85.75 249 SER A C 1
ATOM 2087 O O . SER A 1 249 ? 6.335 7.506 20.608 1.00 85.75 249 SER A O 1
ATOM 2089 N N . LEU A 1 250 ? 7.132 5.595 19.755 1.00 82.88 250 LEU A N 1
ATOM 2090 C CA . LEU A 1 250 ? 7.767 6.232 18.600 1.00 82.88 250 LEU A CA 1
ATOM 2091 C C . LEU A 1 250 ? 6.737 6.903 17.689 1.00 82.88 250 LEU A C 1
ATOM 2093 O O . LEU A 1 250 ? 6.934 8.043 17.275 1.00 82.88 250 LEU A O 1
ATOM 2097 N N . GLN A 1 251 ? 5.591 6.261 17.455 1.00 83.88 251 GLN A N 1
ATOM 2098 C CA . GLN A 1 251 ? 4.475 6.869 16.729 1.00 83.88 251 GLN A CA 1
ATOM 2099 C C . GLN A 1 251 ? 3.909 8.095 17.458 1.00 83.88 251 GLN A C 1
ATOM 2101 O O . GLN A 1 251 ? 3.561 9.085 16.809 1.00 83.88 251 GLN A O 1
ATOM 2106 N N . PHE A 1 252 ? 3.830 8.063 18.792 1.00 85.44 252 PHE A N 1
ATOM 2107 C CA . PHE A 1 252 ? 3.409 9.210 19.600 1.00 85.44 252 PHE A CA 1
ATOM 2108 C C . PHE A 1 252 ? 4.364 10.390 19.427 1.00 85.44 252 PHE A C 1
ATOM 2110 O O . PHE A 1 252 ? 3.934 11.494 19.087 1.00 85.44 252 PHE A O 1
ATOM 2117 N N . LEU A 1 253 ? 5.663 10.142 19.602 1.00 83.12 253 LEU A N 1
ATOM 2118 C CA . LEU A 1 253 ? 6.718 11.144 19.452 1.00 83.12 253 LEU A CA 1
ATOM 2119 C C . LEU A 1 253 ? 6.791 11.685 18.022 1.00 83.12 253 LEU A C 1
ATOM 2121 O O . LEU A 1 253 ? 6.953 12.887 17.827 1.00 83.12 253 LEU A O 1
ATOM 2125 N N . SER A 1 254 ? 6.601 10.822 17.027 1.00 81.19 254 SER A N 1
ATOM 2126 C CA . SER A 1 254 ? 6.528 11.201 15.618 1.00 81.19 254 SER A CA 1
ATOM 2127 C C . SER A 1 254 ? 5.383 12.180 15.352 1.00 81.19 254 SER A C 1
ATOM 2129 O O . SER A 1 254 ? 5.584 13.249 14.772 1.00 81.19 254 SER A O 1
ATOM 2131 N N . GLN A 1 255 ? 4.179 11.882 15.850 1.00 82.38 255 GLN A N 1
ATOM 2132 C CA . GLN A 1 255 ? 3.045 12.794 15.716 1.00 82.38 255 GLN A CA 1
ATOM 2133 C C . GLN A 1 255 ? 3.291 14.102 16.470 1.00 82.38 255 GLN A C 1
ATOM 2135 O O . GLN A 1 255 ? 3.070 15.176 15.911 1.00 82.38 255 GLN A O 1
ATOM 2140 N N . LEU A 1 256 ? 3.818 14.045 17.692 1.00 82.75 256 LEU A N 1
ATOM 2141 C CA . LEU A 1 256 ? 4.186 15.244 18.442 1.00 82.75 256 LEU A CA 1
ATOM 2142 C C . LEU A 1 256 ? 5.153 16.136 17.647 1.00 82.75 256 LEU A C 1
ATOM 2144 O O . LEU A 1 256 ? 4.887 17.326 17.474 1.00 82.75 256 LEU A O 1
ATOM 2148 N N . ALA A 1 257 ? 6.216 15.549 17.094 1.00 79.69 257 ALA A N 1
ATOM 2149 C CA . ALA A 1 257 ? 7.192 16.224 16.243 1.00 79.69 257 ALA A CA 1
ATOM 2150 C C . ALA A 1 257 ? 6.560 16.816 14.970 1.00 79.69 257 ALA A C 1
ATOM 2152 O O . ALA A 1 257 ? 6.976 17.873 14.496 1.00 79.69 257 ALA A O 1
ATOM 2153 N N . CYS A 1 258 ? 5.542 16.162 14.406 1.00 78.62 258 CYS A N 1
ATOM 2154 C CA . CYS A 1 258 ? 4.828 16.649 13.229 1.00 78.62 258 CYS A CA 1
ATOM 2155 C C . CYS A 1 258 ? 3.918 17.849 13.507 1.00 78.62 258 CYS A C 1
ATOM 2157 O O . CYS A 1 258 ? 3.911 18.799 12.722 1.00 78.62 258 CYS A O 1
ATOM 2159 N N . TRP A 1 259 ? 3.141 17.795 14.590 1.00 78.31 259 TRP A N 1
ATOM 2160 C CA . TRP A 1 259 ? 2.097 18.778 14.889 1.00 78.31 259 TRP A CA 1
ATOM 2161 C C . TRP A 1 259 ? 2.592 19.947 15.751 1.00 78.31 259 TRP A C 1
ATOM 2163 O O . TRP A 1 259 ? 2.026 21.038 15.662 1.00 78.31 259 TRP A O 1
ATOM 2173 N N . ARG A 1 260 ? 3.618 19.731 16.586 1.00 74.62 260 ARG A N 1
ATOM 2174 C CA . ARG A 1 260 ? 4.145 20.691 17.575 1.00 74.62 260 ARG A CA 1
ATOM 2175 C C . ARG A 1 260 ? 5.687 20.685 17.654 1.00 74.62 260 ARG A C 1
ATOM 2177 O O . ARG A 1 260 ? 6.236 20.502 18.742 1.00 74.62 260 ARG A O 1
ATOM 2184 N N . PRO A 1 261 ? 6.411 20.900 16.540 1.00 68.06 261 PRO A N 1
ATOM 2185 C CA . PRO A 1 261 ? 7.881 20.912 16.544 1.00 68.06 261 PRO A CA 1
ATOM 2186 C C . PRO A 1 261 ? 8.490 22.061 17.368 1.00 68.06 261 PRO A C 1
ATOM 2188 O O . PRO A 1 261 ? 9.671 22.027 17.695 1.00 68.06 261 PRO A O 1
ATOM 2191 N N . ASP A 1 262 ? 7.695 23.088 17.669 1.00 64.56 262 ASP A N 1
ATOM 2192 C CA . ASP A 1 262 ? 8.055 24.342 18.330 1.00 64.56 262 ASP A CA 1
ATOM 2193 C C . ASP A 1 262 ? 7.875 24.330 19.855 1.00 64.56 262 ASP A C 1
ATOM 2195 O O . ASP A 1 262 ? 8.283 25.281 20.520 1.00 64.56 262 ASP A O 1
ATOM 2199 N N . LYS A 1 263 ? 7.259 23.288 20.427 1.00 60.50 263 LYS A N 1
ATOM 2200 C CA . LYS A 1 263 ? 7.003 23.231 21.871 1.00 60.50 263 LYS A CA 1
ATOM 2201 C C . LYS A 1 263 ? 8.199 22.656 22.638 1.00 60.50 263 LYS A C 1
ATOM 2203 O O . LYS A 1 263 ? 8.767 21.645 22.233 1.00 60.50 263 LYS A O 1
ATOM 2208 N N . ASP A 1 264 ? 8.456 23.213 23.826 1.00 62.25 264 ASP A N 1
ATOM 2209 C CA . ASP A 1 264 ? 9.472 22.808 24.827 1.00 62.25 264 ASP A CA 1
ATOM 2210 C C . ASP A 1 264 ? 9.418 21.327 25.277 1.00 62.25 264 ASP A C 1
ATOM 2212 O O . ASP A 1 264 ? 10.186 20.898 26.135 1.00 62.25 264 ASP A O 1
ATOM 2216 N N . HIS A 1 265 ? 8.494 20.531 24.735 1.00 67.81 265 HIS A N 1
ATOM 2217 C CA . HIS A 1 265 ? 8.302 19.127 25.080 1.00 67.81 265 HIS A CA 1
ATOM 2218 C C . HIS A 1 265 ? 9.266 18.187 24.355 1.00 67.81 265 HIS A C 1
ATOM 2220 O O . HIS A 1 265 ? 9.490 17.092 24.857 1.00 67.81 265 HIS A O 1
ATOM 2226 N N . MET A 1 266 ? 9.824 18.577 23.201 1.00 76.38 266 MET A N 1
ATOM 2227 C CA . MET A 1 266 ? 10.808 17.757 22.488 1.00 76.38 266 MET A CA 1
ATOM 2228 C C . MET A 1 266 ? 12.228 18.094 22.948 1.00 76.38 266 MET A C 1
ATOM 2230 O O . MET A 1 266 ? 12.791 19.122 22.568 1.00 76.38 266 MET A O 1
ATOM 2234 N N . THR A 1 267 ? 12.822 17.209 23.743 1.00 77.06 267 THR A N 1
ATOM 2235 C CA . THR A 1 267 ? 14.223 17.317 24.156 1.00 77.06 267 THR A CA 1
ATOM 2236 C C . THR A 1 267 ? 15.171 16.827 23.065 1.00 77.06 267 THR A C 1
ATOM 2238 O O . THR A 1 267 ? 14.788 16.176 22.092 1.00 77.06 267 THR A O 1
ATOM 2241 N N . ASP A 1 268 ? 16.448 17.125 23.253 1.00 78.38 268 ASP A N 1
ATOM 2242 C CA . ASP A 1 268 ? 17.533 16.704 22.375 1.00 78.38 268 ASP A CA 1
ATOM 2243 C C . ASP A 1 268 ? 17.602 15.179 22.227 1.00 78.38 268 ASP A C 1
ATOM 2245 O O . ASP A 1 268 ? 17.686 14.667 21.113 1.00 78.38 268 ASP A O 1
ATOM 2249 N N . ASP A 1 269 ? 17.480 14.465 23.349 1.00 74.94 269 ASP A N 1
ATOM 2250 C CA . ASP A 1 269 ? 17.449 13.000 23.399 1.00 74.94 269 ASP A CA 1
ATOM 2251 C C . ASP A 1 269 ? 16.263 12.431 22.605 1.00 74.94 269 ASP A C 1
ATOM 2253 O O . ASP A 1 269 ? 16.413 11.461 21.870 1.00 74.94 269 ASP A O 1
ATOM 2257 N N . MET A 1 270 ? 15.094 13.078 22.665 1.00 74.88 270 MET A N 1
ATOM 2258 C CA . MET A 1 270 ? 13.903 12.644 21.925 1.00 74.88 270 MET A CA 1
ATOM 2259 C C . MET A 1 270 ? 14.080 12.764 20.421 1.00 74.88 270 MET A C 1
ATOM 2261 O O . MET A 1 270 ? 13.713 11.853 19.683 1.00 74.88 270 MET A O 1
ATOM 2265 N N . TRP A 1 271 ? 14.622 13.893 19.964 1.00 78.56 271 TRP A N 1
ATOM 2266 C CA . TRP A 1 271 ? 14.890 14.097 18.546 1.00 78.56 271 TRP A CA 1
ATOM 2267 C C . TRP A 1 271 ? 15.897 13.085 18.019 1.00 78.56 271 TRP A C 1
ATOM 2269 O O . TRP A 1 271 ? 15.689 12.553 16.931 1.00 78.56 271 TRP A O 1
ATOM 2279 N N . LEU A 1 272 ? 16.947 12.799 18.794 1.00 76.12 272 LEU A N 1
ATOM 2280 C CA . LEU A 1 272 ? 17.942 11.792 18.441 1.00 76.12 272 LEU A CA 1
ATOM 2281 C C . LEU A 1 272 ? 17.328 10.393 18.405 1.00 76.12 272 LEU A C 1
ATOM 2283 O O . LEU A 1 272 ? 17.454 9.724 17.391 1.00 76.12 272 LEU A O 1
ATOM 2287 N N . LYS A 1 273 ? 16.574 9.980 19.426 1.00 76.62 273 LYS A N 1
ATOM 2288 C CA . LYS A 1 273 ? 15.935 8.655 19.460 1.00 76.62 273 LYS A CA 1
ATOM 2289 C C . LYS A 1 273 ? 14.879 8.456 18.380 1.00 76.62 273 LYS A C 1
ATOM 2291 O O . LYS A 1 273 ? 14.793 7.374 17.803 1.00 76.62 273 LYS A O 1
ATOM 2296 N N . LEU A 1 274 ? 14.077 9.480 18.093 1.00 78.81 274 LEU A N 1
ATOM 2297 C CA . LEU A 1 274 ? 13.103 9.426 17.004 1.00 78.81 274 LEU A CA 1
ATOM 2298 C C . LEU A 1 274 ? 13.818 9.322 15.653 1.00 78.81 274 LEU A C 1
ATOM 2300 O O . LEU A 1 274 ? 13.398 8.558 14.792 1.00 78.81 274 LEU A O 1
ATOM 2304 N N . PHE A 1 275 ? 14.925 10.049 15.487 1.00 77.38 275 PHE A N 1
ATOM 2305 C CA . PHE A 1 275 ? 15.764 9.953 14.299 1.00 77.38 275 PHE A CA 1
ATOM 2306 C C . PHE A 1 275 ? 16.479 8.600 14.203 1.00 77.38 275 PHE A C 1
ATOM 2308 O O . PHE A 1 275 ? 16.646 8.063 13.118 1.00 77.38 275 PHE A O 1
ATOM 2315 N N . GLU A 1 276 ? 16.881 8.009 15.322 1.00 74.88 276 GLU A N 1
ATOM 2316 C CA . GLU A 1 276 ? 17.499 6.691 15.335 1.00 74.88 276 GLU A CA 1
ATOM 2317 C C . GLU A 1 276 ? 16.493 5.600 14.934 1.00 74.88 276 GLU A C 1
ATOM 2319 O O . GLU A 1 276 ? 16.804 4.740 14.110 1.00 74.88 276 GLU A O 1
ATOM 2324 N N . ASN A 1 277 ? 15.282 5.622 15.483 1.00 76.12 277 ASN A N 1
ATOM 2325 C CA . ASN A 1 277 ? 14.352 4.507 15.314 1.00 76.12 277 ASN A CA 1
ATOM 2326 C C . ASN A 1 277 ? 13.393 4.666 14.124 1.00 76.12 277 ASN A C 1
ATOM 2328 O O . ASN A 1 277 ? 13.027 3.665 13.522 1.00 76.12 277 ASN A O 1
ATOM 2332 N N . GLU A 1 278 ? 12.996 5.893 13.774 1.00 77.12 278 GLU A N 1
ATOM 2333 C CA . GLU A 1 278 ? 11.957 6.188 12.769 1.00 77.12 278 GLU A CA 1
ATOM 2334 C C . GLU A 1 278 ? 12.318 7.429 11.910 1.00 77.12 278 GLU A C 1
ATOM 2336 O O . GLU A 1 278 ? 11.533 8.391 11.816 1.00 77.12 278 GLU A O 1
ATOM 2341 N N . PRO A 1 279 ? 13.515 7.476 11.291 1.00 71.88 279 PRO A N 1
ATOM 2342 C CA . PRO A 1 279 ? 14.002 8.668 10.595 1.00 71.88 279 PRO A CA 1
ATOM 2343 C C . PRO A 1 279 ? 13.141 9.085 9.391 1.00 71.88 279 PRO A C 1
ATOM 2345 O O . PRO A 1 279 ? 13.138 10.256 9.013 1.00 71.88 279 PRO A O 1
ATOM 2348 N N . GLU A 1 280 ? 12.379 8.170 8.791 1.00 71.62 280 GLU A N 1
ATOM 2349 C CA . GLU A 1 280 ? 11.434 8.445 7.706 1.00 71.62 280 GLU A CA 1
ATOM 2350 C C . GLU A 1 280 ? 10.214 9.261 8.144 1.00 71.62 280 GLU A C 1
ATOM 2352 O O . GLU A 1 280 ? 9.583 9.919 7.308 1.00 71.62 280 GLU A O 1
ATOM 2357 N N . THR A 1 281 ? 9.873 9.218 9.435 1.00 70.31 281 THR A N 1
ATOM 2358 C CA . THR A 1 281 ? 8.675 9.870 9.970 1.00 70.31 281 THR A CA 1
ATOM 2359 C C . THR A 1 281 ? 8.920 11.343 10.286 1.00 70.31 281 THR A C 1
ATOM 2361 O O . THR A 1 281 ? 8.000 12.165 10.248 1.00 70.31 281 THR A O 1
ATOM 2364 N N . ILE A 1 282 ? 10.180 11.714 10.518 1.00 68.75 282 ILE A N 1
ATOM 2365 C CA . ILE A 1 282 ? 10.574 13.098 10.728 1.00 68.75 282 ILE A CA 1
ATOM 2366 C C . ILE A 1 282 ? 10.723 13.777 9.371 1.00 68.75 282 ILE A C 1
ATOM 2368 O O . ILE A 1 282 ? 11.715 13.615 8.660 1.00 68.75 282 ILE A O 1
ATOM 2372 N N . SER A 1 283 ? 9.757 14.624 9.015 1.00 66.38 283 SER A N 1
ATOM 2373 C CA . SER A 1 283 ? 9.963 15.508 7.870 1.00 66.38 283 SER A CA 1
ATOM 2374 C C . SER A 1 283 ? 11.157 16.431 8.141 1.00 66.38 283 SER A C 1
ATOM 2376 O O . SER A 1 283 ? 11.248 17.052 9.202 1.00 66.38 283 SER A O 1
ATOM 2378 N N . ASN A 1 284 ? 12.044 16.609 7.158 1.00 68.25 284 ASN A N 1
ATOM 2379 C CA . ASN A 1 284 ? 13.158 17.556 7.276 1.00 68.25 284 ASN A CA 1
ATOM 2380 C C . ASN A 1 284 ? 12.713 18.995 7.609 1.00 68.25 284 ASN A C 1
ATOM 2382 O O . ASN A 1 284 ? 13.499 19.796 8.110 1.00 68.25 284 ASN A O 1
ATOM 2386 N N . LYS A 1 285 ? 11.447 19.344 7.361 1.00 69.19 285 LYS A N 1
ATOM 2387 C CA . LYS A 1 285 ? 10.886 20.631 7.782 1.00 69.19 285 LYS A CA 1
ATOM 2388 C C . LYS A 1 285 ? 10.800 20.755 9.309 1.00 69.19 285 LYS A C 1
ATOM 2390 O O . LYS A 1 285 ? 11.051 21.837 9.825 1.00 69.19 285 LYS A O 1
ATOM 2395 N N . ASN A 1 286 ? 10.467 19.667 9.999 1.00 74.31 286 ASN A N 1
ATOM 2396 C CA . ASN A 1 286 ? 10.199 19.659 11.437 1.00 74.31 286 ASN A CA 1
ATOM 2397 C C . ASN A 1 286 ? 11.414 19.248 12.274 1.00 74.31 286 ASN A C 1
ATOM 2399 O O . ASN A 1 286 ? 11.430 19.504 13.472 1.00 74.31 286 ASN A O 1
ATOM 2403 N N . PHE A 1 287 ? 12.433 18.639 11.660 1.00 76.50 287 PHE A N 1
ATOM 2404 C CA . PHE A 1 287 ? 13.675 18.316 12.356 1.00 76.50 287 PHE A CA 1
ATOM 2405 C C . PHE A 1 287 ? 14.400 19.607 12.789 1.00 76.50 287 PHE A C 1
ATOM 2407 O O . PHE A 1 287 ? 14.520 20.519 11.965 1.00 76.50 287 PHE A O 1
ATOM 2414 N N . PRO A 1 288 ? 14.889 19.736 14.035 1.00 79.50 288 PRO A N 1
ATOM 2415 C CA . PRO A 1 288 ? 15.577 20.946 14.484 1.00 79.50 288 PRO A CA 1
ATOM 2416 C C . PRO A 1 288 ? 16.870 21.226 13.712 1.00 79.50 288 PRO A C 1
ATOM 2418 O O . PRO A 1 288 ? 17.671 20.319 13.493 1.00 79.50 288 PRO A O 1
ATOM 2421 N N . GLU A 1 289 ? 17.125 22.497 13.376 1.00 80.69 289 GLU A N 1
ATOM 2422 C CA . GLU A 1 289 ? 18.307 22.932 12.601 1.00 80.69 289 GLU A CA 1
ATOM 2423 C C . GLU A 1 289 ? 19.641 22.439 13.184 1.00 80.69 289 GLU A C 1
ATOM 2425 O O . GLU A 1 289 ? 20.530 22.033 12.442 1.00 80.69 289 GLU A O 1
ATOM 2430 N N . LYS A 1 290 ? 19.772 22.384 14.515 1.00 82.88 290 LYS A N 1
ATOM 2431 C CA . LYS A 1 290 ? 20.993 21.897 15.180 1.00 82.88 290 LYS A CA 1
ATOM 2432 C C . LYS A 1 290 ? 21.338 20.431 14.880 1.00 82.88 290 LYS A C 1
ATOM 2434 O O . LYS A 1 290 ? 22.501 20.061 14.996 1.00 82.88 290 LYS A O 1
ATOM 2439 N N . TYR A 1 291 ? 20.362 19.613 14.479 1.00 78.81 291 TYR A N 1
ATOM 2440 C CA . TYR A 1 291 ? 20.572 18.208 14.108 1.00 78.81 291 TYR A CA 1
ATOM 2441 C C . TYR A 1 291 ? 20.657 17.983 12.606 1.00 78.81 291 TYR A C 1
ATOM 2443 O O . TYR A 1 291 ? 20.924 16.861 12.177 1.00 78.81 291 TYR A O 1
ATOM 2451 N N . LYS A 1 292 ? 20.483 19.033 11.799 1.00 80.38 292 LYS A N 1
ATOM 2452 C CA . LYS A 1 292 ? 20.611 18.995 10.339 1.00 80.38 292 LYS A CA 1
ATOM 2453 C C . LYS A 1 292 ? 22.074 18.952 9.900 1.00 80.38 292 LYS A C 1
ATOM 2455 O O . LYS A 1 292 ? 22.525 19.735 9.067 1.00 80.38 292 LYS A O 1
ATOM 2460 N N . THR A 1 293 ? 22.841 18.048 10.495 1.00 84.50 293 THR A N 1
ATOM 2461 C CA . THR A 1 293 ? 24.257 17.859 10.209 1.00 84.50 293 THR A CA 1
ATOM 2462 C C . THR A 1 293 ? 24.432 16.854 9.079 1.00 84.50 293 THR A C 1
ATOM 2464 O O . THR A 1 293 ? 23.612 15.959 8.861 1.00 84.50 293 THR A O 1
ATOM 2467 N N . ARG A 1 294 ? 25.547 16.975 8.355 1.00 84.25 294 ARG A N 1
ATOM 2468 C CA . ARG A 1 294 ? 25.919 16.011 7.313 1.00 84.25 294 ARG A CA 1
ATOM 2469 C C . ARG A 1 294 ? 25.984 14.579 7.859 1.00 84.25 294 ARG A C 1
ATOM 2471 O O . ARG A 1 294 ? 25.581 13.656 7.165 1.00 84.25 294 ARG A O 1
ATOM 2478 N N . GLU A 1 295 ? 26.508 14.409 9.070 1.00 86.19 295 GLU A N 1
ATOM 2479 C CA . GLU A 1 295 ? 26.666 13.108 9.725 1.00 86.19 295 GLU A CA 1
ATOM 2480 C C . GLU A 1 295 ? 25.318 12.427 9.971 1.00 86.19 295 GLU A C 1
ATOM 2482 O O . GLU A 1 295 ? 25.122 11.304 9.507 1.00 86.19 295 GLU A O 1
ATOM 2487 N N . ASN A 1 296 ? 24.360 13.144 10.564 1.00 81.38 296 ASN A N 1
ATOM 2488 C CA . ASN A 1 296 ? 23.020 12.617 10.807 1.00 81.38 296 ASN A CA 1
ATOM 2489 C C . ASN A 1 296 ? 22.338 12.225 9.492 1.00 81.38 296 ASN A C 1
ATOM 2491 O O . ASN A 1 296 ? 21.795 11.131 9.374 1.00 81.38 296 ASN A O 1
ATOM 2495 N N . TYR A 1 297 ? 22.423 13.060 8.452 1.00 84.50 297 TYR A N 1
ATOM 2496 C CA . TYR A 1 297 ? 21.840 12.709 7.155 1.00 84.50 297 TYR A CA 1
ATOM 2497 C C . TYR A 1 297 ? 22.474 11.486 6.499 1.00 84.50 297 TYR A C 1
ATOM 2499 O O . TYR A 1 297 ? 21.758 10.692 5.891 1.00 84.50 297 TYR A O 1
ATOM 2507 N N . CYS A 1 298 ? 23.791 11.312 6.616 1.00 84.38 298 CYS A N 1
ATOM 2508 C CA . CYS A 1 298 ? 24.444 10.091 6.156 1.00 84.38 298 CYS A CA 1
ATOM 2509 C C . CYS A 1 298 ? 23.908 8.860 6.905 1.00 84.38 298 CYS A C 1
ATOM 2511 O O . CYS A 1 298 ? 23.624 7.843 6.277 1.00 84.38 298 CYS A O 1
ATOM 2513 N N . ASP A 1 299 ? 23.723 8.954 8.221 1.00 83.75 299 ASP A N 1
ATOM 2514 C CA . ASP A 1 299 ? 23.174 7.856 9.016 1.00 83.75 299 ASP A CA 1
ATOM 2515 C C . ASP A 1 299 ? 21.720 7.518 8.631 1.00 83.75 299 ASP A C 1
ATOM 2517 O O . ASP A 1 299 ? 21.402 6.359 8.365 1.00 83.75 299 ASP A O 1
ATOM 2521 N N . ALA A 1 300 ? 20.860 8.524 8.445 1.00 80.69 300 ALA A N 1
ATOM 2522 C CA . ALA A 1 300 ? 19.502 8.320 7.925 1.00 80.69 300 ALA A CA 1
ATOM 2523 C C . ALA A 1 300 ? 19.491 7.631 6.550 1.00 80.69 300 ALA A C 1
ATOM 2525 O O . ALA A 1 300 ? 18.713 6.705 6.313 1.00 80.69 300 ALA A O 1
ATOM 2526 N N . LEU A 1 301 ? 20.371 8.051 5.636 1.00 83.44 301 LEU A N 1
ATOM 2527 C CA . LEU A 1 301 ? 20.493 7.425 4.319 1.00 83.44 301 LEU A CA 1
ATOM 2528 C C . LEU A 1 301 ? 20.919 5.952 4.433 1.00 83.44 301 LEU A C 1
ATOM 2530 O O . LEU A 1 301 ? 20.344 5.118 3.732 1.00 83.44 301 LEU A O 1
ATOM 2534 N N . ASN A 1 302 ? 21.861 5.623 5.331 1.00 84.00 302 ASN A N 1
ATOM 2535 C CA . ASN A 1 302 ? 22.269 4.241 5.635 1.00 84.00 302 ASN A CA 1
ATOM 2536 C C . ASN A 1 302 ? 21.103 3.375 6.124 1.00 84.00 302 ASN A C 1
ATOM 2538 O O . ASN A 1 302 ? 21.027 2.200 5.771 1.00 84.00 302 ASN A O 1
ATOM 2542 N N . ARG A 1 303 ? 20.170 3.959 6.883 1.00 79.38 303 ARG A N 1
ATOM 2543 C CA . ARG A 1 303 ? 18.967 3.280 7.389 1.00 79.38 303 ARG A CA 1
ATOM 2544 C C . ARG A 1 303 ? 17.834 3.181 6.357 1.00 79.38 303 ARG A C 1
ATOM 2546 O O . ARG A 1 303 ? 16.827 2.537 6.618 1.00 79.38 303 ARG A O 1
ATOM 2553 N N . GLY A 1 304 ? 18.008 3.748 5.159 1.00 78.25 304 GLY A N 1
ATOM 2554 C CA . GLY A 1 304 ? 17.075 3.595 4.037 1.00 78.25 304 GLY A CA 1
ATOM 2555 C C . GLY A 1 304 ? 16.151 4.787 3.778 1.00 78.25 304 GLY A C 1
ATOM 2556 O O . GLY A 1 304 ? 15.313 4.701 2.874 1.00 78.25 304 GLY A O 1
ATOM 2557 N N . VAL A 1 305 ? 16.328 5.904 4.491 1.00 79.56 305 VAL A N 1
ATOM 2558 C CA . VAL A 1 305 ? 15.602 7.155 4.219 1.00 79.56 305 VAL A CA 1
ATOM 2559 C C . VAL A 1 305 ? 15.871 7.626 2.793 1.00 79.56 305 VAL A C 1
ATOM 2561 O O . VAL A 1 305 ? 16.981 7.502 2.262 1.00 79.56 305 VAL A O 1
ATOM 2564 N N . ARG A 1 306 ? 14.840 8.174 2.147 1.00 81.06 306 ARG A N 1
ATOM 2565 C CA . ARG A 1 306 ? 14.942 8.692 0.783 1.00 81.06 306 ARG A CA 1
ATOM 2566 C C . ARG A 1 306 ? 15.604 10.057 0.761 1.00 81.06 306 ARG A C 1
ATOM 2568 O O . ARG A 1 306 ? 15.325 10.918 1.592 1.00 81.06 306 ARG A O 1
ATOM 2575 N N . LEU A 1 307 ? 16.411 10.305 -0.265 1.00 82.19 307 LEU A N 1
ATOM 2576 C CA . LEU A 1 307 ? 17.120 11.574 -0.430 1.00 82.19 307 LEU A CA 1
ATOM 2577 C C . LEU A 1 307 ? 16.161 12.777 -0.526 1.00 82.19 307 LEU A C 1
ATOM 2579 O O . LEU A 1 307 ? 16.506 13.863 -0.071 1.00 82.19 307 LEU A O 1
ATOM 2583 N N . TYR A 1 308 ? 14.941 12.608 -1.054 1.00 78.00 308 TYR A N 1
ATOM 2584 C CA . TYR A 1 308 ? 13.958 13.703 -1.096 1.00 78.00 308 TYR A CA 1
ATOM 2585 C C . TYR A 1 308 ? 13.420 14.105 0.289 1.00 78.00 308 TYR A C 1
ATOM 2587 O O . TYR A 1 308 ? 12.849 15.190 0.419 1.00 78.00 308 TYR A O 1
ATOM 2595 N N . GLN A 1 309 ? 13.568 13.243 1.303 1.00 75.50 309 GLN A N 1
ATOM 2596 C CA . GLN A 1 309 ? 13.101 13.493 2.670 1.00 75.50 309 GLN A CA 1
ATOM 2597 C C . GLN A 1 309 ? 14.094 14.326 3.485 1.00 75.50 309 GLN A C 1
ATOM 2599 O O . GLN A 1 309 ? 13.697 14.867 4.510 1.00 75.50 309 GLN A O 1
ATOM 2604 N N . ILE A 1 310 ? 15.341 14.473 3.029 1.00 76.62 310 ILE A N 1
ATOM 2605 C CA . ILE A 1 310 ? 16.403 15.263 3.674 1.00 76.62 310 ILE A CA 1
ATOM 2606 C C . ILE A 1 310 ? 16.702 16.544 2.863 1.00 76.62 310 ILE A C 1
ATOM 2608 O O . ILE A 1 310 ? 16.249 16.668 1.720 1.00 76.62 310 ILE A O 1
ATOM 2612 N N . PRO A 1 311 ? 17.414 17.556 3.409 1.00 72.94 311 PRO A N 1
ATOM 2613 C CA . PRO A 1 311 ? 17.746 18.747 2.646 1.00 72.94 311 PRO A CA 1
ATOM 2614 C C . PRO A 1 311 ? 18.601 18.385 1.444 1.00 72.94 311 PRO A C 1
ATOM 2616 O O . PRO A 1 311 ? 19.490 17.534 1.495 1.00 72.94 311 PRO A O 1
ATOM 2619 N N . ARG A 1 312 ? 18.359 19.106 0.356 1.00 69.62 312 ARG A N 1
ATOM 2620 C CA . ARG A 1 312 ? 19.107 18.938 -0.883 1.00 69.62 312 ARG A CA 1
ATOM 2621 C C . ARG A 1 312 ? 20.506 19.518 -0.725 1.00 69.62 312 ARG A C 1
ATOM 2623 O O . ARG A 1 312 ? 20.701 20.719 -0.883 1.00 69.62 312 ARG A O 1
ATOM 2630 N N . ILE A 1 313 ? 21.465 18.647 -0.448 1.00 73.62 313 ILE A N 1
ATOM 2631 C CA . ILE A 1 313 ? 22.888 18.971 -0.392 1.00 73.62 313 ILE A CA 1
ATOM 2632 C C . ILE A 1 313 ? 23.570 18.141 -1.477 1.00 73.62 313 ILE A C 1
ATOM 2634 O O . ILE A 1 313 ? 23.514 16.914 -1.431 1.00 73.62 313 ILE A O 1
ATOM 2638 N N . LYS A 1 314 ? 24.210 18.794 -2.458 1.00 73.38 314 LYS A N 1
ATOM 2639 C CA . LYS A 1 314 ? 24.852 18.100 -3.594 1.00 73.38 314 LYS A CA 1
ATOM 2640 C C . LYS A 1 314 ? 25.844 17.032 -3.129 1.00 73.38 314 LYS A C 1
ATOM 2642 O O . LYS A 1 314 ? 25.861 15.930 -3.673 1.00 73.38 314 LYS A O 1
ATOM 2647 N N . ASP A 1 315 ? 26.583 17.327 -2.064 1.00 78.19 315 ASP A N 1
ATOM 2648 C CA . ASP A 1 315 ? 27.572 16.424 -1.470 1.00 78.19 315 ASP A CA 1
ATOM 2649 C C . ASP A 1 315 ? 26.956 15.140 -0.881 1.00 78.19 315 ASP A C 1
ATOM 2651 O O . ASP A 1 315 ? 27.660 14.143 -0.713 1.00 78.19 315 ASP A O 1
ATOM 2655 N N . LEU A 1 316 ? 25.646 15.128 -0.593 1.00 85.94 316 LEU A N 1
ATOM 2656 C CA . LEU A 1 316 ? 24.927 13.941 -0.124 1.00 85.94 316 LEU A CA 1
ATOM 2657 C C . LEU A 1 316 ? 24.397 13.071 -1.264 1.00 85.94 316 LEU A C 1
ATOM 2659 O O . LEU A 1 316 ? 24.184 11.884 -1.037 1.00 85.94 316 LEU A O 1
ATOM 2663 N N . ASN A 1 317 ? 24.237 13.595 -2.486 1.00 86.06 317 ASN A N 1
ATOM 2664 C CA . ASN A 1 317 ? 23.720 12.816 -3.620 1.00 86.06 317 ASN A CA 1
ATOM 2665 C C . ASN A 1 317 ? 24.582 11.572 -3.868 1.00 86.06 317 ASN A C 1
ATOM 2667 O O . ASN A 1 317 ? 24.070 10.457 -3.960 1.00 86.06 317 ASN A O 1
ATOM 2671 N N . LYS A 1 318 ? 25.908 11.752 -3.915 1.00 85.12 318 LYS A N 1
ATOM 2672 C CA . LYS A 1 318 ? 26.853 10.648 -4.120 1.00 85.12 318 LYS A CA 1
ATOM 2673 C C . LYS A 1 318 ? 26.776 9.622 -3.004 1.00 85.12 318 LYS A C 1
ATOM 2675 O O . LYS A 1 318 ? 26.708 8.430 -3.291 1.00 85.12 318 LYS A O 1
ATOM 2680 N N . PHE A 1 319 ? 26.727 10.074 -1.755 1.00 87.19 319 PHE A N 1
ATOM 2681 C CA . PHE A 1 319 ? 26.581 9.181 -0.611 1.00 87.19 319 PHE A CA 1
ATOM 2682 C C . PHE A 1 319 ? 25.261 8.395 -0.684 1.00 87.19 319 PHE A C 1
ATOM 2684 O O . PHE A 1 319 ? 25.278 7.169 -0.680 1.00 87.19 319 PHE A O 1
ATOM 2691 N N . ALA A 1 320 ? 24.133 9.080 -0.883 1.00 85.81 320 ALA A N 1
ATOM 2692 C CA . ALA A 1 320 ? 22.799 8.486 -0.962 1.00 85.81 320 ALA A CA 1
ATOM 2693 C C . ALA A 1 320 ? 22.676 7.409 -2.050 1.00 85.81 320 ALA A C 1
ATOM 2695 O O . ALA A 1 320 ? 22.067 6.361 -1.823 1.00 85.81 320 ALA A O 1
ATOM 2696 N N . VAL A 1 321 ? 23.247 7.659 -3.233 1.00 87.94 321 VAL A N 1
ATOM 2697 C CA . VAL A 1 321 ? 23.267 6.694 -4.344 1.00 87.94 321 VAL A CA 1
ATOM 2698 C C . VAL A 1 321 ? 24.257 5.555 -4.070 1.00 87.94 321 VAL A C 1
ATOM 2700 O O . VAL A 1 321 ? 23.995 4.416 -4.447 1.00 87.94 321 VAL A O 1
ATOM 2703 N N . THR A 1 322 ? 25.357 5.814 -3.357 1.00 87.12 322 THR A N 1
ATOM 2704 C CA . THR A 1 322 ? 26.327 4.772 -2.968 1.00 87.12 322 THR A CA 1
ATOM 2705 C C . THR A 1 322 ? 25.741 3.777 -1.973 1.00 87.12 322 THR A C 1
ATOM 2707 O O . THR A 1 322 ? 26.017 2.589 -2.086 1.00 87.12 322 THR A O 1
ATOM 2710 N N . VAL A 1 323 ? 24.911 4.234 -1.036 1.00 84.50 323 VAL A N 1
ATOM 2711 C CA . VAL A 1 323 ? 24.344 3.370 0.007 1.00 84.50 323 VAL A CA 1
ATOM 2712 C C . VAL A 1 323 ? 23.392 2.316 -0.559 1.00 84.50 323 VAL A C 1
ATOM 2714 O O . VAL A 1 323 ? 23.470 1.155 -0.175 1.00 84.50 323 VAL A O 1
ATOM 2717 N N . ASN A 1 324 ? 22.472 2.697 -1.451 1.00 76.88 324 ASN A N 1
ATOM 2718 C CA . ASN A 1 324 ? 21.434 1.769 -1.917 1.00 76.88 324 ASN A CA 1
ATOM 2719 C C . ASN A 1 324 ? 21.129 1.824 -3.419 1.00 76.88 324 ASN A C 1
ATOM 2721 O O . ASN A 1 324 ? 20.256 1.090 -3.873 1.00 76.88 324 ASN A O 1
ATOM 2725 N N . GLY A 1 325 ? 21.758 2.715 -4.193 1.00 84.31 325 GLY A N 1
ATOM 2726 C CA . GLY A 1 325 ? 21.475 2.954 -5.618 1.00 84.31 325 GLY A CA 1
ATOM 2727 C C . GLY A 1 325 ? 20.100 3.577 -5.908 1.00 84.31 325 GLY A C 1
ATOM 2728 O O . GLY A 1 325 ? 19.954 4.387 -6.821 1.00 84.31 325 GLY A O 1
ATOM 2729 N N . LYS A 1 326 ? 19.079 3.252 -5.108 1.00 84.38 326 LYS A N 1
ATOM 2730 C CA . LYS A 1 326 ? 17.671 3.600 -5.323 1.00 84.38 326 LYS A CA 1
ATOM 2731 C C . LYS A 1 326 ? 17.408 5.102 -5.244 1.00 84.38 326 LYS A C 1
ATOM 2733 O O . LYS A 1 326 ? 16.469 5.556 -5.894 1.00 84.38 326 LYS A O 1
ATOM 2738 N N . ASN A 1 327 ? 18.222 5.839 -4.486 1.00 87.19 327 ASN A N 1
ATOM 2739 C CA . ASN A 1 327 ? 18.151 7.298 -4.353 1.00 87.19 327 ASN A CA 1
ATOM 2740 C C . ASN A 1 327 ? 18.484 8.060 -5.649 1.00 87.19 327 ASN A C 1
ATOM 2742 O O . ASN A 1 327 ? 18.273 9.266 -5.700 1.00 87.19 327 ASN A O 1
ATOM 2746 N N . ILE A 1 328 ? 18.956 7.398 -6.716 1.00 90.00 328 ILE A N 1
ATOM 2747 C CA . ILE A 1 328 ? 19.237 8.082 -7.991 1.00 90.00 328 ILE A CA 1
ATOM 2748 C C . ILE A 1 328 ? 17.998 8.766 -8.587 1.00 90.00 328 ILE A C 1
ATOM 2750 O O . ILE A 1 328 ? 18.117 9.806 -9.224 1.00 90.00 328 ILE A O 1
ATOM 2754 N N . SER A 1 329 ? 16.801 8.226 -8.335 1.00 88.25 329 SER A N 1
ATOM 2755 C CA . SER A 1 329 ? 15.534 8.829 -8.775 1.00 88.25 329 SER A CA 1
ATOM 2756 C C . SER A 1 329 ? 15.176 10.122 -8.040 1.00 88.25 329 SER A C 1
ATOM 2758 O O . SER A 1 329 ? 14.358 10.891 -8.537 1.00 88.25 329 SER A O 1
ATOM 2760 N N . ASP A 1 330 ? 15.788 10.361 -6.882 1.00 86.88 330 ASP A N 1
ATOM 2761 C CA . ASP A 1 330 ? 15.539 11.535 -6.045 1.00 86.88 330 ASP A CA 1
ATOM 2762 C C . ASP A 1 330 ? 16.542 12.669 -6.332 1.00 86.88 330 ASP A C 1
ATOM 2764 O O . ASP A 1 330 ? 16.366 13.801 -5.868 1.00 86.88 330 ASP A O 1
ATOM 2768 N N . VAL A 1 331 ? 17.594 12.381 -7.110 1.00 87.38 331 VAL A N 1
ATOM 2769 C CA . VAL A 1 331 ? 18.584 13.366 -7.553 1.00 87.38 331 VAL A CA 1
ATOM 2770 C C . VAL A 1 331 ? 17.962 14.255 -8.631 1.00 87.38 331 VAL A C 1
ATOM 2772 O O . VAL A 1 331 ? 17.333 13.781 -9.578 1.00 87.38 331 VAL A O 1
ATOM 2775 N N . LYS A 1 332 ? 18.138 15.575 -8.504 1.00 84.62 332 LYS A N 1
ATOM 2776 C CA . LYS A 1 332 ? 17.688 16.528 -9.527 1.00 84.62 332 LYS A CA 1
ATOM 2777 C C . LYS A 1 332 ? 18.382 16.255 -10.856 1.00 84.62 332 LYS A C 1
ATOM 2779 O O . LYS A 1 332 ? 19.578 15.996 -10.879 1.00 84.62 332 LYS A O 1
ATOM 2784 N N . LYS A 1 333 ? 17.655 16.451 -11.960 1.00 84.00 333 LYS A N 1
ATOM 2785 C CA . LYS A 1 333 ? 18.179 16.252 -13.317 1.00 84.00 333 LYS A CA 1
ATOM 2786 C C . LYS A 1 333 ? 19.499 16.996 -13.574 1.00 84.00 333 LYS A C 1
ATOM 2788 O O . LYS A 1 333 ? 20.411 16.400 -14.128 1.00 84.00 333 LYS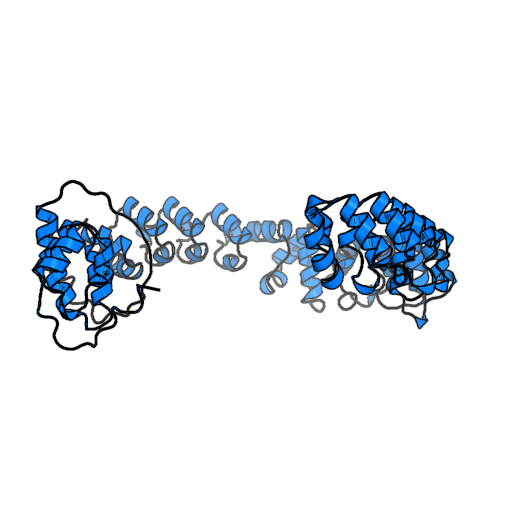 A O 1
ATOM 2793 N N . ASP A 1 334 ? 19.620 18.237 -13.104 1.00 85.00 334 ASP A N 1
ATOM 2794 C CA . ASP A 1 334 ? 20.828 19.064 -13.284 1.00 85.00 334 ASP A CA 1
ATOM 2795 C C . ASP A 1 334 ? 22.040 18.587 -12.460 1.00 85.00 334 ASP A C 1
ATOM 2797 O O . ASP A 1 334 ? 23.170 18.974 -12.742 1.00 85.00 334 ASP A O 1
ATOM 2801 N N . ASP A 1 335 ? 21.810 17.761 -11.435 1.00 86.56 335 ASP A N 1
ATOM 2802 C CA . ASP A 1 335 ? 22.845 17.214 -10.552 1.00 86.56 335 ASP A CA 1
ATOM 2803 C C . ASP A 1 335 ? 23.156 15.734 -10.858 1.00 86.56 335 ASP A C 1
ATOM 2805 O O . ASP A 1 335 ? 23.984 15.125 -10.176 1.00 86.56 335 ASP A O 1
ATOM 2809 N N . LEU A 1 336 ? 22.501 15.134 -11.861 1.00 88.31 336 LEU A N 1
ATOM 2810 C CA . LEU A 1 336 ? 22.793 13.773 -12.311 1.00 88.31 336 LEU A CA 1
ATOM 2811 C C . LEU A 1 336 ? 24.106 13.762 -13.097 1.00 88.31 336 LEU A C 1
ATOM 2813 O O . LEU A 1 336 ? 24.210 14.344 -14.174 1.00 88.31 336 LEU A O 1
ATOM 2817 N N . THR A 1 337 ? 25.109 13.066 -12.567 1.00 91.31 337 THR A N 1
ATOM 2818 C CA . THR A 1 337 ? 26.404 12.874 -13.228 1.00 91.31 337 THR A CA 1
ATOM 2819 C C . THR A 1 337 ? 26.578 11.424 -13.674 1.00 91.31 337 THR A C 1
ATOM 2821 O O . THR A 1 337 ? 25.992 10.509 -13.091 1.00 91.31 337 THR A O 1
ATOM 2824 N N . ASN A 1 338 ? 27.443 11.193 -14.669 1.00 90.56 338 ASN A N 1
ATOM 2825 C CA . ASN A 1 338 ? 27.812 9.838 -15.106 1.00 90.56 338 ASN A CA 1
ATOM 2826 C C . ASN A 1 338 ? 28.326 8.981 -13.946 1.00 90.56 338 ASN A C 1
ATOM 2828 O O . ASN A 1 338 ? 28.022 7.797 -13.868 1.00 90.56 338 ASN A O 1
ATOM 2832 N N . GLU A 1 339 ? 29.062 9.589 -13.014 1.00 91.56 339 GLU A N 1
ATOM 2833 C CA . GLU A 1 339 ? 29.556 8.899 -11.826 1.00 91.56 339 GLU A CA 1
ATOM 2834 C C . GLU A 1 339 ? 28.408 8.337 -10.973 1.00 91.56 339 GLU A C 1
ATOM 2836 O O . GLU A 1 339 ? 28.458 7.178 -10.567 1.00 91.56 339 GLU A O 1
ATOM 2841 N N . LEU A 1 340 ? 27.352 9.123 -10.729 1.00 91.25 340 LEU A N 1
ATOM 2842 C CA . LEU A 1 340 ? 26.191 8.661 -9.961 1.00 91.25 340 LEU A CA 1
ATOM 2843 C C . LEU A 1 340 ? 25.452 7.526 -10.672 1.00 91.25 340 LEU A C 1
ATOM 2845 O O . LEU A 1 340 ? 25.019 6.578 -10.019 1.00 91.25 340 LEU A O 1
ATOM 2849 N N . ILE A 1 341 ? 25.328 7.610 -11.997 1.00 92.56 341 ILE A N 1
ATOM 2850 C CA . ILE A 1 341 ? 24.675 6.578 -12.807 1.00 92.56 341 ILE A CA 1
ATOM 2851 C C . ILE A 1 341 ? 25.456 5.263 -12.727 1.00 92.56 341 ILE A C 1
ATOM 2853 O O . ILE A 1 341 ? 24.857 4.219 -12.483 1.00 92.56 341 ILE A O 1
ATOM 2857 N N . GLU A 1 342 ? 26.785 5.309 -12.825 1.00 91.88 342 GLU A N 1
ATOM 2858 C CA . GLU A 1 342 ? 27.636 4.121 -12.687 1.00 91.88 342 GLU A CA 1
ATOM 2859 C C . GLU A 1 342 ? 27.576 3.510 -11.281 1.00 91.88 342 GLU A C 1
ATOM 2861 O O . GLU A 1 342 ? 27.557 2.287 -11.131 1.00 91.88 342 GLU A O 1
ATOM 2866 N N . ILE A 1 343 ? 27.494 4.337 -10.234 1.00 91.75 343 ILE A N 1
ATOM 2867 C CA . ILE A 1 343 ? 27.280 3.848 -8.864 1.00 91.75 343 ILE A CA 1
ATOM 2868 C C . ILE A 1 343 ? 25.916 3.152 -8.758 1.00 91.75 343 ILE A C 1
ATOM 2870 O O . ILE A 1 343 ? 25.830 2.040 -8.235 1.00 91.75 343 ILE A O 1
ATOM 2874 N N . ALA A 1 344 ? 24.850 3.759 -9.288 1.00 93.19 344 ALA A N 1
ATOM 2875 C CA . ALA A 1 344 ? 23.524 3.147 -9.281 1.00 93.19 344 ALA A CA 1
ATOM 2876 C C . ALA A 1 344 ? 23.492 1.832 -10.071 1.00 93.19 344 ALA A C 1
ATOM 2878 O O . ALA A 1 344 ? 22.882 0.874 -9.608 1.00 93.19 344 ALA A O 1
ATOM 2879 N N . LYS A 1 345 ? 24.185 1.756 -11.213 1.00 92.50 345 LYS A N 1
ATOM 2880 C CA . LYS A 1 345 ? 24.303 0.536 -12.025 1.00 92.50 345 LYS A CA 1
ATOM 2881 C C . LYS A 1 345 ? 24.952 -0.615 -11.259 1.00 92.50 345 LYS A C 1
ATOM 2883 O O . LYS A 1 345 ? 24.538 -1.755 -11.418 1.00 92.50 345 LYS A O 1
ATOM 2888 N N . LYS A 1 346 ? 25.941 -0.321 -10.411 1.00 91.31 346 LYS A N 1
ATOM 2889 C CA . LYS A 1 346 ? 26.613 -1.323 -9.564 1.00 91.31 346 LYS A CA 1
ATOM 2890 C C . LYS A 1 346 ? 25.762 -1.787 -8.383 1.00 91.31 346 LYS A C 1
ATOM 2892 O O . LYS A 1 346 ? 25.902 -2.926 -7.955 1.00 91.31 346 LYS A O 1
ATOM 2897 N N . ASN A 1 347 ? 24.916 -0.906 -7.852 1.00 89.94 347 ASN A N 1
ATOM 2898 C CA . ASN A 1 347 ? 24.170 -1.143 -6.613 1.00 89.94 347 ASN A CA 1
ATOM 2899 C C . ASN A 1 347 ? 22.731 -1.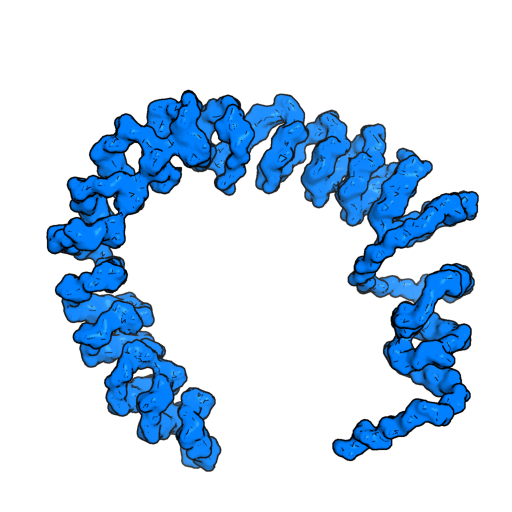636 -6.823 1.00 89.94 347 ASN A C 1
ATOM 2901 O O . ASN A 1 347 ? 22.093 -2.073 -5.868 1.00 89.94 347 ASN A O 1
ATOM 2905 N N . LEU A 1 348 ? 22.192 -1.526 -8.037 1.00 90.00 348 LEU A N 1
ATOM 2906 C CA . LEU A 1 348 ? 20.829 -1.932 -8.370 1.00 90.00 348 LEU A CA 1
ATOM 2907 C C . LEU A 1 348 ? 20.823 -3.231 -9.170 1.00 90.00 348 LEU A C 1
ATOM 2909 O O . LEU A 1 348 ? 21.732 -3.501 -9.951 1.00 90.00 348 LEU A O 1
ATOM 2913 N N . SER A 1 349 ? 19.743 -4.001 -9.043 1.00 89.12 349 SER A N 1
ATOM 2914 C CA . SER A 1 349 ? 19.462 -5.057 -10.019 1.00 89.12 349 SER A CA 1
ATOM 2915 C C . SER A 1 349 ? 19.239 -4.458 -11.415 1.00 89.12 349 SER A C 1
ATOM 2917 O O . SER A 1 349 ? 18.778 -3.320 -11.543 1.00 89.12 349 SER A O 1
ATOM 2919 N N . ASN A 1 350 ? 19.490 -5.237 -12.474 1.00 87.19 350 ASN A N 1
ATOM 2920 C CA . ASN A 1 350 ? 19.249 -4.796 -13.855 1.00 87.19 350 ASN A CA 1
ATOM 2921 C C . ASN A 1 350 ? 17.813 -4.286 -14.057 1.00 87.19 350 ASN A C 1
ATOM 2923 O O . ASN A 1 350 ? 17.609 -3.236 -14.665 1.00 87.19 350 ASN A O 1
ATOM 2927 N N . TYR A 1 351 ? 16.825 -4.963 -13.459 1.00 86.06 351 TYR A N 1
ATOM 2928 C CA . TYR A 1 351 ? 15.431 -4.515 -13.469 1.00 86.06 351 TYR A CA 1
ATOM 2929 C C . TYR A 1 351 ? 15.257 -3.130 -12.829 1.00 86.06 351 TYR A C 1
ATOM 2931 O O . TYR A 1 351 ? 14.671 -2.222 -13.424 1.00 86.06 351 TYR A O 1
ATOM 2939 N N . GLU A 1 352 ? 15.778 -2.946 -11.614 1.00 88.81 352 GLU A N 1
ATOM 2940 C CA . GLU A 1 352 ? 15.646 -1.689 -10.880 1.00 88.81 352 GLU A CA 1
ATOM 2941 C C . GLU A 1 352 ? 16.383 -0.532 -11.548 1.00 88.81 352 GLU A C 1
ATOM 2943 O O . GLU A 1 352 ? 15.905 0.604 -11.470 1.00 88.81 352 GLU A O 1
ATOM 2948 N N . PHE A 1 353 ? 17.527 -0.811 -12.173 1.00 92.12 353 PHE A N 1
ATOM 2949 C CA . PHE A 1 353 ? 18.304 0.170 -12.913 1.00 92.12 353 PHE A CA 1
ATOM 2950 C C . PHE A 1 353 ? 17.552 0.631 -14.164 1.00 92.12 353 PHE A C 1
ATOM 2952 O O . PHE A 1 353 ? 17.303 1.827 -14.313 1.00 92.12 353 PHE A O 1
ATOM 2959 N N . ILE A 1 354 ? 17.105 -0.305 -15.009 1.00 88.94 354 ILE A N 1
ATOM 2960 C CA . ILE A 1 354 ? 16.368 -0.009 -16.249 1.00 88.94 354 ILE A CA 1
ATOM 2961 C C . ILE A 1 354 ? 15.083 0.757 -15.946 1.00 88.94 354 ILE A C 1
ATOM 2963 O O . ILE A 1 354 ? 14.830 1.799 -16.551 1.00 88.94 354 ILE A O 1
ATOM 2967 N N . SER A 1 355 ? 14.308 0.304 -14.955 1.00 86.62 355 SER A N 1
ATOM 2968 C CA . SER A 1 355 ? 13.069 0.975 -14.547 1.00 86.62 355 SER A CA 1
ATOM 2969 C C . SER A 1 355 ? 13.314 2.430 -14.128 1.00 86.62 355 SER A C 1
ATOM 2971 O O . SER A 1 355 ? 12.544 3.329 -14.474 1.00 86.62 355 SER A O 1
ATOM 2973 N N . ARG A 1 356 ? 14.413 2.700 -13.412 1.00 89.69 356 ARG A N 1
ATOM 2974 C CA . ARG A 1 356 ? 14.759 4.055 -12.959 1.00 89.69 356 ARG A CA 1
ATOM 2975 C C . ARG A 1 356 ? 15.293 4.933 -14.078 1.00 89.69 356 ARG A C 1
ATOM 2977 O O . ARG A 1 356 ? 14.845 6.070 -14.189 1.00 89.69 356 ARG A O 1
ATOM 2984 N N . MET A 1 357 ? 16.203 4.423 -14.904 1.00 91.56 357 MET A N 1
ATOM 2985 C CA . MET A 1 357 ? 16.732 5.166 -16.051 1.00 91.56 357 MET A CA 1
ATOM 2986 C C . MET A 1 357 ? 15.611 5.534 -17.030 1.00 91.56 357 MET A C 1
ATOM 2988 O O . MET A 1 357 ? 15.546 6.677 -17.477 1.00 91.56 357 MET A O 1
ATOM 2992 N N . THR A 1 358 ? 14.660 4.622 -17.252 1.00 86.12 358 THR A N 1
ATOM 2993 C CA . THR A 1 358 ? 13.447 4.858 -18.052 1.00 86.12 358 THR A CA 1
ATOM 2994 C C . THR A 1 358 ? 12.611 6.008 -17.487 1.00 86.12 358 THR A C 1
ATOM 2996 O O . THR A 1 358 ? 12.283 6.946 -18.207 1.00 86.12 358 THR A O 1
ATOM 2999 N N . ARG A 1 359 ? 12.335 6.016 -16.173 1.00 84.88 359 ARG A N 1
ATOM 3000 C CA . ARG A 1 359 ? 11.597 7.117 -15.514 1.00 84.88 359 ARG A CA 1
ATOM 3001 C C . ARG A 1 359 ? 12.322 8.462 -15.587 1.00 84.88 359 ARG A C 1
ATOM 3003 O O . ARG A 1 359 ? 11.669 9.501 -15.592 1.00 84.88 359 ARG A O 1
ATOM 3010 N N . LEU A 1 360 ? 13.653 8.444 -15.621 1.00 87.69 360 LEU A N 1
ATOM 3011 C CA . LEU A 1 360 ? 14.485 9.641 -15.760 1.00 87.69 360 LEU A CA 1
ATOM 3012 C C . LEU A 1 360 ? 14.667 10.077 -17.227 1.00 87.69 360 LEU A C 1
ATOM 3014 O O . LEU A 1 360 ? 15.211 11.155 -17.472 1.00 87.69 360 LEU A O 1
ATOM 3018 N N . GLY A 1 361 ? 14.216 9.272 -18.197 1.00 87.19 361 GLY A N 1
ATOM 3019 C CA . GLY A 1 361 ? 14.431 9.504 -19.627 1.00 87.19 361 GLY A CA 1
ATOM 3020 C C . GLY A 1 361 ? 15.895 9.364 -20.059 1.00 87.19 361 GLY A C 1
ATOM 3021 O O . GLY A 1 361 ? 16.304 9.981 -21.037 1.00 87.19 361 GLY A O 1
ATOM 3022 N N . LEU A 1 362 ? 16.698 8.598 -19.314 1.00 88.50 362 LEU A N 1
ATOM 3023 C CA . LEU A 1 362 ? 18.137 8.401 -19.524 1.00 88.50 362 LEU A CA 1
ATOM 3024 C C . LEU A 1 362 ? 18.416 7.101 -20.292 1.00 88.50 362 LEU A C 1
ATOM 3026 O O . LEU A 1 362 ? 19.140 6.220 -19.828 1.00 88.50 362 LEU A O 1
ATOM 3030 N N . TYR A 1 363 ? 17.814 6.972 -21.472 1.00 86.56 363 TYR A N 1
ATOM 3031 C CA . TYR A 1 363 ? 17.848 5.737 -22.261 1.00 86.56 363 TYR A CA 1
ATOM 3032 C C . TYR A 1 363 ? 19.235 5.377 -22.801 1.00 86.56 363 TYR A C 1
ATOM 3034 O O . TYR A 1 363 ? 19.512 4.200 -23.005 1.00 86.56 363 TYR A O 1
ATOM 3042 N N . ASP A 1 364 ? 20.118 6.360 -22.983 1.00 87.12 364 ASP A N 1
ATOM 3043 C CA . ASP A 1 364 ? 21.472 6.151 -23.518 1.00 87.12 364 ASP A CA 1
ATOM 3044 C C . ASP A 1 364 ? 22.391 5.358 -22.572 1.00 87.12 364 ASP A C 1
ATOM 3046 O O . ASP A 1 364 ? 23.429 4.855 -22.994 1.00 87.12 364 ASP A O 1
ATOM 3050 N N . TYR A 1 365 ? 22.003 5.205 -21.302 1.00 88.31 365 TYR A N 1
ATOM 3051 C CA . TYR A 1 365 ? 22.741 4.420 -20.305 1.00 88.31 365 TYR A CA 1
ATOM 3052 C C . TYR A 1 365 ? 22.272 2.964 -20.212 1.00 88.31 365 TYR A C 1
ATOM 3054 O O . TYR A 1 365 ? 22.853 2.175 -19.460 1.00 88.31 365 TYR A O 1
ATOM 3062 N N . ILE A 1 366 ? 21.219 2.603 -20.949 1.00 89.81 366 ILE A N 1
ATOM 3063 C CA . ILE A 1 366 ? 20.713 1.236 -21.033 1.00 89.81 366 ILE A CA 1
ATOM 3064 C C . ILE A 1 366 ? 21.200 0.645 -22.355 1.00 89.81 366 ILE A C 1
ATOM 3066 O O . ILE A 1 366 ? 20.855 1.145 -23.425 1.00 89.81 366 ILE A O 1
ATOM 3070 N N . THR A 1 367 ? 22.012 -0.409 -22.281 1.00 89.12 367 THR A N 1
ATOM 3071 C CA . THR A 1 367 ? 22.502 -1.095 -23.484 1.00 89.12 367 THR A CA 1
ATOM 3072 C C . THR A 1 367 ? 21.469 -2.086 -24.011 1.00 89.12 367 THR A C 1
ATOM 3074 O O . THR A 1 367 ? 20.565 -2.511 -23.284 1.00 89.12 367 THR A O 1
ATOM 3077 N N . ASP A 1 368 ? 21.619 -2.500 -25.267 1.00 85.56 368 ASP A N 1
ATOM 3078 C CA . ASP A 1 368 ? 20.734 -3.498 -25.869 1.00 85.56 368 ASP A CA 1
ATOM 3079 C C . ASP A 1 368 ? 20.808 -4.836 -25.115 1.00 85.56 368 ASP A C 1
ATOM 3081 O O . ASP A 1 368 ? 19.778 -5.463 -24.875 1.00 85.56 368 ASP A O 1
ATOM 3085 N N . GLU A 1 369 ? 21.991 -5.238 -24.632 1.00 88.19 369 GLU A N 1
ATOM 3086 C CA . GLU A 1 369 ? 22.153 -6.446 -23.810 1.00 88.19 369 GLU A CA 1
ATOM 3087 C C . GLU A 1 369 ? 21.370 -6.356 -22.496 1.00 88.19 369 GLU A C 1
ATOM 3089 O O . GLU A 1 369 ? 20.798 -7.352 -22.048 1.00 88.19 369 GLU A O 1
ATOM 3094 N N . MET A 1 370 ? 21.306 -5.165 -21.892 1.00 90.12 370 MET A N 1
ATOM 3095 C CA . MET A 1 370 ? 20.530 -4.939 -20.673 1.00 90.12 370 MET A CA 1
ATOM 3096 C C . MET A 1 370 ? 19.031 -5.090 -20.941 1.00 90.12 370 MET A C 1
ATOM 3098 O O . MET A 1 370 ? 18.343 -5.729 -20.148 1.00 90.12 370 MET A O 1
ATOM 3102 N N . TYR A 1 371 ? 18.522 -4.566 -22.062 1.00 89.81 371 TYR A N 1
ATOM 3103 C CA . TYR A 1 371 ? 17.128 -4.786 -22.461 1.00 89.81 371 TYR A CA 1
ATOM 3104 C C . TYR A 1 371 ? 16.843 -6.254 -22.783 1.00 89.81 371 TYR A C 1
ATOM 3106 O O . TYR A 1 371 ? 15.803 -6.777 -22.384 1.00 89.81 371 TYR A O 1
ATOM 3114 N N . GLU A 1 372 ? 17.759 -6.950 -23.454 1.00 88.50 372 GLU A N 1
ATOM 3115 C CA . GLU A 1 372 ? 17.609 -8.383 -23.707 1.00 88.50 372 GLU A CA 1
ATOM 3116 C C . GLU A 1 372 ? 17.513 -9.187 -22.405 1.00 88.50 372 GLU A C 1
ATOM 3118 O O . GLU A 1 372 ? 16.647 -10.051 -22.275 1.00 88.50 372 GLU A O 1
ATOM 3123 N N . GLU A 1 373 ? 18.388 -8.921 -21.434 1.00 88.38 373 GLU A N 1
ATOM 3124 C CA . GLU A 1 373 ? 18.343 -9.574 -20.124 1.00 88.38 373 GLU A CA 1
ATOM 3125 C C . GLU A 1 373 ? 17.067 -9.209 -19.350 1.00 88.38 373 GLU A C 1
ATOM 3127 O O . GLU A 1 373 ? 16.440 -10.065 -18.722 1.00 88.38 373 GLU A O 1
ATOM 3132 N N . TYR A 1 374 ? 16.641 -7.950 -19.443 1.00 88.12 374 TYR A N 1
ATOM 3133 C CA . TYR A 1 374 ? 15.416 -7.452 -18.829 1.00 88.12 374 TYR A CA 1
ATOM 3134 C C . TYR A 1 374 ? 14.178 -8.198 -19.321 1.00 88.12 374 TYR A C 1
ATOM 3136 O O . TYR A 1 374 ? 13.393 -8.674 -18.501 1.00 88.12 374 TYR A O 1
ATOM 3144 N N . VAL A 1 375 ? 14.040 -8.368 -20.638 1.00 89.19 375 VAL A N 1
ATOM 3145 C CA . VAL A 1 375 ? 12.933 -9.123 -21.241 1.00 89.19 375 VAL A CA 1
ATOM 3146 C C . VAL A 1 375 ? 13.024 -10.617 -20.936 1.00 89.19 375 VAL A C 1
ATOM 3148 O O . VAL A 1 375 ? 12.003 -11.246 -20.675 1.00 89.19 375 VAL A O 1
ATOM 3151 N N . LYS A 1 376 ? 14.229 -11.199 -20.893 1.00 86.75 376 LYS A N 1
ATOM 3152 C CA . LYS A 1 376 ? 14.399 -12.614 -20.513 1.00 86.75 376 LYS A CA 1
ATOM 3153 C C . LYS A 1 376 ? 13.905 -12.895 -19.095 1.00 86.75 376 LYS A C 1
ATOM 3155 O O . LYS A 1 376 ? 13.248 -13.906 -18.858 1.00 86.75 376 LYS A O 1
ATOM 3160 N N . ASN A 1 377 ? 14.208 -12.001 -18.158 1.00 85.81 377 ASN A N 1
ATOM 3161 C CA . ASN A 1 377 ? 13.975 -12.248 -16.737 1.00 85.81 377 ASN A CA 1
ATOM 3162 C C . ASN A 1 377 ? 12.607 -11.766 -16.231 1.00 85.81 377 ASN A C 1
ATOM 3164 O O . ASN A 1 377 ? 12.179 -12.211 -15.171 1.00 85.81 377 ASN A O 1
ATOM 3168 N N . ASN A 1 378 ? 11.885 -10.920 -16.973 1.00 82.81 378 ASN A N 1
ATOM 3169 C CA . ASN A 1 378 ? 10.631 -10.306 -16.512 1.00 82.81 378 ASN A CA 1
ATOM 3170 C C . ASN A 1 378 ? 9.469 -10.571 -17.477 1.00 82.81 378 ASN A C 1
ATOM 3172 O O . ASN A 1 378 ? 9.689 -10.803 -18.662 1.00 82.81 378 ASN A O 1
ATOM 3176 N N . ASP A 1 379 ? 8.247 -10.614 -16.951 1.00 83.25 379 ASP A N 1
ATOM 3177 C CA . ASP A 1 379 ? 7.017 -10.776 -17.738 1.00 83.25 379 ASP A CA 1
ATOM 3178 C C . ASP A 1 379 ? 6.423 -9.400 -18.052 1.00 83.25 379 ASP A C 1
ATOM 3180 O O . ASP A 1 379 ? 6.541 -8.493 -17.231 1.00 83.25 379 ASP A O 1
ATOM 3184 N N . ASP A 1 380 ? 5.782 -9.253 -19.216 1.00 82.88 380 ASP A N 1
ATOM 3185 C CA . ASP A 1 380 ? 5.052 -8.038 -19.613 1.00 82.88 380 ASP A CA 1
ATOM 3186 C C . ASP A 1 380 ? 5.853 -6.731 -19.445 1.00 82.88 380 ASP A C 1
ATOM 3188 O O . ASP A 1 380 ? 5.484 -5.822 -18.698 1.00 82.88 380 ASP A O 1
ATOM 3192 N N . VAL A 1 381 ? 6.996 -6.641 -20.131 1.00 86.38 381 VAL A N 1
ATOM 3193 C CA . VAL A 1 381 ? 7.916 -5.496 -20.012 1.00 86.38 381 VAL A CA 1
ATOM 3194 C C . VAL A 1 381 ? 8.152 -4.734 -21.311 1.00 86.38 381 VAL A C 1
ATOM 3196 O O . VAL A 1 381 ? 8.701 -3.631 -21.263 1.00 86.38 381 VAL A O 1
ATOM 3199 N N . LEU A 1 382 ? 7.716 -5.258 -22.465 1.00 88.25 382 LEU A N 1
ATOM 3200 C CA . LEU A 1 382 ? 7.916 -4.606 -23.768 1.00 88.25 382 LEU A CA 1
ATOM 3201 C C . LEU A 1 382 ? 7.379 -3.167 -23.803 1.00 88.25 382 LEU A C 1
ATOM 3203 O O . LEU A 1 382 ? 8.007 -2.300 -24.403 1.00 88.25 382 LEU A O 1
ATOM 3207 N N . TRP A 1 383 ? 6.270 -2.892 -23.113 1.00 86.25 383 TRP A N 1
ATOM 3208 C CA . TRP A 1 383 ? 5.657 -1.560 -23.032 1.00 86.25 383 TRP A CA 1
ATOM 3209 C C . TRP A 1 383 ? 6.551 -0.492 -22.388 1.00 86.25 383 TRP A C 1
ATOM 3211 O O . TRP A 1 383 ? 6.316 0.700 -22.578 1.00 86.25 383 TRP A O 1
ATOM 3221 N N . SER A 1 384 ? 7.546 -0.909 -21.602 1.00 83.00 384 SER A N 1
ATOM 3222 C CA . SER A 1 384 ? 8.461 -0.013 -20.887 1.00 83.00 384 SER A CA 1
ATOM 3223 C C . SER A 1 384 ? 9.734 0.314 -21.671 1.00 83.00 384 SER A C 1
ATOM 3225 O O . SER A 1 384 ? 10.476 1.215 -21.278 1.00 83.00 384 SER A O 1
ATOM 3227 N N . ILE A 1 385 ? 9.991 -0.400 -22.771 1.00 86.25 385 ILE A N 1
ATOM 3228 C CA . ILE A 1 385 ? 11.187 -0.221 -23.596 1.00 86.25 385 ILE A CA 1
ATOM 3229 C C . ILE A 1 385 ? 10.892 0.831 -24.676 1.00 86.25 385 ILE A C 1
ATOM 3231 O O . ILE A 1 385 ? 9.870 0.726 -25.358 1.00 86.25 385 ILE A O 1
ATOM 3235 N N . PRO A 1 386 ? 11.768 1.835 -24.875 1.00 84.81 386 PRO A N 1
ATOM 3236 C CA . PRO A 1 386 ? 11.627 2.792 -25.967 1.00 84.81 386 PRO A CA 1
ATOM 3237 C C . PRO A 1 386 ? 11.556 2.092 -27.317 1.00 84.81 386 PRO A C 1
ATOM 3239 O O . PRO A 1 386 ? 12.342 1.186 -27.595 1.00 84.81 386 PRO A O 1
ATOM 3242 N N . GLU A 1 387 ? 10.658 2.555 -28.180 1.00 82.81 387 GLU A N 1
ATOM 3243 C CA . GLU A 1 387 ? 10.431 1.948 -29.491 1.00 82.81 387 GLU A CA 1
ATOM 3244 C C . GLU A 1 387 ? 11.720 1.845 -30.315 1.00 82.81 387 GLU A C 1
ATOM 3246 O O . GLU A 1 387 ? 11.955 0.822 -30.955 1.00 82.81 387 GLU A O 1
ATOM 3251 N N . GLU A 1 388 ? 12.600 2.852 -30.246 1.00 84.19 388 GLU A N 1
ATOM 3252 C CA . GLU A 1 388 ? 13.851 2.858 -31.013 1.00 84.19 388 GLU A CA 1
ATOM 3253 C C . GLU A 1 388 ? 14.870 1.812 -30.529 1.00 84.19 388 GLU A C 1
ATOM 3255 O O . GLU A 1 388 ? 15.898 1.614 -31.177 1.00 84.19 388 GLU A O 1
ATOM 3260 N N . ARG A 1 389 ? 14.618 1.169 -29.384 1.00 86.19 389 ARG A N 1
ATOM 3261 C CA . ARG A 1 389 ? 15.463 0.125 -28.785 1.00 86.19 389 ARG A CA 1
ATOM 3262 C C . ARG A 1 389 ? 14.834 -1.268 -28.871 1.00 86.19 389 ARG A C 1
ATOM 3264 O O . ARG A 1 389 ? 15.495 -2.250 -28.544 1.00 86.19 389 ARG A O 1
ATOM 3271 N N . ILE A 1 390 ? 13.587 -1.396 -29.332 1.00 88.06 390 ILE A N 1
ATOM 3272 C CA . ILE A 1 390 ? 12.934 -2.701 -29.505 1.00 88.06 390 ILE A CA 1
ATOM 3273 C C . ILE A 1 390 ? 13.467 -3.367 -30.782 1.00 88.06 390 ILE A C 1
ATOM 3275 O O . ILE A 1 390 ? 13.032 -3.087 -31.898 1.00 88.06 390 ILE A O 1
ATOM 3279 N N . THR A 1 391 ? 14.419 -4.285 -30.617 1.00 89.44 391 THR A N 1
ATOM 3280 C CA . THR A 1 391 ? 14.971 -5.085 -31.719 1.00 89.44 391 THR A CA 1
ATOM 3281 C C . THR A 1 391 ? 14.136 -6.340 -31.984 1.00 89.44 391 THR A C 1
ATOM 3283 O O . THR A 1 391 ? 13.399 -6.812 -31.117 1.00 89.44 391 THR A O 1
ATOM 3286 N N . LYS A 1 392 ? 14.300 -6.957 -33.166 1.00 87.81 392 LYS A N 1
ATOM 3287 C CA . LYS A 1 392 ? 13.672 -8.255 -33.481 1.00 87.81 392 LYS A CA 1
ATOM 3288 C C . LYS A 1 392 ? 13.976 -9.312 -32.410 1.00 87.81 392 LYS A C 1
ATOM 3290 O O . LYS A 1 392 ? 13.083 -10.033 -31.995 1.00 87.81 392 LYS A O 1
ATOM 3295 N N . LYS A 1 393 ? 15.217 -9.350 -31.920 1.00 90.25 393 LYS A N 1
ATOM 3296 C CA . LYS A 1 393 ? 15.663 -10.299 -30.893 1.00 90.25 393 LYS A CA 1
ATOM 3297 C C . LYS A 1 393 ? 14.944 -10.092 -29.555 1.00 90.25 393 LYS A C 1
ATOM 3299 O O . LYS A 1 393 ? 14.577 -11.067 -28.910 1.00 90.25 393 LYS A O 1
ATOM 3304 N N . ILE A 1 394 ? 14.706 -8.838 -29.162 1.00 91.06 394 ILE A N 1
ATOM 3305 C CA . ILE A 1 394 ? 13.919 -8.502 -27.965 1.00 91.06 394 ILE A CA 1
ATOM 3306 C C . ILE A 1 394 ? 12.461 -8.949 -28.135 1.00 91.06 394 ILE A C 1
ATOM 3308 O O . ILE A 1 394 ? 11.900 -9.546 -27.218 1.00 91.06 394 ILE A O 1
ATOM 3312 N N . ILE A 1 395 ? 11.865 -8.714 -29.309 1.00 91.00 395 ILE A N 1
ATOM 3313 C CA . ILE A 1 395 ? 10.501 -9.168 -29.621 1.00 91.00 395 ILE A CA 1
ATOM 3314 C C . ILE A 1 395 ? 10.412 -10.695 -29.550 1.00 91.00 395 ILE A C 1
ATOM 3316 O O . ILE A 1 395 ? 9.515 -11.216 -28.894 1.00 91.00 395 ILE A O 1
ATOM 3320 N N . ASP A 1 396 ? 11.350 -11.405 -30.180 1.00 89.44 396 ASP A N 1
ATOM 3321 C CA . ASP A 1 396 ? 11.363 -12.868 -30.209 1.00 89.44 396 ASP A CA 1
ATOM 3322 C C . ASP A 1 396 ? 11.425 -13.443 -28.778 1.00 89.44 396 ASP A C 1
ATOM 3324 O O . ASP A 1 396 ? 10.611 -14.299 -28.431 1.00 89.44 396 ASP A O 1
ATOM 3328 N N . PHE A 1 397 ? 12.295 -12.908 -27.904 1.00 89.69 397 PHE A N 1
ATOM 3329 C CA . PHE A 1 397 ? 12.336 -13.314 -26.490 1.00 89.69 397 PHE A CA 1
ATOM 3330 C C . PHE A 1 397 ? 11.034 -13.017 -25.740 1.00 89.69 397 PHE A C 1
ATOM 3332 O O . PHE A 1 397 ? 10.569 -13.859 -24.971 1.00 89.69 397 PHE A O 1
ATOM 3339 N N . ALA A 1 398 ? 10.447 -11.835 -25.946 1.00 90.94 398 ALA A N 1
ATOM 3340 C CA . ALA A 1 398 ? 9.222 -11.448 -25.257 1.00 90.94 398 ALA A CA 1
ATOM 3341 C C . ALA A 1 398 ? 8.043 -12.351 -25.641 1.00 90.94 398 ALA A C 1
ATOM 3343 O O . ALA A 1 398 ? 7.323 -12.816 -24.761 1.00 90.94 398 ALA A O 1
ATOM 3344 N N . LEU A 1 399 ? 7.872 -12.630 -26.938 1.00 90.50 399 LEU A N 1
ATOM 3345 C CA . LEU A 1 399 ? 6.760 -13.433 -27.455 1.00 90.50 399 LEU A CA 1
ATOM 3346 C C . LEU A 1 399 ? 6.915 -14.930 -27.168 1.00 90.50 399 LEU A C 1
ATOM 3348 O O . LEU A 1 399 ? 5.908 -15.628 -27.023 1.00 90.50 399 LEU A O 1
ATOM 3352 N N . ASP A 1 400 ? 8.145 -15.440 -27.067 1.00 88.06 400 ASP A N 1
ATOM 3353 C CA . ASP A 1 400 ? 8.375 -16.817 -26.622 1.00 88.06 400 ASP A CA 1
ATOM 3354 C C . ASP A 1 400 ? 7.961 -17.012 -25.152 1.00 88.06 400 ASP A C 1
ATOM 3356 O O . ASP A 1 400 ? 7.480 -18.089 -24.795 1.00 88.06 400 ASP A O 1
ATOM 3360 N N . LYS A 1 401 ? 8.081 -15.971 -24.315 1.00 87.31 401 LYS A N 1
ATOM 3361 C CA . LYS A 1 401 ? 7.678 -16.003 -22.902 1.00 87.31 401 LYS A CA 1
ATOM 3362 C C . LYS A 1 401 ? 6.186 -15.728 -22.704 1.00 87.31 401 LYS A C 1
ATOM 3364 O O . LYS A 1 401 ? 5.494 -16.511 -22.060 1.00 87.31 401 LYS A O 1
ATOM 3369 N N . ASP A 1 402 ? 5.698 -14.631 -23.276 1.00 89.06 402 ASP A N 1
ATOM 3370 C CA . ASP A 1 402 ? 4.303 -14.205 -23.217 1.00 89.06 402 ASP A CA 1
ATOM 3371 C C . ASP A 1 402 ? 3.869 -13.604 -24.561 1.00 89.06 402 ASP A C 1
ATOM 3373 O O . ASP A 1 402 ? 4.218 -12.477 -24.927 1.00 89.06 402 ASP A O 1
ATOM 3377 N N . GLN A 1 403 ? 3.047 -14.362 -25.290 1.00 89.81 403 GLN A N 1
ATOM 3378 C CA . GLN A 1 403 ? 2.543 -13.957 -26.600 1.00 89.81 403 GLN A CA 1
ATOM 3379 C C . GLN A 1 403 ? 1.638 -12.720 -26.531 1.00 89.81 403 GLN A C 1
ATOM 3381 O O . GLN A 1 403 ? 1.458 -12.047 -27.547 1.00 89.81 403 GLN A O 1
ATOM 3386 N N . ALA A 1 404 ? 1.077 -12.394 -25.361 1.00 89.12 404 ALA A N 1
ATOM 3387 C CA . ALA A 1 404 ? 0.189 -11.252 -25.196 1.00 89.12 404 ALA A CA 1
ATOM 3388 C C . ALA A 1 404 ? 0.915 -9.904 -25.321 1.00 89.12 404 ALA A C 1
ATOM 3390 O O . ALA A 1 404 ? 0.275 -8.882 -25.588 1.00 89.12 404 ALA A O 1
ATOM 3391 N N . GLN A 1 405 ? 2.248 -9.901 -25.211 1.00 91.44 405 GLN A N 1
ATOM 3392 C CA . GLN A 1 405 ? 3.067 -8.709 -25.413 1.00 91.44 405 GLN A CA 1
ATOM 3393 C C . GLN A 1 405 ? 3.113 -8.241 -26.879 1.00 91.44 405 GLN A C 1
ATOM 3395 O O . GLN A 1 405 ? 3.594 -7.138 -27.148 1.00 91.44 405 GLN A O 1
ATOM 3400 N N . ILE A 1 406 ? 2.553 -9.009 -27.829 1.00 92.00 406 ILE A N 1
ATOM 3401 C CA . ILE A 1 406 ? 2.400 -8.581 -29.231 1.00 92.00 406 ILE A CA 1
ATOM 3402 C C . ILE A 1 406 ? 1.666 -7.241 -29.357 1.00 92.00 406 ILE A C 1
ATOM 3404 O O . ILE A 1 406 ? 1.948 -6.474 -30.276 1.00 92.00 406 ILE A O 1
ATOM 3408 N N . ARG A 1 407 ? 0.791 -6.914 -28.395 1.00 90.31 407 ARG A N 1
ATOM 3409 C CA . ARG A 1 407 ? 0.062 -5.639 -28.330 1.00 90.31 407 ARG A CA 1
ATOM 3410 C C . ARG A 1 407 ? 0.974 -4.403 -28.277 1.00 90.31 407 ARG A C 1
ATOM 3412 O O . ARG A 1 407 ? 0.540 -3.315 -28.644 1.00 90.31 407 ARG A O 1
ATOM 3419 N N . TYR A 1 408 ? 2.218 -4.563 -27.818 1.00 89.56 408 TYR A N 1
ATOM 3420 C CA . TYR A 1 408 ? 3.204 -3.482 -27.704 1.00 89.56 408 TYR A CA 1
ATOM 3421 C C . TYR A 1 408 ? 4.152 -3.408 -28.906 1.00 89.56 408 TYR A C 1
ATOM 3423 O O . TYR A 1 408 ? 4.935 -2.467 -29.021 1.00 89.56 408 TYR A O 1
ATOM 3431 N N . VAL A 1 409 ? 4.074 -4.365 -29.834 1.00 90.25 409 VAL A N 1
ATOM 3432 C CA . VAL A 1 409 ? 4.832 -4.317 -31.085 1.00 90.25 409 VAL A CA 1
ATOM 3433 C C . VAL A 1 409 ? 4.084 -3.414 -32.062 1.00 90.25 409 VAL A C 1
ATOM 3435 O O . VAL A 1 409 ? 2.995 -3.745 -32.521 1.00 90.25 409 VAL A O 1
ATOM 3438 N N . ARG A 1 410 ? 4.661 -2.255 -32.397 1.00 86.38 410 ARG A N 1
ATOM 3439 C CA . ARG A 1 410 ? 3.977 -1.236 -33.215 1.00 86.38 410 ARG A CA 1
ATOM 3440 C C . ARG A 1 410 ? 3.793 -1.635 -34.680 1.00 86.38 410 ARG A C 1
ATOM 3442 O O . ARG A 1 410 ? 2.792 -1.264 -35.283 1.00 86.38 410 ARG A O 1
ATOM 3449 N N . ASN A 1 411 ? 4.768 -2.341 -35.254 1.00 88.06 411 ASN A N 1
ATOM 3450 C CA . ASN A 1 411 ? 4.792 -2.717 -36.672 1.00 88.06 411 ASN A CA 1
ATOM 3451 C C . ASN A 1 411 ? 5.145 -4.208 -36.845 1.00 88.06 411 ASN A C 1
ATOM 3453 O O . ASN A 1 411 ? 6.206 -4.527 -37.387 1.00 88.06 411 ASN A O 1
ATOM 3457 N N . PRO A 1 412 ? 4.301 -5.137 -36.361 1.00 92.62 412 PRO A N 1
ATOM 3458 C CA . PRO A 1 412 ? 4.556 -6.563 -36.511 1.00 92.62 412 PRO A CA 1
ATOM 3459 C C . PRO A 1 412 ? 4.435 -6.973 -37.984 1.00 92.62 412 PRO A C 1
ATOM 3461 O O . PRO A 1 412 ? 3.544 -6.511 -38.703 1.00 92.62 412 PRO A O 1
ATOM 3464 N N . THR A 1 413 ? 5.329 -7.850 -38.447 1.00 93.12 413 THR A N 1
ATOM 3465 C CA . THR A 1 413 ? 5.252 -8.396 -39.809 1.00 93.12 413 THR A CA 1
ATOM 3466 C C . THR A 1 413 ? 4.165 -9.466 -39.897 1.00 93.12 413 THR A C 1
ATOM 3468 O O . THR A 1 413 ? 3.864 -10.144 -38.915 1.00 93.12 413 THR A O 1
ATOM 3471 N N . GLU A 1 414 ? 3.589 -9.663 -41.087 1.00 94.00 414 GLU A N 1
ATOM 3472 C CA . GLU A 1 414 ? 2.598 -10.728 -41.302 1.00 94.00 414 GLU A CA 1
ATOM 3473 C C . GLU A 1 414 ? 3.163 -12.108 -40.926 1.00 94.00 414 GLU A C 1
ATOM 3475 O O . GLU A 1 414 ? 2.502 -12.869 -40.225 1.00 94.00 414 GLU A O 1
ATOM 3480 N N . GLU A 1 415 ? 4.407 -12.400 -41.317 1.00 93.62 415 GLU A N 1
ATOM 3481 C CA . GLU A 1 415 ? 5.107 -13.648 -40.983 1.00 93.62 415 GLU A CA 1
ATOM 3482 C C . GLU A 1 415 ? 5.198 -13.874 -39.466 1.00 93.62 415 GLU A C 1
ATOM 3484 O O . GLU A 1 415 ? 4.913 -14.969 -38.980 1.00 93.62 415 GLU A O 1
ATOM 3489 N N . MET A 1 416 ? 5.540 -12.828 -38.706 1.00 93.38 416 MET A N 1
ATOM 3490 C CA . MET A 1 416 ? 5.616 -12.880 -37.246 1.00 93.38 416 MET A CA 1
ATOM 3491 C C . MET A 1 416 ? 4.252 -13.198 -36.629 1.00 93.38 416 MET A C 1
ATOM 3493 O O . MET A 1 416 ? 4.164 -14.067 -35.763 1.00 93.38 416 MET A O 1
ATOM 3497 N N . LEU A 1 417 ? 3.186 -12.536 -37.090 1.00 95.12 417 LEU A N 1
ATOM 3498 C CA . LEU A 1 417 ? 1.829 -12.765 -36.588 1.00 95.12 417 LEU A CA 1
ATOM 3499 C C . LEU A 1 417 ? 1.323 -14.170 -36.924 1.00 95.12 417 LEU A C 1
ATOM 3501 O O . LEU A 1 417 ? 0.745 -14.834 -36.066 1.00 95.12 417 LEU A O 1
ATOM 3505 N N . VAL A 1 418 ? 1.566 -14.645 -38.148 1.00 93.88 418 VAL A N 1
ATOM 3506 C CA . VAL A 1 418 ? 1.212 -16.008 -38.566 1.00 93.88 418 VAL A CA 1
ATOM 3507 C C . VAL A 1 418 ? 1.950 -17.036 -37.707 1.00 93.88 418 VAL A C 1
ATOM 3509 O O . VAL A 1 418 ? 1.319 -17.959 -37.196 1.00 93.88 418 VAL A O 1
ATOM 3512 N N . ASN A 1 419 ? 3.255 -16.861 -37.471 1.00 91.69 419 ASN A N 1
ATOM 3513 C CA . ASN A 1 419 ? 4.029 -17.746 -36.597 1.00 91.69 419 ASN A CA 1
ATOM 3514 C C . ASN A 1 419 ? 3.516 -17.710 -35.141 1.00 91.69 419 ASN A C 1
ATOM 3516 O O . ASN A 1 419 ? 3.311 -18.761 -34.533 1.00 91.69 419 ASN A O 1
ATOM 3520 N N . LEU A 1 420 ? 3.218 -16.523 -34.603 1.00 93.75 420 LEU A N 1
ATOM 3521 C CA . LEU A 1 420 ? 2.656 -16.341 -33.260 1.00 93.75 420 LEU A CA 1
ATOM 3522 C C . LEU A 1 420 ? 1.344 -17.114 -33.079 1.00 93.75 420 LEU A C 1
ATOM 3524 O O . LEU A 1 420 ? 1.210 -17.914 -32.153 1.00 93.75 420 LEU A O 1
ATOM 3528 N N . ILE A 1 421 ? 0.402 -16.913 -34.001 1.00 94.56 421 ILE A N 1
ATOM 3529 C CA . ILE A 1 421 ? -0.897 -17.595 -34.021 1.00 94.56 421 ILE A CA 1
ATOM 3530 C C . ILE A 1 421 ? -0.710 -19.097 -34.207 1.00 94.56 421 ILE A C 1
ATOM 3532 O O . ILE A 1 421 ? -1.448 -19.892 -33.623 1.00 94.56 421 ILE A O 1
ATOM 3536 N N . SER A 1 422 ? 0.293 -19.498 -34.993 1.00 90.31 422 SER A N 1
ATOM 3537 C CA . SER A 1 422 ? 0.592 -20.906 -35.190 1.00 90.31 422 SER A CA 1
ATOM 3538 C C . SER A 1 422 ? 0.967 -21.602 -33.878 1.00 90.31 422 SER A C 1
ATOM 3540 O O . SER A 1 422 ? 0.494 -22.704 -33.604 1.00 90.31 422 SER A O 1
ATOM 3542 N N . LYS A 1 423 ? 1.743 -20.934 -33.021 1.00 89.00 423 LYS A N 1
ATOM 3543 C CA . LYS A 1 423 ? 2.105 -21.448 -31.697 1.00 89.00 423 LYS A CA 1
ATOM 3544 C C . LYS A 1 423 ? 0.940 -21.347 -30.705 1.00 89.00 423 LYS A C 1
ATOM 3546 O O . LYS A 1 423 ? 0.704 -22.286 -29.950 1.00 89.00 423 LYS A O 1
ATOM 3551 N N . ASN A 1 424 ? 0.215 -20.226 -30.704 1.00 90.75 424 ASN A N 1
ATOM 3552 C CA . ASN A 1 424 ? -0.878 -19.951 -29.773 1.00 90.75 424 ASN A CA 1
ATOM 3553 C C . ASN A 1 424 ? -2.015 -19.160 -30.457 1.00 90.75 424 ASN A C 1
ATOM 3555 O O . ASN A 1 424 ? -1.949 -17.930 -30.538 1.00 90.75 424 ASN A O 1
ATOM 3559 N N . PRO A 1 425 ? -3.106 -19.825 -30.882 1.00 89.00 425 PRO A N 1
ATOM 3560 C CA . PRO A 1 425 ? -4.225 -19.162 -31.553 1.00 89.00 425 PRO A CA 1
ATOM 3561 C C . PRO A 1 425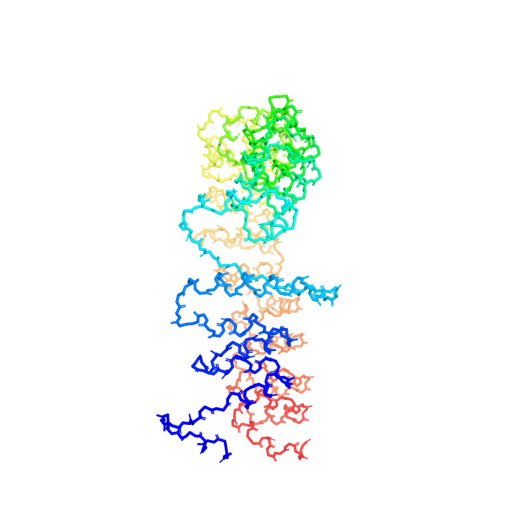 ? -4.923 -18.095 -30.702 1.00 89.00 425 PRO A C 1
ATOM 3563 O O . PRO A 1 425 ? -5.461 -17.132 -31.248 1.00 89.00 425 PRO A O 1
ATOM 3566 N N . ARG A 1 426 ? -4.889 -18.216 -29.365 1.00 88.38 426 ARG A N 1
ATOM 3567 C CA . ARG A 1 426 ? -5.511 -17.231 -28.465 1.00 88.38 426 ARG A CA 1
ATOM 3568 C C . ARG A 1 426 ? -4.805 -15.882 -28.490 1.00 88.38 426 ARG A C 1
ATOM 3570 O O . ARG A 1 426 ? -5.470 -14.879 -28.267 1.00 88.38 426 ARG A O 1
ATOM 3577 N N . ALA A 1 427 ? -3.516 -15.832 -28.838 1.00 91.94 427 ALA A N 1
ATOM 3578 C CA . ALA A 1 427 ? -2.778 -14.575 -28.978 1.00 91.94 427 ALA A CA 1
ATOM 3579 C C . ALA A 1 427 ? -3.400 -13.633 -30.028 1.00 91.94 427 ALA A C 1
ATOM 3581 O O . ALA A 1 427 ? -3.153 -12.431 -30.004 1.00 91.94 427 ALA A O 1
ATOM 3582 N N . PHE A 1 428 ? -4.257 -14.155 -30.916 1.00 93.38 428 PHE A N 1
ATOM 3583 C CA . PHE A 1 428 ? -5.008 -13.360 -31.880 1.00 93.38 428 PHE A CA 1
ATOM 3584 C C . PHE A 1 428 ? -5.816 -12.220 -31.238 1.00 93.38 428 PHE A C 1
ATOM 3586 O O . PHE A 1 428 ? -5.923 -11.155 -31.840 1.00 93.38 428 PHE A O 1
ATOM 3593 N N . CYS A 1 429 ? -6.363 -12.402 -30.026 1.00 92.44 429 CYS A N 1
ATOM 3594 C CA . CYS A 1 429 ? -7.149 -11.352 -29.365 1.00 92.44 429 CYS A CA 1
ATOM 3595 C C . CYS A 1 429 ? -6.321 -10.129 -28.941 1.00 92.44 429 CYS A C 1
ATOM 3597 O O . CYS A 1 429 ? -6.899 -9.087 -28.650 1.00 92.44 429 CYS A O 1
ATOM 3599 N N . GLU A 1 430 ? -4.993 -10.252 -28.926 1.00 92.94 430 GLU A N 1
ATOM 3600 C CA . GLU A 1 430 ? -4.052 -9.198 -28.534 1.00 92.94 430 GLU A CA 1
ATOM 3601 C C . GLU A 1 430 ? -3.495 -8.422 -29.737 1.00 92.94 430 GLU A C 1
ATOM 3603 O O . GLU A 1 430 ? -2.767 -7.442 -29.577 1.00 92.94 430 GLU A O 1
ATOM 3608 N N . ILE A 1 431 ? -3.835 -8.844 -30.960 1.00 93.12 431 ILE A N 1
ATOM 3609 C CA . ILE A 1 431 ? -3.398 -8.192 -32.194 1.00 93.12 431 ILE A CA 1
ATOM 3610 C C . ILE A 1 431 ? -4.338 -7.024 -32.503 1.00 93.12 431 ILE A C 1
ATOM 3612 O O . ILE A 1 431 ? -5.542 -7.203 -32.696 1.00 93.12 431 ILE A O 1
ATOM 3616 N N . ASP A 1 432 ? -3.778 -5.821 -32.636 1.00 91.44 432 ASP A N 1
ATOM 3617 C CA . ASP A 1 432 ? -4.529 -4.658 -33.112 1.00 91.44 432 ASP A CA 1
ATOM 3618 C C . ASP A 1 432 ? -5.134 -4.950 -34.499 1.00 91.44 432 ASP A C 1
ATOM 3620 O O . ASP A 1 432 ? -4.443 -5.360 -35.439 1.00 91.44 432 ASP A O 1
ATOM 3624 N N . HIS A 1 433 ? -6.439 -4.699 -34.642 1.00 91.56 433 HIS A N 1
ATOM 3625 C CA . HIS A 1 433 ? -7.209 -4.928 -35.864 1.00 91.56 433 HIS A CA 1
ATOM 3626 C C . HIS A 1 433 ? -6.568 -4.343 -37.132 1.00 91.56 433 HIS A C 1
ATOM 3628 O O . HIS A 1 433 ? -6.803 -4.876 -38.221 1.00 91.56 433 HIS A O 1
ATOM 3634 N N . LYS A 1 434 ? -5.771 -3.269 -37.023 1.00 91.31 434 LYS A N 1
ATOM 3635 C CA . LYS A 1 434 ? -5.072 -2.667 -38.171 1.00 91.31 434 LYS A CA 1
ATOM 3636 C C . LYS A 1 434 ? -3.998 -3.578 -38.776 1.00 91.31 434 LYS A C 1
ATOM 3638 O O . LYS A 1 434 ? -3.718 -3.456 -39.965 1.00 91.31 434 LYS A O 1
ATOM 3643 N N . HIS A 1 435 ? -3.434 -4.498 -37.991 1.00 93.31 435 HIS A N 1
ATOM 3644 C CA . HIS A 1 435 ? -2.410 -5.451 -38.432 1.00 93.31 435 HIS A CA 1
ATOM 3645 C C . HIS A 1 435 ? -2.990 -6.800 -38.873 1.00 93.31 435 HIS A C 1
ATOM 3647 O O . HIS A 1 435 ? -2.269 -7.637 -39.411 1.00 93.31 435 HIS A O 1
ATOM 3653 N N . VAL A 1 436 ? -4.295 -7.024 -38.690 1.00 93.19 436 VAL A N 1
ATOM 3654 C CA . VAL A 1 436 ? -4.941 -8.273 -39.102 1.00 93.19 436 VAL A CA 1
ATOM 3655 C C . VAL A 1 436 ? -5.118 -8.288 -40.625 1.00 93.19 436 VAL A C 1
ATOM 3657 O O . VAL A 1 436 ? -5.958 -7.584 -41.206 1.00 93.19 436 VAL A O 1
ATOM 3660 N N . THR A 1 437 ? -4.334 -9.127 -41.292 1.00 93.94 437 THR A N 1
ATOM 3661 C CA . THR A 1 437 ? -4.464 -9.413 -42.725 1.00 93.94 437 THR A CA 1
ATOM 3662 C C . THR A 1 437 ? -5.365 -10.626 -42.966 1.00 93.94 437 THR A C 1
ATOM 3664 O O . THR A 1 437 ? -5.796 -11.298 -42.026 1.00 93.94 437 THR A O 1
ATOM 3667 N N . TYR A 1 438 ? -5.678 -10.907 -44.234 1.00 91.25 438 TYR A N 1
ATOM 3668 C CA . TYR A 1 438 ? -6.451 -12.096 -44.597 1.00 91.25 438 TYR A CA 1
ATOM 3669 C C . TYR A 1 438 ? -5.745 -13.385 -44.156 1.00 91.25 438 TYR A C 1
ATOM 3671 O O . TYR A 1 438 ? -6.389 -14.254 -43.578 1.00 91.25 438 TYR A O 1
ATOM 3679 N N . ASN A 1 439 ? -4.428 -13.479 -44.365 1.00 93.38 439 ASN A N 1
ATOM 3680 C CA . ASN A 1 439 ? -3.641 -14.664 -44.020 1.00 93.38 439 ASN A CA 1
ATOM 3681 C C . ASN A 1 439 ? -3.590 -14.890 -42.504 1.00 93.38 439 ASN A C 1
ATOM 3683 O O . ASN A 1 439 ? -3.810 -16.007 -42.045 1.00 93.38 439 ASN A O 1
ATOM 3687 N N . VAL A 1 440 ? -3.390 -13.820 -41.726 1.00 94.56 440 VAL A N 1
ATOM 3688 C CA . VAL A 1 440 ? -3.407 -13.853 -40.252 1.00 94.56 440 VAL A CA 1
ATOM 3689 C C . VAL A 1 440 ? -4.771 -14.322 -39.736 1.00 94.56 440 VAL A C 1
ATOM 3691 O O . VAL A 1 440 ? -4.843 -15.210 -38.889 1.00 94.56 440 VAL A O 1
ATOM 3694 N N . ALA A 1 441 ? -5.865 -13.770 -40.273 1.00 92.25 441 ALA A N 1
ATOM 3695 C CA . ALA A 1 441 ? -7.219 -14.169 -39.892 1.00 92.25 441 ALA A CA 1
ATOM 3696 C C . ALA A 1 441 ? -7.549 -15.614 -40.308 1.00 92.25 441 ALA A C 1
ATOM 3698 O O . ALA A 1 441 ? -8.146 -16.347 -39.524 1.00 92.25 441 ALA A O 1
ATOM 3699 N N . LEU A 1 442 ? -7.144 -16.035 -41.511 1.00 91.00 442 LEU A N 1
ATOM 3700 C CA . LEU A 1 442 ? -7.343 -17.397 -42.009 1.00 91.00 442 LEU A CA 1
ATOM 3701 C C . LEU A 1 442 ? -6.606 -18.421 -41.141 1.00 91.00 442 LEU A C 1
ATOM 3703 O O . LEU A 1 442 ? -7.183 -19.449 -40.793 1.00 91.00 442 LEU A O 1
ATOM 3707 N N . GLU A 1 443 ? -5.349 -18.147 -40.789 1.00 93.44 443 GLU A N 1
ATOM 3708 C CA . GLU A 1 443 ? -4.554 -19.043 -39.948 1.00 93.44 443 GLU A CA 1
ATOM 3709 C C . GLU A 1 443 ? -5.151 -19.160 -38.540 1.00 93.44 443 GLU A C 1
ATOM 3711 O O . GLU A 1 443 ? -5.299 -20.269 -38.026 1.00 93.44 443 GLU A O 1
ATOM 3716 N N . ALA A 1 444 ? -5.575 -18.039 -37.943 1.00 92.69 444 ALA A N 1
ATOM 3717 C CA . ALA A 1 444 ? -6.246 -18.041 -36.643 1.00 92.69 444 ALA A CA 1
ATOM 3718 C C . ALA A 1 444 ? -7.543 -18.856 -36.673 1.00 92.69 444 ALA A C 1
ATOM 3720 O O . ALA A 1 444 ? -7.769 -19.691 -35.797 1.00 92.69 444 ALA A O 1
ATOM 3721 N N . PHE A 1 445 ? -8.353 -18.666 -37.720 1.00 90.00 445 PHE A N 1
ATOM 3722 C CA . PHE A 1 445 ? -9.626 -19.360 -37.887 1.00 90.00 445 PHE A CA 1
ATOM 3723 C C . PHE A 1 445 ? -9.466 -20.876 -37.996 1.00 90.00 445 PHE A C 1
ATOM 3725 O O . PHE A 1 445 ? -10.188 -21.622 -37.338 1.00 90.00 445 PHE A O 1
ATOM 3732 N N . LYS A 1 446 ? -8.506 -21.322 -38.817 1.00 90.12 446 LYS A N 1
ATOM 3733 C CA . LYS A 1 446 ? -8.217 -22.745 -39.034 1.00 90.12 446 LYS A CA 1
ATOM 3734 C C . LYS A 1 446 ? -7.792 -23.455 -37.753 1.00 90.12 446 LYS A C 1
ATOM 3736 O O . LYS A 1 446 ? -8.056 -24.644 -37.611 1.00 90.12 446 LYS A O 1
ATOM 3741 N N . ARG A 1 447 ? -7.107 -22.753 -36.845 1.00 90.25 447 ARG A N 1
ATOM 3742 C CA . ARG A 1 447 ? -6.597 -23.344 -35.601 1.00 90.25 447 ARG A CA 1
ATOM 3743 C C . ARG A 1 447 ? -7.587 -23.278 -34.451 1.00 90.25 447 ARG A C 1
ATOM 3745 O O . ARG A 1 447 ? -7.671 -24.228 -33.681 1.00 90.25 447 ARG A O 1
ATOM 3752 N N . ASP A 1 448 ? -8.311 -22.172 -34.321 1.00 89.69 448 ASP A N 1
ATOM 3753 C CA . ASP A 1 448 ? -9.312 -21.999 -33.274 1.00 89.69 448 ASP A CA 1
ATOM 3754 C C . ASP A 1 448 ? -10.464 -21.121 -33.771 1.00 89.69 448 ASP A C 1
ATOM 3756 O O . ASP A 1 448 ? -10.349 -19.900 -33.899 1.00 89.69 448 ASP A O 1
ATOM 3760 N N . LYS A 1 449 ? -11.625 -21.742 -33.994 1.00 87.00 449 LYS A N 1
ATOM 3761 C CA . LYS A 1 449 ? -12.837 -21.055 -34.453 1.00 87.00 449 LYS A CA 1
ATOM 3762 C C . LYS A 1 449 ? -13.339 -19.993 -33.466 1.00 87.00 449 LYS A C 1
ATOM 3764 O O . LYS A 1 449 ? -14.074 -19.095 -33.880 1.00 87.00 449 LYS A O 1
ATOM 3769 N N . VAL A 1 450 ? -12.948 -20.044 -32.185 1.00 87.50 450 VAL A N 1
ATOM 3770 C CA . VAL A 1 450 ? -13.288 -19.020 -31.177 1.00 87.50 450 VAL A CA 1
ATOM 3771 C C . VAL A 1 450 ? -12.672 -17.663 -31.535 1.00 87.50 450 VAL A C 1
ATOM 3773 O O . VAL A 1 450 ? -13.259 -16.623 -31.224 1.00 87.50 450 VAL A O 1
ATOM 3776 N N . THR A 1 451 ? -11.557 -17.645 -32.278 1.00 88.12 451 THR A N 1
ATOM 3777 C CA . THR A 1 451 ? -10.902 -16.408 -32.752 1.00 88.12 451 THR A CA 1
ATOM 3778 C C . THR A 1 451 ? -11.838 -15.519 -33.577 1.00 88.12 451 THR A C 1
ATOM 3780 O O . THR A 1 451 ? -11.687 -14.297 -33.573 1.00 88.12 451 THR A O 1
ATOM 3783 N N . LEU A 1 452 ? -12.882 -16.095 -34.191 1.00 86.81 452 LEU A N 1
ATOM 3784 C CA . LEU A 1 452 ? -13.944 -15.380 -34.907 1.00 86.81 452 LEU A CA 1
ATOM 3785 C C . LEU A 1 452 ? -14.610 -14.278 -34.063 1.00 86.81 452 LEU A C 1
ATOM 3787 O O . LEU A 1 452 ? -15.068 -13.269 -34.606 1.00 86.81 452 LEU A O 1
ATOM 3791 N N . LEU A 1 453 ? -14.669 -14.440 -32.736 1.00 85.81 453 LEU A N 1
ATOM 3792 C CA . LEU A 1 453 ? -15.219 -13.427 -31.833 1.00 85.81 453 LEU A CA 1
ATOM 3793 C C . LEU A 1 453 ? -14.416 -12.122 -31.870 1.00 85.81 453 LEU A C 1
ATOM 3795 O O . LEU A 1 453 ? -15.035 -11.056 -31.846 1.00 85.81 453 LEU A O 1
ATOM 3799 N N . TYR A 1 454 ? -13.094 -12.234 -32.012 1.00 87.31 454 TYR A N 1
ATOM 3800 C CA . TYR A 1 454 ? -12.112 -11.149 -31.961 1.00 87.31 454 TYR A CA 1
ATOM 3801 C C . TYR A 1 454 ? -11.720 -10.616 -33.347 1.00 87.31 454 TYR A C 1
ATOM 3803 O O . TYR A 1 454 ? -10.950 -9.671 -33.455 1.00 87.31 454 TYR A O 1
ATOM 3811 N N . MET A 1 455 ? -12.227 -11.208 -34.433 1.00 90.12 455 MET A N 1
ATOM 3812 C CA . MET A 1 455 ? -11.884 -10.763 -35.783 1.00 90.12 455 MET A CA 1
ATOM 3813 C C . MET A 1 455 ? -12.473 -9.385 -36.118 1.00 90.12 455 MET A C 1
ATOM 3815 O O . MET A 1 455 ? -13.637 -9.112 -35.795 1.00 90.12 455 MET A O 1
ATOM 3819 N N . PRO A 1 456 ? -11.746 -8.560 -36.899 1.00 87.88 456 PRO A N 1
ATOM 3820 C CA . PRO A 1 456 ? -12.305 -7.357 -37.496 1.00 87.88 456 PRO A CA 1
ATOM 3821 C C . PRO A 1 456 ? -13.592 -7.661 -38.286 1.00 87.88 456 PRO A C 1
ATOM 3823 O O . PRO A 1 456 ? -13.654 -8.690 -38.973 1.00 87.88 456 PRO A O 1
ATOM 3826 N N . PRO A 1 457 ? -14.592 -6.756 -38.299 1.00 85.88 457 PRO A N 1
ATOM 3827 C CA . PRO A 1 457 ? -15.897 -7.009 -38.920 1.00 85.88 457 PRO A CA 1
ATOM 3828 C C . PRO A 1 457 ? -15.835 -7.501 -40.372 1.00 85.88 457 PRO A C 1
ATOM 3830 O O . PRO A 1 457 ? -16.650 -8.334 -40.772 1.00 85.88 457 PRO A O 1
ATOM 3833 N N . LYS A 1 458 ? -14.851 -7.016 -41.146 1.00 85.19 458 LYS A N 1
ATOM 3834 C CA . LYS A 1 458 ? -14.637 -7.411 -42.547 1.00 85.19 458 LYS A CA 1
ATOM 3835 C C . LYS A 1 458 ? -14.338 -8.906 -42.709 1.00 85.19 458 LYS A C 1
ATOM 3837 O O . LYS A 1 458 ? -14.898 -9.532 -43.600 1.00 85.19 458 LYS A O 1
ATOM 3842 N N . TYR A 1 459 ? -13.518 -9.486 -41.833 1.00 88.06 459 TYR A N 1
ATOM 3843 C CA . TYR A 1 459 ? -13.168 -10.907 -41.894 1.00 88.06 459 TYR A CA 1
ATOM 3844 C C . TYR A 1 459 ? -14.172 -11.766 -41.139 1.00 88.06 459 TYR A C 1
ATOM 3846 O O . TYR A 1 459 ? -14.501 -12.850 -41.601 1.00 88.06 459 TYR A O 1
ATOM 3854 N N . LYS A 1 460 ? -14.724 -11.258 -40.030 1.00 85.38 460 LYS A N 1
ATOM 3855 C CA . LYS A 1 460 ? -15.737 -11.968 -39.244 1.00 85.38 460 LYS A CA 1
ATOM 3856 C C . LYS A 1 460 ? -16.920 -12.397 -40.112 1.00 85.38 460 LYS A C 1
ATOM 3858 O O . LYS A 1 460 ? -17.258 -13.571 -40.137 1.00 85.38 460 LYS A O 1
ATOM 3863 N N . ARG A 1 461 ? -17.487 -11.472 -40.899 1.00 79.31 461 ARG A N 1
ATOM 3864 C CA . ARG A 1 461 ? -18.588 -11.782 -41.832 1.00 79.31 461 ARG A CA 1
ATOM 3865 C C . ARG A 1 461 ? -18.205 -12.840 -42.866 1.00 79.31 461 ARG A C 1
ATOM 3867 O O . ARG A 1 461 ? -19.020 -13.704 -43.158 1.00 79.31 461 ARG A O 1
ATOM 3874 N N . PHE A 1 462 ? -16.989 -12.760 -43.406 1.00 80.19 462 PHE A N 1
ATOM 3875 C CA . PHE A 1 462 ? -16.488 -13.717 -44.388 1.00 80.19 462 PHE A CA 1
ATOM 3876 C C . PHE A 1 462 ? -16.371 -15.116 -43.771 1.00 80.19 462 PHE A C 1
ATOM 3878 O O . PHE A 1 462 ? -17.018 -16.039 -44.246 1.00 80.19 462 PHE A O 1
ATOM 3885 N N . PHE A 1 463 ? -15.638 -15.269 -42.666 1.00 82.94 463 PHE A N 1
ATOM 3886 C CA . PHE A 1 463 ? -15.389 -16.576 -42.052 1.00 82.94 463 PHE A CA 1
ATOM 3887 C C . PHE A 1 463 ? -16.621 -17.205 -41.387 1.00 82.94 463 PHE A C 1
ATOM 3889 O O . PHE A 1 463 ? -16.713 -18.427 -41.353 1.00 82.94 463 PHE A O 1
ATOM 3896 N N . THR A 1 464 ? -17.615 -16.423 -40.942 1.00 81.81 464 THR A N 1
ATOM 3897 C CA . THR A 1 464 ? -18.904 -16.981 -40.484 1.00 81.81 464 THR A CA 1
ATOM 3898 C C . THR A 1 464 ? -19.613 -17.776 -41.585 1.00 81.81 464 THR A C 1
ATOM 3900 O O . THR A 1 464 ? -20.220 -18.799 -41.288 1.00 81.81 464 THR A O 1
ATOM 3903 N N . LEU A 1 465 ? -19.516 -17.353 -42.851 1.00 76.31 465 LEU A N 1
ATOM 3904 C CA . LEU A 1 465 ? -20.120 -18.081 -43.977 1.00 76.31 465 LEU A CA 1
ATOM 3905 C C . LEU A 1 465 ? -19.412 -19.411 -44.269 1.00 76.31 465 LEU A C 1
ATOM 3907 O O . LEU A 1 465 ? -20.015 -20.306 -44.853 1.00 76.31 465 LEU A O 1
ATOM 3911 N N . PHE A 1 466 ? -18.151 -19.543 -43.852 1.00 71.12 466 PHE A N 1
ATOM 3912 C CA . PHE A 1 466 ? -17.322 -20.729 -44.068 1.00 71.12 466 PHE A CA 1
ATOM 3913 C C . PHE A 1 466 ? -17.108 -21.547 -42.787 1.00 71.12 466 PHE A C 1
ATOM 3915 O O . PHE A 1 466 ? -16.210 -22.386 -42.743 1.00 71.12 466 PHE A O 1
ATOM 3922 N N . TYR A 1 467 ? -17.922 -21.319 -41.748 1.00 76.00 467 TYR A N 1
ATOM 3923 C CA . TYR A 1 467 ? -17.726 -21.923 -40.428 1.00 76.00 467 TYR A CA 1
ATOM 3924 C C . TYR A 1 467 ? -17.772 -23.449 -40.425 1.00 76.00 467 TYR A C 1
ATOM 3926 O O . TYR A 1 467 ? -17.052 -24.080 -39.652 1.00 76.00 467 TYR A O 1
ATOM 3934 N N . ASP A 1 468 ? -18.569 -24.029 -41.318 1.00 74.00 468 ASP A N 1
ATOM 3935 C CA . ASP A 1 468 ? -18.731 -25.477 -41.448 1.00 74.00 468 ASP A CA 1
ATOM 3936 C C . ASP A 1 468 ? -17.755 -26.109 -42.461 1.00 74.00 468 ASP A C 1
ATOM 3938 O O . ASP A 1 468 ? -17.721 -27.330 -42.595 1.00 74.00 468 ASP A O 1
ATOM 3942 N N . PHE A 1 469 ? -16.963 -25.302 -43.182 1.00 63.06 469 PHE A N 1
ATOM 3943 C CA . PHE A 1 469 ? -16.084 -25.758 -44.274 1.00 63.06 469 PHE A CA 1
ATOM 3944 C C . PHE A 1 469 ? -14.600 -25.884 -43.893 1.00 63.06 469 PHE A C 1
ATOM 3946 O O . PHE A 1 469 ? -13.850 -26.562 -44.596 1.00 63.06 469 PHE A O 1
ATOM 3953 N N . TYR A 1 470 ? -14.182 -25.234 -42.809 1.00 58.38 470 TYR A N 1
ATOM 3954 C CA . TYR A 1 470 ? -12.863 -25.361 -42.176 1.00 58.38 470 TYR A CA 1
ATOM 3955 C C . TYR A 1 470 ? -13.052 -25.906 -40.769 1.00 58.38 470 TYR A C 1
ATOM 3957 O O . TYR A 1 470 ? -12.132 -26.565 -40.248 1.00 58.38 470 TYR A O 1
#

Secondary structure (DSSP, 8-state):
--SSS----SS-----HHHHHHHHHH-GGGGGGS-GGG--HHHHHHHHHTT-HHHHHHHHTTSS-THHHHHHHHHHHHHHHTT-S-------------PPP-TTSSGGG-SS-TTHHHHHHHHH-HHHHHHHHHH-TT--HHHHHHHHHH-GGGGGGS-GGG--HHHHHHHHHH-GGGGGGS-GGG--HHHHHHHHHH-GGGGGGS-TTTHHHHHHHHHHH--S---HHHHT-HHHHHHHHHTTTSHHHHHHHHHHHHH-TTSTT--HHHHHHHHHH-TTTS-TTTS-GGG--HHHHHHHHHTT--GGGS---HHHHHHHHHHHSGGGGGS-GGG--HHHHHHHHHHS-HHHHHHHHHHHT-GGGS-HHHHHHHHHH-SS-GGGS-GGG--HHHHHHHHHH-GGGGGG-SS--HHHHHHHHHH-GGGGGGS-GGG--HHHHHHHHHH-GGGGGTS-HHHHHHHHHTTTT-

Organism: NCBI:txid1070528

Sequence (470 aa):
MALSKLVMPFKRLVYREDIYADIIKKHPLAIKQVPYWCQTEQLTKIAFENGCLIDYVDSYYRNYPVRTYYDLYKTLALEGLQKRKNIKPYTRHEEINLTYPNDSEIVRNVGDYQDNIYHAMIEYNCKNYAYIYEKHRDLGEKRLNELIQKCPEMFKHVPKNSQTQELCNKAVKLHGDNIKYVLPKYVTYDMCRDLLMTERKYIDYVPHEYIDTMLEIYVLQSNGSFNLDMLDNKKCLEIALTNTDNIGSLQFLSQLACWRPDKDHMTDDMWLKLFENEPETISNKNFPEKYKTRENYCDALNRGVRLYQIPRIKDLNKFAVTVNGKNISDVKKDDLTNELIEIAKKNLSNYEFISRMTRLGLYDYITDEMYEEYVKNNDDVLWSIPEERITKKIIDFALDKDQAQIRYVRNPTEEMLVNLISKNPRAFCEIDHKHVTYNVALEAFKRDKVTLLYMPPKYKRFFTLFYDFY

Radius of gyration: 39.26 Å; chains: 1; bounding box: 100×50×86 Å

pLDDT: mean 71.96, std 20.75, range [23.47, 95.12]

Foldseek 3Di:
DPPPPPDDDDDDDDDDLVVVLVCCLVPVLCLLVPDLVSDDPVSCVSNVVSVNNVSNVVSNVVDDDDDVVVVVCVVVVVVVVVDDPDDDDDDDDDDDDDDDPDPPPPPPPPPDPPPVVVVVVLPHDPVVVLVVCVVCVDDDPVNLQVSCVVPLVCLLSNDQVNDDLVSQLSSCVVPVVSLVNHDPVSDDLVSLQVSCQPDVVCLVSDDPVCNLVSLLCQQQPDDADDDPVNLVDPSNLVSLVVPLVGPSSLNSLLVNLVPPLPDPSQDPVSLVSNLVPPVQSRQQVSRDPVCLDPVSVLVSLLVPHAPLRHDDDLVCLQSSCQNAVLNLLVDDPVSDDPSSLVSSVVRDDLLSSLQSCLVSVVLVSQDLVSLQVNLQVDALCLQSHDPVSCDPSSVVSRCVVPVLNLLSNPDDDPVRLLVSCVVPLVSLLSDDQVRDDPSSLVSSCVVDVVSLVRHDPVVNVVVVVCNVVD